Protein AF-A0A930UNM0-F1 (afdb_monomer_lite)

Sequence (608 aa):
MDDVDRKTTAWAPSLRPADDIMRPERLGVVFANRLSFSRSLIRCMRREGWRFEEPVLALNSEGFGHYLRTVTTAKRQYSLVGFSHRLDPSMRTDRVIACAWDTTFTLFDGVPSRAEIERLAQATPKQEMGRFTAKDLVLSRANRSARLFEHSLERLAEGRQPDPAFINEVGYLMRTTAVYGNGKFGLADRQRYARRPELAGPFRAEMLTVYLIRCFTFDLIEHLARQRSPSTAVGLRTRLKRHLGVGNATGLGMVPFLIRHPGLIHRWFRAREEALARVRSILDDSSKDRSSFLFSLQRAKAHLREWHSEDNERLRVLKSMAEEISGIEGLIENEGGGENSSSTTAARTISGDRRTGFRERVYHYARKRCSPEAQELVISLLLESGGERIDDLAEGLEMKEESLSRLDPTMRVAELKSRIERHYRWALDHDFSRPEAMQHFWYHSKEKMEPRRGCRYDEPGAEREMPLGVALDIGRLAEALDAHIEGGKGDDSLAVFLAHHPGLRHSARRVQATMGWDYAEIRGNPMAPECRPIDLLRAKLACFGASKFDPKSDLWTRITLYQGAPLPHETGDEPADDWYFPTLFFPSEDRSDSKSSMPADRCIAHPR

pLDDT: mean 87.87, std 17.06, range [24.62, 98.81]

Secondary structure (DSSP, 8-state):
------------PPPPPHHHHSSHHHHTTPPP-TTSHHHHHHHHHHHTT-EEPPPEEEE-TTS-EEEEEEEE-SS-EEEEEEEE----GGG--SSTT-S--SEEEEEEESPPPHHHHHHHHHHGGGGGG----TTEEEEEEEEE-HHHHHHHHHHHHTT-PPPHHHHHHH-EEEEEEEEEETTGGGPPPGGGTTT-TTT-STTHHHHHHHHHHHHHHHHHHHHHHHHH-TTT--PPPHHHHHH-EEEEEE-GGGHHHHHH-HHHHHHHHHHHHHHHHHHHT-----HHHHHHHHHHHHHHHHHHHH---S-HHHHHHHHHHHHHTTHHHHHHHTTTTTTS----TTSS-SSS-TT--HHHHHHHHHHHHS-HHHHHHHHHHHHHTTGGGTGGGGGGG---GGGSPPP-TTSBHHHHHHHHHHH-HHHHT--TTSGGGGSEEEEE-TTT--EEEEETTTSS-GGG--S--HHHHHHHHHHHHHHHIIIIITTSBHHHHHHH-GGGHHHHHHHHHTTT-TTSS--S-TTSTTS-HHHHHHHHHHHHT-EEEEEEETTEEEEEESTTPPPGGGTTSTTTT--SS--SSSPPS-TTGGGS--------PPP-

Structure (mmCIF, N/CA/C/O backbone):
data_AF-A0A930UNM0-F1
#
_entry.id   AF-A0A930UNM0-F1
#
loop_
_atom_site.group_PDB
_atom_site.id
_atom_site.type_symbol
_atom_site.label_atom_id
_atom_site.label_alt_id
_atom_site.label_comp_id
_atom_site.label_asym_id
_atom_site.label_entity_id
_atom_site.label_seq_id
_atom_site.pdbx_PDB_ins_code
_atom_site.Cartn_x
_atom_site.Cartn_y
_atom_site.Cartn_z
_atom_site.occupancy
_atom_site.B_iso_or_equiv
_atom_site.auth_seq_id
_atom_site.auth_comp_id
_atom_site.auth_asym_id
_atom_site.auth_atom_id
_atom_site.pdbx_PDB_model_num
ATOM 1 N N . MET A 1 1 ? -33.884 29.068 -36.683 1.00 32.03 1 MET A N 1
ATOM 2 C CA . MET A 1 1 ? -33.429 27.680 -36.885 1.00 32.03 1 MET A CA 1
ATOM 3 C C . MET A 1 1 ? -32.007 27.796 -37.365 1.00 32.03 1 MET A C 1
ATOM 5 O O . MET A 1 1 ? -31.845 28.083 -38.532 1.00 32.03 1 MET A O 1
ATOM 9 N N . ASP A 1 2 ? -31.052 27.773 -36.441 1.00 34.03 2 ASP A N 1
ATOM 10 C CA . ASP A 1 2 ? -29.611 27.607 -36.685 1.00 34.03 2 ASP A CA 1
ATOM 11 C C . ASP A 1 2 ? -28.923 27.757 -35.326 1.00 34.03 2 ASP A C 1
ATOM 13 O O . ASP A 1 2 ? -28.451 28.835 -34.986 1.00 34.03 2 ASP A O 1
ATOM 17 N N . ASP A 1 3 ? -28.973 26.705 -34.502 1.00 33.31 3 ASP A N 1
ATOM 18 C CA . ASP A 1 3 ? -28.003 26.526 -33.411 1.00 33.31 3 ASP A CA 1
ATOM 19 C C . ASP A 1 3 ? -28.040 25.083 -32.879 1.00 33.31 3 ASP A C 1
ATOM 21 O O . ASP A 1 3 ? -28.602 24.798 -31.825 1.00 33.31 3 ASP A O 1
ATOM 25 N N . VAL A 1 4 ? -27.508 24.128 -33.646 1.00 40.06 4 VAL A N 1
ATOM 26 C CA . VAL A 1 4 ? -27.158 22.793 -33.136 1.00 40.06 4 VAL A CA 1
ATOM 27 C C . VAL A 1 4 ? -25.908 22.324 -33.884 1.00 40.06 4 VAL A C 1
ATOM 29 O O . VAL A 1 4 ? -25.808 22.499 -35.092 1.00 40.06 4 VAL A O 1
ATOM 32 N N . ASP A 1 5 ? -24.983 21.710 -33.146 1.00 34.91 5 ASP A N 1
ATOM 33 C CA . ASP A 1 5 ? -23.742 21.060 -33.596 1.00 34.91 5 ASP A CA 1
ATOM 34 C C . ASP A 1 5 ? -22.479 21.928 -33.760 1.00 34.91 5 ASP A C 1
ATOM 36 O O . ASP A 1 5 ? -21.771 21.918 -34.764 1.00 34.91 5 ASP A O 1
ATOM 40 N N . ARG A 1 6 ? -22.048 22.522 -32.641 1.00 34.03 6 ARG A N 1
ATOM 41 C CA . ARG A 1 6 ? -20.621 22.493 -32.276 1.00 34.03 6 ARG A CA 1
ATOM 42 C C . ARG A 1 6 ? -20.407 21.509 -31.131 1.00 34.03 6 ARG A C 1
ATOM 44 O O . ARG A 1 6 ? -20.337 21.897 -29.970 1.00 34.03 6 ARG A O 1
ATOM 51 N N . LYS A 1 7 ? -20.255 20.223 -31.465 1.00 36.41 7 LYS A N 1
ATOM 52 C CA . LYS A 1 7 ? -19.579 19.260 -30.585 1.00 36.41 7 LYS A CA 1
ATOM 53 C C . LYS A 1 7 ? -18.149 19.752 -30.367 1.00 36.41 7 LYS A C 1
ATOM 55 O O . LYS A 1 7 ? -17.274 19.552 -31.205 1.00 36.41 7 LYS A O 1
ATOM 60 N N . THR A 1 8 ? -17.920 20.431 -29.251 1.00 41.41 8 THR A N 1
ATOM 61 C CA . THR A 1 8 ? -16.592 20.665 -28.693 1.00 41.41 8 THR A CA 1
ATOM 62 C C . THR A 1 8 ? -15.935 19.303 -28.493 1.00 41.41 8 THR A C 1
ATOM 64 O O . THR A 1 8 ? -16.314 18.544 -27.606 1.00 41.41 8 THR A O 1
ATOM 67 N N . THR A 1 9 ? -14.965 18.958 -29.340 1.00 41.78 9 THR A N 1
ATOM 68 C CA . THR A 1 9 ? -14.039 17.851 -29.080 1.00 41.78 9 THR A CA 1
ATOM 69 C C . THR A 1 9 ? -13.449 18.059 -27.691 1.00 41.78 9 THR A C 1
ATOM 71 O O . THR A 1 9 ? -12.740 19.043 -27.472 1.00 41.78 9 THR A O 1
ATOM 74 N N . ALA A 1 10 ? -13.802 17.187 -26.744 1.00 56.44 10 ALA A N 1
ATOM 75 C CA . ALA A 1 10 ? -13.332 17.269 -25.371 1.00 56.44 10 ALA A CA 1
ATOM 76 C C . ALA A 1 10 ? -11.798 17.235 -25.367 1.00 56.44 10 ALA A C 1
ATOM 78 O O . ALA A 1 10 ? -11.187 16.256 -25.795 1.00 56.44 10 ALA A O 1
ATOM 79 N N . TRP A 1 11 ? -11.175 18.327 -24.929 1.00 68.12 11 TRP A N 1
ATOM 80 C CA . TRP A 1 11 ? -9.733 18.378 -24.733 1.00 68.12 11 TRP A CA 1
ATOM 81 C C . TRP A 1 11 ? -9.370 17.447 -23.572 1.00 68.12 11 TRP A C 1
ATOM 83 O O . TRP A 1 11 ? -9.885 17.604 -22.465 1.00 68.12 11 TRP A O 1
ATOM 93 N N . ALA A 1 12 ? -8.508 16.464 -23.828 1.00 69.81 12 ALA A N 1
ATOM 94 C CA . ALA A 1 12 ? -7.973 15.572 -22.809 1.00 69.81 12 ALA A CA 1
ATOM 95 C C . ALA A 1 12 ? -6.446 15.717 -22.784 1.00 69.81 12 ALA A C 1
ATOM 97 O O . ALA A 1 12 ? -5.802 15.509 -23.818 1.00 69.81 12 ALA A O 1
ATOM 98 N N . PRO A 1 13 ? -5.842 16.082 -21.642 1.00 83.50 13 PRO A N 1
ATOM 99 C CA . PRO A 1 13 ? -4.397 16.186 -21.560 1.00 83.50 13 PRO A CA 1
ATOM 100 C C . PRO A 1 13 ? -3.747 14.805 -21.690 1.00 83.50 13 PRO A C 1
ATOM 102 O O . PRO A 1 13 ? -4.286 13.795 -21.234 1.00 83.50 13 PRO A O 1
ATOM 105 N N . SER A 1 14 ? -2.551 14.764 -22.277 1.00 89.88 14 SER A N 1
ATOM 106 C CA . SER A 1 14 ? -1.759 13.537 -22.349 1.00 89.88 14 SER A CA 1
ATOM 107 C C . SER A 1 14 ? -1.383 13.037 -20.952 1.00 89.88 14 SER A C 1
ATOM 109 O O . SER A 1 14 ? -1.120 13.831 -20.038 1.00 89.88 14 SER A O 1
ATOM 111 N N . LEU A 1 15 ? -1.294 11.714 -20.808 1.00 96.19 15 LEU A N 1
ATOM 112 C CA . LEU A 1 15 ? -0.773 11.093 -19.592 1.00 96.19 15 LEU A CA 1
ATOM 113 C C . LEU A 1 15 ? 0.704 11.455 -19.402 1.00 96.19 15 LEU A C 1
ATOM 115 O O . LEU A 1 15 ? 1.427 11.668 -20.380 1.00 96.19 15 LEU A O 1
ATOM 119 N N . ARG A 1 16 ? 1.173 11.514 -18.151 1.00 96.06 16 ARG A N 1
ATOM 120 C CA . ARG A 1 16 ? 2.597 11.756 -17.885 1.00 96.06 16 ARG A CA 1
ATOM 121 C C . ARG A 1 16 ? 3.420 10.553 -18.358 1.00 96.06 16 ARG A C 1
ATOM 123 O O . ARG A 1 16 ? 3.009 9.417 -18.113 1.00 96.06 16 ARG A O 1
ATOM 130 N N . PRO A 1 17 ? 4.569 10.763 -19.019 1.00 95.88 17 PRO A N 1
ATOM 131 C CA . PRO A 1 17 ? 5.372 9.664 -19.534 1.00 95.88 17 PRO A CA 1
ATOM 132 C C . PRO A 1 17 ? 5.916 8.800 -18.393 1.00 95.88 17 PRO A C 1
ATOM 134 O O . PRO A 1 17 ? 6.252 9.298 -17.317 1.00 95.88 17 PRO A O 1
ATOM 137 N N . ALA A 1 18 ? 6.062 7.500 -18.641 1.00 95.94 18 ALA A N 1
ATOM 138 C CA . ALA A 1 18 ? 6.637 6.578 -17.664 1.00 95.94 18 ALA A CA 1
ATOM 139 C C . ALA A 1 18 ? 8.094 6.921 -17.293 1.00 95.94 18 ALA A C 1
ATOM 141 O O . ALA A 1 18 ? 8.515 6.595 -16.188 1.00 95.94 18 ALA A O 1
ATOM 142 N N . ASP A 1 19 ? 8.829 7.641 -18.150 1.00 94.62 19 ASP A N 1
ATOM 143 C CA . ASP A 1 19 ? 10.150 8.200 -17.821 1.00 94.62 19 ASP A CA 1
ATOM 144 C C 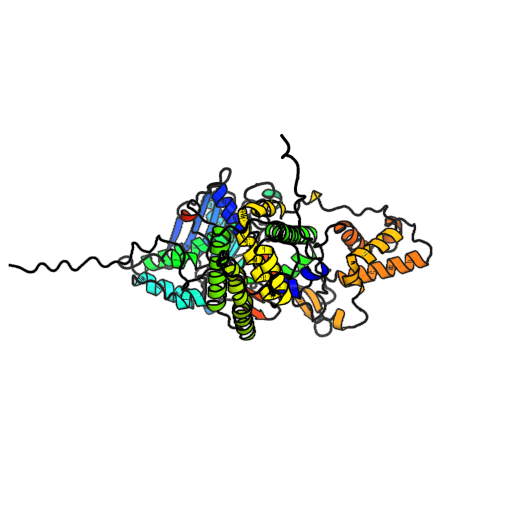. ASP A 1 19 ? 10.136 9.234 -16.692 1.00 94.62 19 ASP A C 1
ATOM 146 O O . ASP A 1 19 ? 11.170 9.436 -16.066 1.00 94.62 19 ASP A O 1
ATOM 150 N N . ASP A 1 20 ? 8.999 9.877 -16.416 1.00 93.56 20 ASP A N 1
ATOM 151 C CA . ASP A 1 20 ? 8.830 10.748 -15.244 1.00 93.56 20 ASP A CA 1
ATOM 152 C C . ASP A 1 20 ? 8.352 9.919 -14.042 1.00 93.56 20 ASP A C 1
ATOM 154 O O . ASP A 1 20 ? 8.884 10.037 -12.942 1.00 93.56 20 ASP A O 1
ATOM 158 N N . ILE A 1 21 ? 7.357 9.046 -14.251 1.00 95.69 21 ILE A N 1
ATOM 159 C CA . ILE A 1 21 ? 6.580 8.454 -13.147 1.00 95.69 21 ILE A CA 1
ATOM 160 C C . ILE A 1 21 ? 7.185 7.180 -12.573 1.00 95.69 21 ILE A C 1
ATOM 162 O O . ILE A 1 21 ? 7.104 6.957 -11.369 1.00 95.69 21 ILE A O 1
ATOM 166 N N . MET A 1 22 ? 7.801 6.352 -13.411 1.00 96.94 22 MET A N 1
ATOM 167 C CA . MET A 1 22 ? 8.269 5.027 -13.008 1.00 96.94 22 MET A CA 1
ATOM 168 C C . MET A 1 22 ? 9.706 5.017 -12.478 1.00 96.94 22 MET A C 1
ATOM 170 O O . MET A 1 22 ? 10.274 3.943 -12.279 1.00 96.94 22 MET A O 1
ATOM 174 N N . ARG A 1 23 ? 10.297 6.192 -12.245 1.00 95.94 23 ARG A N 1
ATOM 175 C CA . ARG A 1 23 ? 11.605 6.331 -11.597 1.00 95.94 23 ARG A CA 1
ATOM 176 C C . ARG A 1 23 ? 11.483 6.119 -10.086 1.00 95.94 23 ARG A C 1
ATOM 178 O O . ARG A 1 23 ? 10.507 6.615 -9.513 1.00 95.94 23 ARG A O 1
ATOM 185 N N . PRO A 1 24 ? 12.439 5.438 -9.425 1.00 95.12 24 PRO A N 1
ATOM 186 C CA . PRO A 1 24 ? 12.393 5.208 -7.983 1.00 95.12 24 PRO A CA 1
ATOM 187 C C . PRO A 1 24 ? 12.098 6.475 -7.177 1.00 95.12 24 PRO A C 1
ATOM 189 O O . PRO A 1 24 ? 11.178 6.466 -6.371 1.00 95.12 24 PRO A O 1
ATOM 192 N N . GLU A 1 25 ? 12.753 7.596 -7.468 1.00 94.19 25 GLU A N 1
ATOM 193 C CA . GLU A 1 25 ? 12.614 8.840 -6.700 1.00 94.19 25 GLU A CA 1
ATOM 194 C C . GLU A 1 25 ? 11.199 9.424 -6.809 1.00 94.19 25 GLU A C 1
ATOM 196 O O . GLU A 1 25 ? 10.665 9.966 -5.841 1.00 94.19 25 GLU A O 1
ATOM 201 N N . ARG A 1 26 ? 10.553 9.286 -7.978 1.00 95.94 26 ARG A N 1
ATOM 202 C CA . ARG A 1 26 ? 9.167 9.728 -8.176 1.00 95.94 26 ARG A CA 1
ATOM 203 C C . ARG A 1 26 ? 8.175 8.771 -7.520 1.00 95.94 26 ARG A C 1
ATOM 205 O O . ARG A 1 26 ? 7.239 9.225 -6.863 1.00 95.94 26 ARG A O 1
ATOM 212 N N . LEU A 1 27 ? 8.389 7.463 -7.661 1.00 96.00 27 LEU A N 1
ATOM 213 C CA . LEU A 1 27 ? 7.613 6.421 -6.980 1.00 96.00 27 LEU A CA 1
ATOM 214 C C . LEU A 1 27 ? 7.669 6.598 -5.452 1.00 96.00 27 LEU A C 1
ATOM 216 O O . LEU A 1 27 ? 6.652 6.460 -4.768 1.00 96.00 27 LEU A O 1
ATOM 220 N N . GLY A 1 28 ? 8.836 6.994 -4.944 1.00 94.62 28 GLY A N 1
ATOM 221 C CA . GLY A 1 28 ? 9.110 7.242 -3.536 1.00 94.62 28 GLY A CA 1
ATOM 222 C C . GLY A 1 28 ? 8.336 8.387 -2.918 1.00 94.62 28 GLY A C 1
ATOM 223 O O . GLY A 1 28 ? 8.253 8.449 -1.700 1.00 94.62 28 GLY A O 1
ATOM 224 N N . VAL A 1 29 ? 7.717 9.257 -3.712 1.00 95.31 29 VAL A N 1
ATOM 225 C CA . VAL A 1 29 ? 6.984 10.425 -3.208 1.00 95.31 29 VAL A CA 1
ATOM 226 C C . VAL A 1 29 ? 5.488 10.383 -3.527 1.00 95.31 29 VAL A C 1
ATOM 228 O O . VAL A 1 29 ? 4.777 11.361 -3.308 1.00 95.31 29 VAL A O 1
ATOM 231 N N . VAL A 1 30 ? 4.979 9.245 -4.009 1.00 94.94 30 VAL A N 1
ATOM 232 C CA . VAL A 1 30 ? 3.546 9.055 -4.275 1.00 94.94 30 VAL A CA 1
ATOM 233 C C . VAL A 1 30 ? 2.749 9.057 -2.968 1.00 94.94 30 VAL A C 1
ATOM 235 O O . VAL A 1 30 ? 3.111 8.402 -1.990 1.00 94.94 30 VAL A O 1
ATOM 238 N N . PHE A 1 31 ? 1.617 9.758 -2.975 1.00 95.31 31 PHE A N 1
ATOM 239 C CA . PHE A 1 31 ? 0.642 9.757 -1.887 1.00 95.31 31 PHE A CA 1
ATOM 240 C C . PHE A 1 31 ? -0.506 8.793 -2.179 1.00 95.31 31 PHE A C 1
ATOM 242 O O . PHE A 1 31 ? -0.866 8.536 -3.337 1.00 95.31 31 PHE A O 1
ATOM 249 N N . ALA A 1 32 ? -1.113 8.281 -1.106 1.00 95.62 32 ALA A N 1
ATOM 250 C CA . ALA A 1 32 ? -2.421 7.662 -1.219 1.00 95.62 32 ALA A CA 1
ATOM 251 C C . ALA A 1 32 ? -3.420 8.652 -1.843 1.00 95.62 32 ALA A C 1
ATOM 253 O O . ALA A 1 32 ? -3.218 9.869 -1.863 1.00 95.62 32 ALA A O 1
ATOM 254 N N . ASN A 1 33 ? -4.470 8.119 -2.441 1.00 94.56 33 ASN A N 1
ATOM 255 C CA . ASN A 1 33 ? -5.450 8.915 -3.158 1.00 94.56 33 ASN A CA 1
ATOM 256 C C . ASN A 1 33 ? -6.760 8.142 -3.245 1.00 94.56 33 ASN A C 1
ATOM 258 O O . ASN A 1 33 ? -6.872 7.003 -2.787 1.00 94.56 33 ASN A O 1
ATOM 262 N N . ARG A 1 34 ? -7.742 8.747 -3.897 1.00 93.88 34 ARG A N 1
ATOM 263 C CA . ARG A 1 34 ? -9.067 8.177 -4.075 1.00 93.88 34 ARG A CA 1
ATOM 264 C C . ARG A 1 34 ? -9.096 6.748 -4.632 1.00 93.88 34 ARG A C 1
ATOM 266 O O . ARG A 1 34 ? -9.998 5.993 -4.268 1.00 93.88 34 ARG A O 1
ATOM 273 N N . LEU A 1 35 ? -8.135 6.345 -5.469 1.00 95.88 35 LEU A N 1
ATOM 274 C CA . LEU A 1 35 ? -8.062 4.994 -6.047 1.00 95.88 35 LEU A CA 1
ATOM 275 C C . LEU A 1 35 ? -7.378 3.963 -5.138 1.00 95.88 35 LEU A C 1
ATOM 277 O O . LEU A 1 35 ? -7.369 2.776 -5.468 1.00 95.88 35 LEU A O 1
ATOM 281 N N . SER A 1 36 ? -6.812 4.383 -4.004 1.00 96.81 36 SER A N 1
ATOM 282 C CA . SER A 1 36 ? -6.157 3.477 -3.063 1.00 96.81 36 SER A CA 1
ATOM 283 C C . SER A 1 36 ? -7.099 2.356 -2.603 1.00 96.81 36 SER A C 1
ATOM 285 O O . SER A 1 36 ? -8.309 2.540 -2.462 1.00 96.81 36 SER A O 1
ATOM 287 N N . PHE A 1 37 ? -6.555 1.170 -2.338 1.00 97.19 37 PHE A N 1
ATOM 288 C CA . PHE A 1 37 ? -7.358 -0.039 -2.125 1.00 97.19 37 PHE A CA 1
ATOM 289 C C . PHE A 1 37 ? -8.244 0.053 -0.881 1.00 97.19 37 PHE A C 1
ATOM 291 O O . PHE A 1 37 ? -9.393 -0.388 -0.920 1.00 97.19 37 PHE A O 1
ATOM 298 N N . SER A 1 38 ? -7.758 0.677 0.197 1.00 95.69 38 SER A N 1
ATOM 299 C CA . SER A 1 38 ? -8.571 0.951 1.385 1.00 95.69 38 SER A CA 1
ATOM 300 C C . SER A 1 38 ? -9.764 1.861 1.070 1.00 95.69 38 SER A C 1
ATOM 302 O O . SER A 1 38 ? -10.877 1.567 1.502 1.00 95.69 38 SER A O 1
ATOM 304 N N . ARG A 1 39 ? -9.562 2.908 0.259 1.00 93.75 39 ARG A N 1
ATOM 305 C CA . ARG A 1 39 ? -10.603 3.845 -0.200 1.00 93.75 39 ARG A CA 1
ATOM 306 C C . ARG A 1 39 ? -11.653 3.143 -1.051 1.00 93.75 39 ARG A C 1
ATOM 308 O O . ARG A 1 39 ? -12.843 3.204 -0.747 1.00 93.75 39 ARG A O 1
ATOM 315 N N . SER A 1 40 ? -11.205 2.403 -2.064 1.00 93.88 40 SER A N 1
ATOM 316 C CA . SER A 1 40 ? -12.081 1.598 -2.921 1.00 93.88 40 SER A CA 1
ATOM 317 C C . SER A 1 40 ? -12.900 0.585 -2.114 1.00 93.88 40 SER A C 1
ATOM 319 O O . SER A 1 40 ? -14.089 0.411 -2.377 1.00 93.88 40 SER A O 1
ATOM 321 N N . LEU A 1 41 ? -12.300 -0.052 -1.101 1.00 95.06 41 LEU A N 1
ATOM 322 C CA . LEU A 1 41 ? -13.006 -1.004 -0.248 1.00 95.06 41 LEU A CA 1
ATOM 323 C C . LEU A 1 41 ? -14.094 -0.332 0.602 1.00 95.06 41 LEU A C 1
ATOM 325 O O . LEU A 1 41 ? -15.204 -0.853 0.644 1.00 95.06 41 LEU A O 1
ATOM 329 N N . ILE A 1 42 ? -13.823 0.820 1.229 1.00 94.38 42 ILE A N 1
ATOM 330 C CA . ILE A 1 42 ? -14.845 1.558 1.999 1.00 94.38 42 ILE A CA 1
ATOM 331 C C . ILE A 1 42 ? -16.012 1.976 1.094 1.00 94.38 42 ILE A C 1
ATOM 333 O O . ILE A 1 42 ? -17.173 1.770 1.453 1.00 94.38 42 ILE A O 1
ATOM 337 N N . ARG A 1 43 ? -15.731 2.478 -0.117 1.00 91.88 43 ARG A N 1
ATOM 338 C CA . ARG A 1 43 ? -16.786 2.781 -1.100 1.00 91.88 43 ARG A CA 1
ATOM 339 C C . ARG A 1 43 ? -17.587 1.539 -1.492 1.00 91.88 43 ARG A C 1
ATOM 341 O O . ARG A 1 43 ? -18.808 1.613 -1.593 1.00 91.88 43 ARG A O 1
ATOM 348 N N . CYS A 1 44 ? -16.920 0.399 -1.673 1.00 92.44 44 CYS A N 1
ATOM 349 C CA . CYS A 1 44 ? -17.569 -0.880 -1.965 1.00 92.44 44 CYS A CA 1
ATOM 350 C C . CYS A 1 44 ? -18.511 -1.309 -0.830 1.00 92.44 44 CYS A C 1
ATOM 352 O O . CYS A 1 44 ? -19.665 -1.631 -1.100 1.00 92.44 44 CYS A O 1
ATOM 354 N N . MET A 1 45 ? -18.040 -1.262 0.423 1.00 93.38 45 MET A N 1
ATOM 355 C CA . MET A 1 45 ? -18.828 -1.596 1.617 1.00 93.38 45 MET A CA 1
ATOM 356 C C . MET A 1 45 ? -20.104 -0.761 1.698 1.00 93.38 45 MET A C 1
ATOM 358 O O . MET A 1 45 ? -21.182 -1.311 1.908 1.00 93.38 45 MET A O 1
ATOM 362 N N . ARG A 1 46 ? -19.986 0.553 1.474 1.00 90.56 46 ARG A N 1
ATOM 363 C CA . ARG A 1 46 ? -21.124 1.476 1.458 1.00 90.56 46 ARG A CA 1
ATOM 364 C C . ARG A 1 46 ? -22.094 1.163 0.328 1.00 90.56 46 ARG A C 1
ATOM 366 O O . ARG A 1 46 ? -23.277 0.961 0.574 1.00 90.56 46 ARG A O 1
ATOM 373 N N . ARG A 1 47 ? -21.601 1.138 -0.915 1.00 90.31 47 ARG A N 1
ATOM 374 C CA . ARG A 1 47 ? -22.426 0.939 -2.118 1.00 90.31 47 ARG A CA 1
ATOM 375 C C . ARG A 1 47 ? -23.235 -0.356 -2.042 1.00 90.31 47 ARG A C 1
ATOM 377 O O . ARG A 1 47 ? -24.356 -0.407 -2.529 1.00 90.31 47 ARG A O 1
ATOM 384 N N . GLU A 1 48 ? -22.661 -1.395 -1.446 1.00 91.94 48 GLU A N 1
ATOM 385 C CA . GLU A 1 48 ? -23.299 -2.702 -1.290 1.00 91.94 48 GLU A CA 1
ATOM 386 C C . GLU A 1 48 ? -24.021 -2.884 0.056 1.00 91.94 48 GLU A C 1
ATOM 388 O O . GLU A 1 48 ? -24.544 -3.968 0.312 1.00 91.94 48 GLU A O 1
ATOM 393 N N . GLY A 1 49 ? -24.043 -1.863 0.921 1.00 92.25 49 GLY A N 1
ATOM 394 C CA . GLY A 1 49 ? -24.729 -1.903 2.214 1.00 92.25 49 GLY A CA 1
ATOM 395 C C . GLY A 1 49 ? -24.244 -3.031 3.128 1.00 92.25 49 GLY A C 1
ATOM 396 O O . GLY A 1 49 ? -25.061 -3.762 3.694 1.00 92.25 49 GLY A O 1
ATOM 397 N N . TRP A 1 50 ? -22.925 -3.225 3.233 1.00 94.88 50 TRP A N 1
ATOM 398 C CA . TRP A 1 50 ? -22.356 -4.269 4.089 1.00 94.88 50 TRP A CA 1
ATOM 399 C C . TRP A 1 50 ? -22.737 -4.021 5.547 1.00 94.88 50 TRP A C 1
ATOM 401 O O . TRP A 1 50 ? -22.614 -2.909 6.057 1.00 94.88 50 TRP A O 1
ATOM 411 N N . ARG A 1 51 ? -23.175 -5.077 6.231 1.00 95.44 51 ARG A N 1
ATOM 412 C CA . ARG A 1 51 ? -23.569 -5.012 7.640 1.00 95.44 51 ARG A CA 1
ATOM 413 C C . ARG A 1 51 ? -22.473 -5.582 8.519 1.00 95.44 51 ARG A C 1
ATOM 415 O O . ARG A 1 51 ? -21.901 -6.623 8.203 1.00 95.44 51 ARG A O 1
ATOM 422 N N . PHE A 1 52 ? -22.203 -4.909 9.626 1.00 95.56 52 PHE A N 1
ATOM 423 C CA . PHE A 1 52 ? -21.222 -5.335 10.613 1.00 95.56 52 PHE A CA 1
ATOM 424 C C . PHE A 1 52 ? -21.970 -5.776 11.862 1.00 95.56 52 PHE A C 1
ATOM 426 O O . PHE A 1 52 ? -22.678 -4.974 12.463 1.00 95.56 52 PHE A O 1
ATOM 433 N N . GLU A 1 53 ? -21.810 -7.040 12.235 1.00 95.50 53 GLU A N 1
ATOM 434 C CA . GLU A 1 53 ? -22.415 -7.572 13.451 1.00 95.50 53 GLU A CA 1
ATOM 435 C C . GLU A 1 53 ? -21.696 -7.014 14.693 1.00 95.50 53 GLU A C 1
ATOM 437 O O . GLU A 1 53 ? -20.508 -6.651 14.639 1.00 95.50 53 GLU A O 1
ATOM 442 N N . GLU A 1 54 ? -22.407 -6.978 15.822 1.00 95.19 54 GLU A N 1
ATOM 443 C CA . GLU A 1 54 ? -21.794 -6.702 17.123 1.00 95.19 54 GLU A CA 1
ATOM 444 C C . GLU A 1 54 ? -20.706 -7.746 17.429 1.00 95.19 54 GLU A C 1
ATOM 446 O O . GLU A 1 54 ? -20.869 -8.933 17.119 1.00 95.19 54 GLU A O 1
ATOM 451 N N . PRO A 1 55 ? -19.565 -7.333 18.004 1.00 96.81 55 PRO A N 1
ATOM 452 C CA . PRO A 1 55 ? -18.465 -8.245 18.246 1.00 96.81 55 PRO A CA 1
ATOM 453 C C . PRO A 1 55 ? -18.775 -9.191 19.411 1.00 96.81 55 PRO A C 1
ATOM 455 O O . PRO A 1 55 ? -19.289 -8.788 20.453 1.00 96.81 55 PRO A O 1
ATOM 458 N N . VAL A 1 56 ? -18.355 -10.448 19.284 1.00 97.50 56 VAL A N 1
ATOM 459 C CA . VAL A 1 56 ? -18.290 -11.380 20.414 1.00 97.50 56 VAL A CA 1
ATOM 460 C C . VAL A 1 56 ? -16.963 -11.166 21.136 1.00 97.50 56 VAL A C 1
ATOM 462 O O . VAL A 1 56 ? -15.891 -11.411 20.575 1.00 97.50 56 VAL A O 1
ATOM 465 N N . LEU A 1 57 ? -17.042 -10.716 22.389 1.00 97.25 57 LEU A N 1
ATOM 466 C CA . LEU A 1 57 ? -15.896 -10.466 23.265 1.00 97.25 57 LEU A CA 1
ATOM 467 C C . LEU A 1 57 ? -15.762 -11.586 24.303 1.00 97.25 57 LEU A C 1
ATOM 469 O O . LEU A 1 57 ? -16.147 -11.431 25.459 1.00 97.25 57 LEU A O 1
ATOM 473 N N . ALA A 1 58 ? -15.192 -12.722 23.908 1.00 97.44 58 ALA A N 1
ATOM 474 C CA . ALA A 1 58 ? -14.853 -13.804 24.832 1.00 97.44 58 ALA A CA 1
ATOM 475 C C . ALA A 1 58 ? -13.462 -13.563 25.443 1.00 97.44 58 ALA A C 1
ATOM 477 O O . ALA A 1 58 ? -12.524 -14.345 25.257 1.00 97.44 58 ALA A O 1
ATOM 478 N N . LEU A 1 59 ? -13.337 -12.425 26.129 1.00 97.38 59 LEU A N 1
ATOM 479 C CA . LEU A 1 59 ? -12.115 -11.927 26.751 1.00 97.38 59 LEU A CA 1
ATOM 480 C C . LEU A 1 59 ? -12.277 -11.894 28.275 1.00 97.38 59 LEU A C 1
ATOM 482 O O . LEU A 1 59 ? -13.322 -11.490 28.783 1.00 97.38 59 LEU A O 1
ATOM 486 N N . ASN A 1 60 ? -11.234 -12.276 29.010 1.00 97.06 60 ASN A N 1
ATOM 487 C CA . ASN A 1 60 ? -11.205 -12.150 30.467 1.00 97.06 60 ASN A CA 1
ATOM 488 C C . ASN A 1 60 ? -11.003 -10.681 30.913 1.00 97.06 60 ASN A C 1
ATOM 490 O O . ASN A 1 60 ? -10.936 -9.763 30.087 1.00 97.06 60 ASN A O 1
ATOM 494 N N . SER A 1 61 ? -10.896 -10.447 32.224 1.00 95.31 61 SER A N 1
ATOM 495 C CA . SER A 1 61 ? -10.682 -9.111 32.807 1.00 95.31 61 SER A CA 1
ATOM 496 C C . SER A 1 61 ? -9.353 -8.460 32.397 1.00 95.31 61 SER A C 1
ATOM 498 O O . SER A 1 61 ? -9.254 -7.238 32.355 1.00 95.31 61 SER A O 1
ATOM 500 N N . GLU A 1 62 ? -8.350 -9.259 32.032 1.00 93.81 62 GLU A N 1
ATOM 501 C CA . GLU A 1 62 ? -7.056 -8.799 31.507 1.00 93.81 62 GLU A CA 1
ATOM 502 C C . GLU A 1 62 ? -7.063 -8.614 29.973 1.00 93.81 62 GLU A C 1
ATOM 504 O O . GLU A 1 62 ? -6.063 -8.208 29.372 1.00 93.81 62 GLU A O 1
ATOM 509 N N . GLY A 1 63 ? -8.196 -8.892 29.317 1.00 95.38 63 GLY A N 1
ATOM 510 C CA . GLY A 1 63 ? -8.369 -8.771 27.872 1.00 95.38 63 GLY A CA 1
ATOM 511 C C . GLY A 1 63 ? -7.737 -9.904 27.065 1.00 95.38 63 GLY A C 1
ATOM 512 O O . GLY A 1 63 ? -7.435 -9.700 25.888 1.00 95.38 63 GLY A O 1
ATOM 513 N N . PHE A 1 64 ? -7.509 -11.074 27.665 1.00 97.06 64 PHE A N 1
ATOM 514 C CA . PHE A 1 64 ? -7.022 -12.281 26.990 1.00 97.06 64 PHE A CA 1
ATOM 515 C C . PHE A 1 64 ? -8.172 -13.222 26.633 1.00 97.06 64 PHE A C 1
ATOM 517 O O . PHE A 1 64 ? -9.124 -13.365 27.399 1.00 97.06 64 PHE A O 1
ATOM 524 N N . GLY A 1 65 ? -8.076 -13.880 25.479 1.00 97.06 65 GLY A N 1
ATOM 525 C CA . GLY A 1 65 ? -9.126 -14.757 24.960 1.00 97.06 65 GLY A CA 1
ATOM 526 C C . GLY A 1 65 ? -9.318 -14.590 23.457 1.00 97.06 65 GLY A C 1
ATOM 527 O O . GLY A 1 65 ? -8.351 -14.328 22.737 1.00 97.06 65 GLY A O 1
ATOM 528 N N . HIS A 1 66 ? -10.557 -14.737 22.983 1.00 97.44 66 HIS A N 1
ATOM 529 C CA . HIS A 1 66 ? -10.878 -14.591 21.565 1.00 97.44 66 HIS A CA 1
ATOM 530 C C . HIS A 1 66 ? -11.922 -13.507 21.290 1.00 97.44 66 HIS A C 1
ATOM 532 O O . HIS A 1 66 ? -12.780 -13.184 22.109 1.00 97.44 66 HIS A O 1
ATOM 538 N N . TYR A 1 67 ? -11.816 -12.960 20.089 1.00 98.25 67 TYR A N 1
ATOM 539 C CA . TYR A 1 67 ? -12.662 -11.935 19.514 1.00 98.25 67 TYR A CA 1
ATOM 540 C C . TYR A 1 67 ? -13.240 -12.453 18.205 1.00 98.25 67 TYR A C 1
ATOM 542 O O . TYR A 1 67 ? -12.515 -13.053 17.407 1.00 98.25 67 TYR A O 1
ATOM 550 N N . LEU A 1 68 ? -14.513 -12.173 17.952 1.00 98.38 68 LEU A N 1
ATOM 551 C CA . LEU A 1 68 ? -15.143 -12.448 16.668 1.00 98.38 68 LEU A CA 1
ATOM 552 C C . LEU A 1 68 ? -15.946 -11.232 16.222 1.00 98.38 68 LEU A C 1
ATOM 554 O O . LEU A 1 68 ? -16.824 -10.782 16.950 1.00 98.38 68 LEU A O 1
ATOM 558 N N . ARG A 1 69 ? -15.701 -10.740 15.008 1.00 98.25 69 ARG A N 1
ATOM 559 C CA . ARG A 1 69 ? -16.603 -9.787 14.345 1.00 98.25 69 ARG A CA 1
ATOM 560 C C . ARG A 1 69 ? -16.899 -10.264 12.936 1.00 98.25 69 ARG A C 1
ATOM 562 O O . ARG A 1 69 ? -15.973 -10.517 12.164 1.00 98.25 69 ARG A O 1
ATOM 569 N N . THR A 1 70 ? -18.182 -10.364 12.611 1.00 98.50 70 THR A N 1
ATOM 570 C CA . THR A 1 70 ? -18.661 -10.817 11.303 1.00 98.50 70 THR A CA 1
ATOM 571 C C . THR A 1 70 ? -19.128 -9.634 10.471 1.00 98.50 70 THR A C 1
ATOM 573 O O . THR A 1 70 ? -19.774 -8.717 10.974 1.00 98.50 70 THR A O 1
ATOM 576 N N . VAL A 1 71 ? -18.798 -9.672 9.185 1.00 97.94 71 VAL A N 1
ATOM 577 C CA . VAL A 1 71 ? -19.285 -8.742 8.172 1.00 97.94 71 VAL A CA 1
ATOM 578 C C . VAL A 1 71 ? -20.119 -9.518 7.170 1.00 97.94 71 VAL A C 1
ATOM 580 O O . VAL A 1 71 ? -19.651 -10.501 6.592 1.00 97.94 71 VAL A O 1
ATOM 583 N N . THR A 1 72 ? -21.347 -9.066 6.962 1.00 97.44 72 THR A N 1
ATOM 584 C CA . THR A 1 72 ? -22.315 -9.659 6.045 1.00 97.44 72 THR A CA 1
ATOM 585 C C . THR A 1 72 ? -22.410 -8.794 4.789 1.00 97.44 72 THR A C 1
ATOM 587 O O . THR A 1 72 ? -22.825 -7.636 4.847 1.00 97.44 72 THR A O 1
ATOM 590 N N . THR A 1 73 ? -22.030 -9.360 3.644 1.00 96.06 73 THR A N 1
ATOM 591 C CA . THR A 1 73 ? -22.269 -8.782 2.313 1.00 96.06 73 THR A CA 1
ATOM 592 C C . THR A 1 73 ? -23.609 -9.277 1.763 1.00 96.06 73 THR A C 1
ATOM 594 O O . THR A 1 73 ? -24.277 -10.113 2.371 1.00 96.06 73 THR A O 1
ATOM 597 N N . ALA A 1 74 ? -23.994 -8.828 0.566 1.00 93.38 74 ALA A N 1
ATOM 598 C CA . ALA A 1 74 ? -25.199 -9.323 -0.101 1.00 93.38 74 ALA A CA 1
ATOM 599 C C . ALA A 1 74 ? -25.183 -10.842 -0.377 1.00 93.38 74 ALA A C 1
ATOM 601 O O . ALA A 1 74 ? -26.242 -11.448 -0.517 1.00 93.38 74 ALA A O 1
ATOM 602 N N . LYS A 1 75 ? -23.999 -11.461 -0.499 1.00 95.62 75 LYS A N 1
ATOM 603 C CA . LYS A 1 75 ? -23.861 -12.870 -0.919 1.00 95.62 75 LYS A CA 1
ATOM 604 C C . LYS A 1 75 ? -23.129 -13.757 0.081 1.00 95.62 75 LYS A C 1
ATOM 606 O O . LYS A 1 75 ? -23.229 -14.977 -0.036 1.00 95.62 75 LYS A O 1
ATOM 611 N N . ARG A 1 76 ? -22.321 -13.190 0.982 1.00 97.12 76 ARG A N 1
ATOM 612 C CA . ARG A 1 76 ? -21.384 -13.945 1.828 1.00 97.12 76 ARG A CA 1
ATOM 613 C C . ARG A 1 76 ? -21.181 -13.282 3.179 1.00 97.12 76 ARG A C 1
ATOM 615 O O . ARG A 1 76 ? -21.515 -12.119 3.375 1.00 97.12 76 ARG A O 1
ATOM 622 N N . GLN A 1 77 ? -20.579 -14.037 4.085 1.00 98.19 77 GLN A N 1
ATOM 623 C CA . GLN A 1 77 ? -20.116 -13.548 5.373 1.00 98.19 77 GLN A CA 1
ATOM 624 C C . GLN A 1 77 ? -18.612 -13.760 5.485 1.00 98.19 77 GLN A C 1
ATOM 626 O O . GLN A 1 77 ? -18.085 -14.745 4.970 1.00 98.19 77 GLN A O 1
ATOM 631 N N . TYR A 1 78 ? -17.942 -12.839 6.163 1.00 98.50 78 TYR A N 1
ATOM 632 C CA . TYR A 1 78 ? -16.530 -12.941 6.505 1.00 98.50 78 TYR A CA 1
ATOM 633 C C . TYR A 1 78 ? -16.357 -12.582 7.973 1.00 98.50 78 TYR A C 1
ATOM 635 O O . TYR A 1 78 ? -16.895 -11.569 8.419 1.00 98.50 78 TYR A O 1
ATOM 643 N N . SER A 1 79 ? -15.591 -13.370 8.719 1.00 98.81 79 SER A N 1
ATOM 644 C CA . SER A 1 79 ? -15.375 -13.128 10.145 1.00 98.81 79 SER A CA 1
ATOM 645 C C . SER A 1 79 ? -13.908 -12.872 10.447 1.00 98.81 79 SER A C 1
ATOM 647 O O . SER A 1 79 ?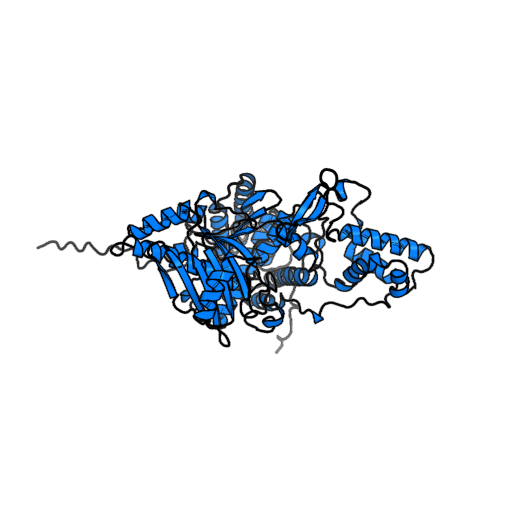 -13.045 -13.666 10.081 1.00 98.81 79 SER A O 1
ATOM 649 N N . LEU A 1 80 ? -13.610 -11.788 11.163 1.00 98.75 80 LEU A N 1
ATOM 650 C CA . LEU A 1 80 ? -12.308 -11.639 11.801 1.00 98.75 80 LEU A CA 1
ATOM 651 C C . LEU A 1 80 ? -12.320 -12.421 13.114 1.00 98.75 80 LEU A C 1
ATOM 653 O O . LEU A 1 80 ? -13.050 -12.058 14.035 1.00 98.75 80 LEU A O 1
ATOM 657 N N . VAL A 1 81 ? -11.487 -13.456 13.199 1.00 98.69 81 VAL A N 1
ATOM 658 C CA . VAL A 1 81 ? -11.195 -14.174 14.443 1.00 98.69 81 VAL A CA 1
ATOM 659 C C . VAL A 1 81 ? -9.890 -13.626 15.008 1.00 98.69 81 VAL A C 1
ATOM 661 O O . VAL A 1 81 ? -8.836 -13.783 14.392 1.00 98.69 81 VAL A O 1
ATOM 664 N N . GLY A 1 82 ? -9.958 -12.951 16.152 1.00 98.06 82 GLY A N 1
ATOM 665 C CA . GLY A 1 82 ? -8.802 -12.408 16.860 1.00 98.06 82 GLY A CA 1
ATOM 666 C C . GLY A 1 82 ? -8.507 -13.188 18.134 1.00 98.06 82 GLY A C 1
ATOM 667 O O . GLY A 1 82 ? -9.425 -13.606 18.830 1.00 98.06 82 GLY A O 1
ATOM 668 N N . PHE A 1 83 ? -7.234 -13.350 18.468 1.00 97.94 83 PHE A N 1
ATOM 669 C CA . PHE A 1 83 ? -6.783 -13.944 19.721 1.00 97.94 83 PHE A CA 1
ATOM 670 C C . PHE A 1 83 ? -5.856 -12.968 20.429 1.00 97.94 83 PHE A C 1
ATOM 672 O O . PHE A 1 83 ? -4.881 -12.507 19.835 1.00 97.94 83 PHE A O 1
ATOM 679 N N . SER A 1 84 ? -6.172 -12.654 21.682 1.00 96.94 84 SER A N 1
ATOM 680 C CA . SER A 1 84 ? -5.383 -11.771 22.540 1.00 96.94 84 SER A CA 1
ATOM 681 C C . SER A 1 84 ? -4.678 -12.602 23.601 1.00 96.94 84 SER A C 1
ATOM 683 O O . SER A 1 84 ? -5.325 -13.354 24.335 1.00 96.94 84 SER A O 1
ATOM 685 N N . HIS A 1 85 ? -3.356 -12.468 23.667 1.00 93.75 85 HIS A N 1
ATOM 686 C CA . HIS A 1 85 ? -2.470 -13.310 24.467 1.00 93.75 85 HIS A CA 1
ATOM 687 C C . HIS A 1 85 ? -1.686 -12.475 25.468 1.00 93.75 85 HIS A C 1
ATOM 689 O O . HIS A 1 85 ? -1.387 -11.302 25.234 1.00 93.75 85 HIS A O 1
ATOM 695 N N . ARG A 1 86 ? -1.284 -13.107 26.572 1.00 91.12 86 ARG A N 1
ATOM 696 C CA . ARG A 1 86 ? -0.298 -12.518 27.473 1.00 91.12 86 ARG A CA 1
ATOM 697 C C . ARG A 1 86 ? 1.069 -12.549 26.801 1.00 91.12 86 ARG A C 1
ATOM 699 O O . ARG A 1 86 ? 1.536 -13.609 26.393 1.00 91.12 86 ARG A O 1
ATOM 706 N N . LEU A 1 87 ? 1.714 -11.391 26.733 1.00 88.00 87 LEU A N 1
ATOM 707 C CA . LEU A 1 87 ? 3.066 -11.248 26.214 1.00 88.00 87 LEU A CA 1
ATOM 708 C C . LEU A 1 87 ? 3.899 -10.397 27.170 1.00 88.00 87 LEU A C 1
ATOM 710 O O . LEU A 1 87 ? 3.468 -9.321 27.590 1.00 88.00 87 LEU A O 1
ATOM 714 N N . ASP A 1 88 ? 5.092 -10.885 27.500 1.00 85.00 88 ASP A N 1
ATOM 715 C CA . ASP A 1 88 ? 6.062 -10.115 28.270 1.00 85.00 88 ASP A CA 1
ATOM 716 C C . ASP A 1 88 ? 6.488 -8.856 27.484 1.00 85.00 88 ASP A C 1
ATOM 718 O O . ASP A 1 88 ? 6.798 -8.966 26.292 1.00 85.00 88 ASP A O 1
ATOM 722 N N . PRO A 1 89 ? 6.525 -7.660 28.103 1.00 81.69 89 PRO A N 1
ATOM 723 C CA . PRO A 1 89 ? 6.951 -6.438 27.426 1.00 81.69 89 PRO A CA 1
ATOM 724 C C . PRO A 1 89 ? 8.308 -6.534 26.719 1.00 81.69 89 PRO A C 1
ATOM 726 O O . PRO A 1 89 ? 8.451 -5.967 25.636 1.00 81.69 89 PRO A O 1
ATOM 729 N N . SER A 1 90 ? 9.269 -7.277 27.276 1.00 83.12 90 SER A N 1
ATOM 730 C CA . SER A 1 90 ? 10.607 -7.471 26.692 1.00 83.12 90 SER A CA 1
ATOM 731 C C . SER A 1 90 ? 10.596 -8.253 25.373 1.00 83.12 90 SER A C 1
ATOM 733 O O . SER A 1 90 ? 11.522 -8.138 24.573 1.00 83.12 90 SER A O 1
ATOM 735 N N . MET A 1 91 ? 9.521 -9.001 25.105 1.00 81.81 91 MET A N 1
ATOM 736 C CA . MET A 1 91 ? 9.341 -9.793 23.885 1.00 81.81 91 MET A CA 1
ATOM 737 C C . MET A 1 91 ? 8.696 -8.995 22.740 1.00 81.81 91 MET A C 1
ATOM 739 O O . MET A 1 91 ? 8.595 -9.494 21.614 1.00 81.81 91 MET A O 1
ATOM 743 N N . ARG A 1 92 ? 8.239 -7.760 22.992 1.00 81.62 92 ARG A N 1
ATOM 744 C CA . ARG A 1 92 ? 7.604 -6.920 21.969 1.00 81.62 92 ARG A CA 1
ATOM 745 C C . ARG A 1 92 ? 8.648 -6.370 21.008 1.00 81.62 92 ARG A C 1
ATOM 747 O O . ARG A 1 92 ? 9.566 -5.654 21.390 1.00 81.62 92 ARG A O 1
ATOM 754 N N . THR A 1 93 ? 8.462 -6.645 19.723 1.00 76.00 93 THR A N 1
ATOM 755 C CA . THR A 1 93 ? 9.303 -6.084 18.667 1.00 76.00 93 THR A CA 1
ATOM 756 C C . THR A 1 93 ? 8.490 -5.735 17.429 1.00 76.00 93 THR A C 1
ATOM 758 O O . THR A 1 93 ? 7.461 -6.346 17.130 1.00 76.00 93 THR A O 1
ATOM 761 N N . ASP A 1 94 ? 8.981 -4.746 16.690 1.00 65.56 94 ASP A N 1
ATOM 762 C CA . ASP A 1 94 ? 8.406 -4.266 15.431 1.00 65.56 94 ASP A CA 1
ATOM 763 C C . ASP A 1 94 ? 8.767 -5.189 14.266 1.00 65.56 94 ASP A C 1
ATOM 765 O O . ASP A 1 94 ? 8.301 -5.010 13.141 1.00 65.56 94 ASP A O 1
ATOM 769 N N . ARG A 1 95 ? 9.652 -6.159 14.513 1.00 68.00 95 ARG A N 1
ATOM 770 C CA . ARG A 1 95 ? 10.207 -7.004 13.470 1.00 68.00 95 ARG A CA 1
ATOM 771 C C . ARG A 1 95 ? 9.259 -8.156 13.141 1.00 68.00 95 ARG A C 1
ATOM 773 O O . ARG A 1 95 ? 8.805 -8.889 14.014 1.00 68.00 95 ARG A O 1
ATOM 780 N N . VAL A 1 96 ? 9.090 -8.396 11.843 1.00 60.03 96 VAL A N 1
ATOM 781 C CA . VAL A 1 96 ? 8.408 -9.568 11.255 1.00 60.03 96 VAL A CA 1
ATOM 782 C C . VAL A 1 96 ? 8.966 -10.911 11.750 1.00 60.03 96 VAL A C 1
ATOM 784 O O . VAL A 1 96 ? 8.278 -11.925 11.683 1.00 60.03 96 VAL A O 1
ATOM 787 N N . ILE A 1 97 ? 10.199 -10.928 12.261 1.00 61.81 97 ILE A N 1
ATOM 788 C CA . ILE A 1 97 ? 10.880 -12.139 12.738 1.00 61.81 97 ILE A CA 1
ATOM 789 C C . ILE A 1 97 ? 10.544 -12.514 14.187 1.00 61.81 97 ILE A C 1
ATOM 791 O O . ILE A 1 97 ? 11.103 -13.491 14.675 1.00 61.81 97 ILE A O 1
ATOM 795 N N . ALA A 1 98 ? 9.693 -11.749 14.885 1.00 72.75 98 ALA A N 1
ATOM 796 C CA . ALA A 1 98 ? 9.314 -12.094 16.254 1.00 72.75 98 ALA A CA 1
ATOM 797 C C . ALA A 1 98 ? 8.696 -13.502 16.328 1.00 72.75 98 ALA A C 1
ATOM 799 O O . ALA A 1 98 ? 8.235 -14.044 15.320 1.00 72.75 98 ALA A O 1
ATOM 800 N N . CYS A 1 99 ? 8.666 -14.076 17.529 1.00 75.06 99 CYS A N 1
ATOM 801 C CA . CYS A 1 99 ? 8.049 -15.382 17.780 1.00 75.06 99 CYS A CA 1
ATOM 802 C C . CYS A 1 99 ? 6.719 -15.279 18.541 1.00 75.06 99 CYS A C 1
ATOM 804 O O . CYS A 1 99 ? 6.036 -16.286 18.700 1.00 75.06 99 CYS A O 1
ATOM 806 N N . ALA A 1 100 ? 6.357 -14.086 19.021 1.00 83.44 100 ALA A N 1
ATOM 807 C CA . ALA A 1 100 ? 5.142 -13.851 19.788 1.00 83.44 100 ALA A CA 1
ATOM 808 C C . ALA A 1 100 ? 4.640 -12.409 19.615 1.00 83.44 100 ALA A C 1
ATOM 810 O O . ALA A 1 100 ? 5.419 -11.501 19.311 1.00 83.44 100 ALA A O 1
ATOM 811 N N . TRP A 1 101 ? 3.330 -12.220 19.795 1.00 90.44 101 TRP A N 1
ATOM 812 C CA . TRP A 1 101 ? 2.630 -10.939 19.652 1.00 90.44 101 TRP A CA 1
ATOM 813 C C . TRP A 1 101 ? 1.525 -10.821 20.692 1.00 90.44 101 TRP A C 1
ATOM 815 O O . TRP A 1 101 ? 0.981 -11.839 21.118 1.00 90.44 101 TRP A O 1
ATOM 825 N N . ASP A 1 102 ? 1.161 -9.588 21.054 1.00 93.12 102 ASP A N 1
ATOM 826 C CA . ASP A 1 102 ? 0.011 -9.353 21.937 1.00 93.12 102 ASP A CA 1
ATOM 827 C C . ASP A 1 102 ? -1.268 -9.942 21.321 1.00 93.12 102 ASP A C 1
ATOM 829 O O . ASP A 1 102 ? -2.143 -10.426 22.036 1.00 93.12 102 ASP A O 1
ATOM 833 N N . THR A 1 103 ? -1.389 -9.899 19.986 1.00 96.44 103 THR A N 1
ATOM 834 C CA . THR A 1 103 ? -2.586 -10.359 19.278 1.00 96.44 103 THR A CA 1
ATOM 835 C C . THR A 1 103 ? -2.286 -11.005 17.928 1.00 96.44 103 THR A C 1
ATOM 837 O O . THR A 1 103 ? -1.368 -10.598 17.206 1.00 96.44 103 THR A O 1
ATOM 840 N N . THR A 1 104 ? -3.090 -12.003 17.564 1.00 97.38 104 THR A N 1
ATOM 841 C CA . THR A 1 104 ? -3.050 -12.675 16.259 1.00 97.38 104 THR A CA 1
ATOM 842 C C . THR A 1 104 ? -4.445 -12.798 15.661 1.00 97.38 104 THR A C 1
ATOM 844 O O . THR A 1 104 ? -5.429 -12.882 16.389 1.00 97.38 104 THR A O 1
ATOM 847 N N . PHE A 1 105 ? -4.544 -12.774 14.332 1.00 98.31 105 PHE A N 1
ATOM 848 C CA . PHE A 1 105 ? -5.821 -12.668 13.630 1.00 98.31 105 PHE A CA 1
ATOM 849 C C . PHE A 1 105 ? -5.883 -13.577 12.412 1.00 98.31 105 PHE A C 1
ATOM 851 O O . PHE A 1 105 ? -4.897 -13.704 11.685 1.00 98.31 105 PHE A O 1
ATOM 858 N N . THR A 1 106 ? -7.074 -14.110 12.150 1.00 98.50 106 THR A N 1
ATOM 859 C CA . THR A 1 106 ? -7.426 -14.766 10.891 1.00 98.50 106 THR A CA 1
ATOM 860 C C . THR A 1 106 ? -8.703 -14.145 10.330 1.00 98.50 106 THR A C 1
ATOM 862 O O . THR A 1 106 ? -9.711 -14.079 11.033 1.00 98.50 106 THR A O 1
ATOM 865 N N . LEU A 1 107 ? -8.687 -13.708 9.068 1.00 98.75 107 LEU A N 1
ATOM 866 C CA . LEU A 1 107 ? -9.918 -13.457 8.318 1.00 98.75 107 LEU A CA 1
ATOM 867 C C . LEU A 1 107 ? -10.435 -14.786 7.777 1.00 98.75 107 LEU A C 1
ATOM 869 O O . LEU A 1 107 ? -9.740 -15.468 7.023 1.00 98.75 107 LEU A O 1
ATOM 873 N N . PHE A 1 108 ? -11.652 -15.131 8.158 1.00 98.69 108 PHE A N 1
ATOM 874 C CA . PHE A 1 108 ? -12.287 -16.406 7.882 1.00 98.69 108 PHE A CA 1
ATOM 875 C C . PHE A 1 108 ? -13.445 -16.248 6.885 1.00 98.69 108 PHE A C 1
ATOM 877 O O . PHE A 1 108 ? -14.200 -15.278 6.942 1.00 98.69 108 PHE A O 1
ATOM 884 N N . ASP A 1 109 ? -13.573 -17.200 5.961 1.00 98.31 109 ASP A N 1
ATOM 885 C CA . ASP A 1 109 ? -14.640 -17.293 4.960 1.00 98.31 109 ASP A CA 1
ATOM 886 C C . ASP A 1 109 ? -15.890 -17.957 5.562 1.00 98.31 109 ASP A C 1
ATOM 888 O O . ASP A 1 109 ? -15.952 -19.182 5.708 1.00 98.31 109 ASP A O 1
ATOM 892 N N . GLY A 1 110 ? -16.886 -17.142 5.912 1.00 98.00 110 GLY A N 1
ATOM 893 C CA . GLY A 1 110 ? -18.102 -17.536 6.627 1.00 98.00 110 GLY A CA 1
ATOM 894 C C . GLY A 1 110 ? -18.076 -17.167 8.112 1.00 98.00 110 GLY A C 1
ATOM 895 O O . GLY A 1 110 ? -17.258 -16.362 8.547 1.00 98.00 110 GLY A O 1
ATOM 896 N N . VAL A 1 111 ? -18.979 -17.781 8.881 1.00 98.19 111 VAL A N 1
ATOM 897 C CA . VAL A 1 111 ? -19.011 -17.705 10.350 1.00 98.19 111 VAL A CA 1
ATOM 898 C C . VAL A 1 111 ? -18.374 -18.979 10.910 1.00 98.19 111 VAL A C 1
ATOM 900 O O . VAL A 1 111 ? -18.836 -20.071 10.569 1.00 98.19 111 VAL A O 1
ATOM 903 N N . PRO A 1 112 ? -17.311 -18.884 11.726 1.00 98.06 112 PRO A N 1
ATOM 904 C CA . PRO A 1 112 ? -16.616 -20.059 12.228 1.00 98.06 112 PRO A CA 1
ATOM 905 C C . PRO A 1 112 ? -17.435 -20.769 13.311 1.00 98.06 112 PRO A C 1
ATOM 907 O O . PRO A 1 112 ? -17.995 -20.149 14.215 1.00 98.06 112 PRO A O 1
ATOM 910 N N . SER A 1 113 ? -17.455 -22.096 13.249 1.00 98.12 113 SER A N 1
ATOM 911 C CA . SER A 1 113 ? -17.928 -22.957 14.333 1.00 98.12 113 SER A CA 1
ATOM 912 C C . SER A 1 113 ? -16.984 -22.909 15.538 1.00 98.12 113 SER A C 1
ATOM 914 O O . SER A 1 113 ? -15.814 -22.537 15.429 1.00 98.12 113 SER A O 1
ATOM 916 N N . ARG A 1 114 ? -17.457 -23.378 16.698 1.00 97.38 114 ARG A N 1
ATOM 917 C CA . ARG A 1 114 ? -16.626 -23.501 17.905 1.00 97.38 114 ARG A CA 1
ATOM 918 C C . ARG A 1 114 ? -15.347 -24.313 17.662 1.00 97.38 114 ARG A C 1
ATOM 920 O O . ARG A 1 114 ? -14.274 -23.880 18.067 1.00 97.38 114 ARG A O 1
ATOM 927 N N . ALA A 1 115 ? -15.446 -25.437 16.949 1.00 98.12 115 ALA A N 1
ATOM 928 C CA . ALA A 1 115 ? -14.290 -26.268 16.611 1.00 98.12 115 ALA A CA 1
ATOM 929 C C . ALA A 1 115 ? -13.294 -25.537 15.690 1.00 98.12 115 ALA A C 1
ATOM 931 O O . ALA A 1 115 ? -12.080 -25.683 15.835 1.00 98.12 115 ALA A O 1
ATOM 932 N N . GLU A 1 116 ? -13.786 -24.712 14.758 1.00 98.31 116 GLU A N 1
ATOM 933 C CA . GLU A 1 116 ? -12.929 -23.878 13.908 1.00 98.31 116 GLU A CA 1
ATOM 934 C C . GLU A 1 116 ? -12.227 -22.779 14.722 1.00 98.31 116 GLU A C 1
ATOM 936 O O . GLU A 1 116 ? -11.036 -22.557 14.506 1.00 98.31 116 GLU A O 1
ATOM 941 N N . ILE A 1 117 ? -12.905 -22.154 15.693 1.00 98.25 117 ILE A N 1
ATOM 942 C CA . ILE A 1 117 ? -12.292 -21.181 16.615 1.00 98.25 117 ILE A CA 1
ATOM 943 C C . ILE A 1 117 ? -11.211 -21.852 17.472 1.00 98.25 117 ILE A C 1
ATOM 945 O O . ILE A 1 117 ? -10.101 -21.332 17.560 1.00 98.25 117 ILE A O 1
ATOM 949 N N . GLU A 1 118 ? -11.495 -23.015 18.064 1.00 97.75 118 GLU A N 1
ATOM 950 C CA . GLU A 1 118 ? -10.539 -23.768 18.890 1.00 97.75 118 GLU A CA 1
ATOM 951 C C . GLU A 1 118 ? -9.299 -24.187 18.080 1.00 97.75 118 GLU A C 1
ATOM 953 O O . GLU A 1 118 ? -8.165 -24.011 18.535 1.00 97.75 118 GLU A O 1
ATOM 958 N N . ARG A 1 119 ? -9.484 -24.645 16.832 1.00 97.88 119 ARG A N 1
ATOM 959 C CA . ARG A 1 119 ? -8.374 -24.920 15.905 1.00 97.88 119 ARG A CA 1
ATOM 960 C C . ARG A 1 119 ? -7.563 -23.657 15.617 1.00 97.88 119 ARG A C 1
ATOM 962 O O . ARG A 1 119 ? -6.332 -23.684 15.686 1.00 97.88 119 ARG A O 1
ATOM 969 N N . LEU A 1 120 ? -8.231 -22.557 15.269 1.00 98.00 120 LEU A N 1
ATOM 970 C CA . LEU A 1 120 ? -7.567 -21.294 14.949 1.00 98.00 120 LEU A CA 1
ATOM 971 C C . LEU A 1 120 ? -6.813 -20.730 16.157 1.00 98.00 120 LEU A C 1
ATOM 973 O O . LEU A 1 120 ? -5.723 -20.193 15.963 1.00 98.00 120 LEU A O 1
ATOM 977 N N . ALA A 1 121 ? -7.313 -20.912 17.380 1.00 96.81 121 ALA A N 1
ATOM 978 C CA . ALA A 1 121 ? -6.634 -20.489 18.604 1.00 96.81 121 ALA A CA 1
ATOM 979 C C . ALA A 1 121 ? -5.266 -21.169 18.761 1.00 96.81 121 ALA A C 1
ATOM 981 O O . ALA A 1 121 ? -4.304 -20.542 19.198 1.00 96.81 121 ALA A O 1
ATOM 982 N N . GLN A 1 122 ? -5.158 -22.436 18.350 1.00 95.69 122 GLN A N 1
ATOM 983 C CA . GLN A 1 122 ? -3.906 -23.193 18.392 1.00 95.69 122 GLN A CA 1
ATOM 984 C C . GLN A 1 122 ? -2.996 -22.920 17.185 1.00 95.69 122 GLN A C 1
ATOM 986 O O . GLN A 1 122 ? -1.770 -22.961 17.317 1.00 95.69 122 GLN A O 1
ATOM 991 N N . ALA A 1 123 ? -3.574 -22.687 16.003 1.00 96.00 123 ALA A N 1
ATOM 992 C CA . ALA A 1 123 ? -2.835 -22.554 14.747 1.00 96.00 123 ALA A CA 1
ATOM 993 C C . ALA A 1 123 ? -2.330 -21.126 14.487 1.00 96.00 123 ALA A C 1
ATOM 995 O O . ALA A 1 123 ? -1.164 -20.943 14.137 1.00 96.00 123 ALA A O 1
ATOM 996 N N . THR A 1 124 ? -3.184 -20.118 14.680 1.00 95.25 124 THR A N 1
ATOM 997 C CA . THR A 1 124 ? -2.913 -18.714 14.322 1.00 95.25 124 THR A CA 1
ATOM 998 C C . THR A 1 124 ? -1.649 -18.168 15.005 1.00 95.25 124 THR A C 1
ATOM 1000 O O . THR A 1 124 ? -0.824 -17.568 14.313 1.00 95.25 124 THR A O 1
ATOM 1003 N N . PRO A 1 125 ? -1.406 -18.403 16.315 1.00 92.44 125 PRO A N 1
ATOM 1004 C CA . PRO A 1 125 ? -0.187 -17.926 16.975 1.00 92.44 125 PRO A CA 1
ATOM 1005 C C . PRO A 1 125 ? 1.109 -18.569 16.460 1.00 92.44 125 PRO A C 1
ATOM 1007 O O . PRO A 1 125 ? 2.163 -17.946 16.536 1.00 92.44 125 PRO A O 1
ATOM 1010 N N . LYS A 1 126 ? 1.039 -19.793 15.916 1.00 91.06 126 LYS A N 1
ATOM 1011 C CA . LYS A 1 126 ? 2.204 -20.575 15.459 1.00 91.06 126 LYS A CA 1
ATOM 1012 C C . LYS A 1 126 ? 2.708 -20.197 14.066 1.00 91.06 126 LYS A C 1
ATOM 1014 O O . LYS A 1 126 ? 3.812 -20.593 13.703 1.00 91.06 126 LYS A O 1
ATOM 1019 N N . GLN A 1 127 ? 1.901 -19.479 13.286 1.00 85.75 127 GLN A N 1
ATOM 1020 C CA . GLN A 1 127 ? 2.254 -18.962 11.960 1.00 85.75 127 GLN A CA 1
ATOM 1021 C C . GLN A 1 127 ? 2.790 -20.001 10.973 1.00 85.75 127 GLN A C 1
ATOM 1023 O O . GLN A 1 127 ? 2.006 -20.798 10.472 1.00 85.75 127 GLN A O 1
ATOM 1028 N N . GLU A 1 128 ? 4.100 -20.012 10.691 1.00 86.50 128 GLU A N 1
ATOM 1029 C CA . GLU A 1 128 ? 4.733 -20.953 9.764 1.00 86.50 128 GLU A CA 1
ATOM 1030 C C . GLU A 1 128 ? 4.514 -22.408 10.204 1.00 86.50 128 GLU A C 1
ATOM 1032 O O . GLU A 1 128 ? 4.373 -23.311 9.380 1.00 86.50 128 GLU A O 1
ATOM 1037 N N . MET A 1 129 ? 4.424 -22.629 11.518 1.00 89.75 129 MET A N 1
ATOM 1038 C CA . MET A 1 129 ? 4.117 -23.931 12.113 1.00 89.75 129 MET A CA 1
ATOM 1039 C C . MET A 1 129 ? 2.611 -24.162 12.304 1.00 89.75 129 MET A C 1
ATOM 1041 O O . MET A 1 129 ? 2.199 -25.251 12.707 1.00 89.75 129 MET A O 1
ATOM 1045 N N . GLY A 1 130 ? 1.783 -23.156 12.019 1.00 92.88 130 GLY A N 1
ATOM 1046 C CA . GLY A 1 130 ? 0.329 -23.249 12.010 1.00 92.88 130 GLY A CA 1
ATOM 1047 C C . GLY A 1 130 ? -0.185 -24.099 10.847 1.00 92.88 130 GLY A C 1
ATOM 1048 O O . GLY A 1 130 ? 0.523 -24.375 9.877 1.00 92.88 130 GLY A O 1
ATOM 1049 N N . ARG A 1 131 ? -1.431 -24.561 10.956 1.00 94.62 131 ARG A N 1
ATOM 1050 C CA . ARG A 1 131 ? -2.121 -25.287 9.886 1.00 94.62 131 ARG A CA 1
ATOM 1051 C C . ARG A 1 131 ? -3.443 -24.606 9.594 1.00 94.62 131 ARG A C 1
ATOM 1053 O O . ARG A 1 131 ? -4.298 -24.481 10.475 1.00 94.62 131 ARG A O 1
ATOM 1060 N N . PHE A 1 132 ? -3.576 -24.180 8.349 1.00 96.75 132 PHE A N 1
ATOM 1061 C CA . PHE A 1 132 ? -4.702 -23.408 7.864 1.00 96.75 132 PHE A CA 1
ATOM 1062 C C . PHE A 1 132 ? -5.486 -24.204 6.828 1.00 96.75 132 PHE A C 1
ATOM 1064 O O . PHE A 1 132 ? -5.033 -25.224 6.308 1.00 96.75 132 PHE A O 1
ATOM 1071 N N . THR A 1 133 ? -6.711 -23.763 6.600 1.00 96.12 133 THR A N 1
ATOM 1072 C CA . THR A 1 133 ? -7.645 -24.362 5.658 1.00 96.12 133 THR A CA 1
ATOM 1073 C C . THR A 1 133 ? -7.973 -23.367 4.562 1.00 96.12 133 THR A C 1
ATOM 1075 O O . THR A 1 133 ? -7.717 -22.171 4.665 1.00 96.12 133 THR A O 1
ATOM 1078 N N . ALA A 1 134 ? -8.668 -23.840 3.537 1.00 95.88 134 ALA A N 1
ATOM 1079 C CA . ALA A 1 134 ? -9.109 -22.983 2.453 1.00 95.88 134 ALA A CA 1
ATOM 1080 C C . ALA A 1 134 ? -10.260 -22.014 2.816 1.00 95.88 134 ALA A C 1
ATOM 1082 O O . ALA A 1 134 ? -10.755 -21.313 1.933 1.00 95.88 134 ALA A O 1
ATOM 1083 N N . LYS A 1 135 ? -10.699 -21.982 4.084 1.00 97.56 135 LYS A N 1
ATOM 1084 C CA . LYS A 1 135 ? -11.547 -20.913 4.636 1.00 97.56 135 LYS A CA 1
ATOM 1085 C C . LYS A 1 135 ? -10.742 -19.829 5.363 1.00 97.56 135 LYS A C 1
ATOM 1087 O O . LYS A 1 135 ? -11.278 -18.761 5.626 1.00 97.56 135 LYS A O 1
ATOM 1092 N N . ASP A 1 136 ? -9.474 -20.074 5.674 1.00 98.12 136 ASP A N 1
ATOM 1093 C CA . ASP A 1 136 ? -8.613 -19.114 6.361 1.00 98.12 136 ASP A CA 1
ATOM 1094 C C . ASP A 1 136 ? -7.958 -18.229 5.284 1.00 98.12 136 ASP A C 1
ATOM 1096 O O . ASP A 1 136 ? -7.037 -18.654 4.585 1.00 98.12 136 ASP A O 1
ATOM 1100 N N . LEU A 1 137 ? -8.494 -17.027 5.066 1.00 98.12 137 LEU A N 1
ATOM 1101 C CA . LEU A 1 137 ? -8.150 -16.180 3.917 1.00 98.12 137 LEU A CA 1
ATOM 1102 C C . LEU A 1 137 ? -6.893 -15.341 4.152 1.00 98.12 137 LEU A C 1
ATOM 1104 O O . LEU A 1 137 ? -6.053 -15.216 3.260 1.00 98.12 137 LEU A O 1
ATOM 1108 N N . VAL A 1 138 ? -6.793 -14.736 5.337 1.00 98.25 138 VAL A N 1
ATOM 1109 C CA . VAL A 1 138 ? -5.721 -13.799 5.690 1.00 98.25 138 VAL A CA 1
ATOM 1110 C C . VAL A 1 138 ? -5.265 -14.061 7.114 1.00 98.25 138 VAL A C 1
ATOM 1112 O O . VAL A 1 138 ? -6.096 -14.158 8.009 1.00 98.25 138 VAL A O 1
ATOM 1115 N N . LEU A 1 139 ? -3.955 -14.110 7.328 1.00 97.38 139 LEU A N 1
ATOM 1116 C CA . LEU A 1 139 ? -3.313 -14.140 8.637 1.00 97.38 139 LEU A CA 1
ATOM 1117 C C . LEU A 1 139 ? -2.715 -12.766 8.947 1.00 97.38 139 LEU A C 1
ATOM 1119 O O . LEU A 1 139 ? -2.033 -12.173 8.110 1.00 97.38 139 LEU A O 1
ATOM 1123 N N . SER A 1 140 ? -2.900 -12.277 10.169 1.00 96.31 140 SER A N 1
ATOM 1124 C CA . SER A 1 140 ? -2.257 -11.053 10.647 1.00 96.31 140 SER A CA 1
ATOM 1125 C C . SER A 1 140 ? -1.856 -11.163 12.116 1.00 96.31 140 SER A C 1
ATOM 1127 O O . SER A 1 140 ? -2.253 -12.076 12.840 1.00 96.31 140 SER A O 1
ATOM 1129 N N . ARG A 1 141 ? -1.021 -10.229 12.558 1.00 93.50 141 ARG A N 1
ATOM 1130 C CA . ARG A 1 141 ? -0.485 -10.143 13.921 1.00 93.50 141 ARG A CA 1
ATOM 1131 C C . ARG A 1 141 ? -0.192 -8.699 14.276 1.00 93.50 141 ARG A C 1
ATOM 1133 O O . ARG A 1 141 ? 0.291 -7.944 13.425 1.00 93.50 141 ARG A O 1
ATOM 1140 N N . ALA A 1 142 ? -0.434 -8.332 15.529 1.00 94.38 142 ALA A N 1
ATOM 1141 C CA . ALA A 1 142 ? -0.216 -6.975 16.001 1.00 94.38 142 ALA A CA 1
ATOM 1142 C C . ALA A 1 142 ? 0.261 -6.916 17.454 1.00 94.38 142 ALA A C 1
ATOM 1144 O O . ALA A 1 142 ? -0.093 -7.755 18.284 1.00 94.38 142 ALA A O 1
ATOM 1145 N N . ASN A 1 143 ? 1.035 -5.871 17.741 1.00 94.44 143 ASN A N 1
ATOM 1146 C CA . ASN A 1 143 ? 1.462 -5.499 19.086 1.00 94.44 143 ASN A CA 1
ATOM 1147 C C . ASN A 1 143 ? 0.800 -4.186 19.505 1.00 94.44 143 ASN A C 1
ATOM 1149 O O . ASN A 1 143 ? 0.514 -3.324 18.663 1.00 94.44 143 ASN A O 1
ATOM 1153 N N . ARG A 1 144 ? 0.582 -4.025 20.811 1.00 93.31 144 ARG A N 1
ATOM 1154 C CA . ARG A 1 144 ? 0.061 -2.789 21.404 1.00 93.31 144 ARG A CA 1
ATOM 1155 C C . ARG A 1 144 ? 1.080 -1.663 21.245 1.00 93.31 144 ARG A C 1
ATOM 1157 O O . ARG A 1 144 ? 2.283 -1.863 21.418 1.00 93.31 144 ARG A O 1
ATOM 1164 N N . SER A 1 145 ? 0.595 -0.460 20.950 1.00 91.38 145 SER A N 1
ATOM 1165 C CA . SER A 1 145 ? 1.382 0.766 21.089 1.00 91.38 145 SER A CA 1
ATOM 1166 C C . SER A 1 145 ? 1.424 1.138 22.572 1.00 91.38 145 SER A C 1
ATOM 1168 O O . SER A 1 145 ? 0.590 1.913 23.030 1.00 91.38 145 SER A O 1
ATOM 1170 N N . ALA A 1 146 ? 2.329 0.505 23.332 1.00 86.88 146 ALA A N 1
ATOM 1171 C CA . ALA A 1 146 ? 2.275 0.433 24.800 1.00 86.88 146 ALA A CA 1
ATOM 1172 C C . ALA A 1 146 ? 1.941 1.775 25.474 1.00 86.88 146 ALA A C 1
ATOM 1174 O O . ALA A 1 146 ? 0.924 1.869 26.153 1.00 86.88 146 ALA A O 1
ATOM 1175 N N . ARG A 1 147 ? 2.712 2.832 25.176 1.00 91.62 147 ARG A N 1
ATOM 1176 C CA . ARG A 1 147 ? 2.531 4.155 25.798 1.00 91.62 147 ARG A CA 1
ATOM 1177 C C . ARG A 1 147 ? 1.138 4.750 25.549 1.00 91.62 147 ARG A C 1
ATOM 1179 O O . ARG A 1 147 ? 0.476 5.180 26.487 1.00 91.62 147 ARG A O 1
ATOM 1186 N N . LEU A 1 148 ? 0.678 4.770 24.293 1.00 95.50 148 LEU A N 1
ATOM 1187 C CA . LEU A 1 148 ? -0.633 5.345 23.969 1.00 95.50 148 LEU A CA 1
ATOM 1188 C C . LEU A 1 148 ? -1.778 4.454 24.465 1.00 95.50 148 LEU A C 1
ATOM 1190 O O . LEU A 1 148 ? -2.811 4.966 24.894 1.00 95.50 148 LEU A O 1
ATOM 1194 N N . PHE A 1 149 ? -1.605 3.134 24.395 1.00 96.44 149 PHE A N 1
ATOM 1195 C CA . PHE A 1 149 ? -2.611 2.169 24.824 1.00 96.44 149 PHE A CA 1
ATOM 1196 C C . PHE A 1 149 ? -2.861 2.266 26.333 1.00 96.44 149 PHE A C 1
ATOM 1198 O O . PHE A 1 149 ? -4.014 2.336 26.746 1.00 96.44 149 PHE A O 1
ATOM 1205 N N . GLU A 1 150 ? -1.800 2.320 27.141 1.00 96.25 150 GLU A N 1
ATOM 1206 C CA . GLU A 1 150 ? -1.884 2.458 28.601 1.00 96.25 150 GLU A CA 1
ATOM 1207 C C . GLU A 1 150 ? -2.522 3.788 29.003 1.00 96.25 150 GLU A C 1
ATOM 1209 O O . GLU A 1 150 ? -3.521 3.782 29.721 1.00 96.25 150 GLU A O 1
ATOM 1214 N N . HIS A 1 151 ? -2.046 4.909 28.446 1.00 97.81 151 HIS A N 1
ATOM 1215 C CA . HIS A 1 151 ? -2.657 6.225 28.678 1.00 97.81 151 HIS A CA 1
ATOM 1216 C C . HIS A 1 151 ? -4.139 6.237 28.306 1.00 97.81 151 HIS A C 1
ATOM 1218 O O . HIS A 1 151 ? -4.976 6.715 29.066 1.00 97.81 151 HIS A O 1
ATOM 1224 N N . SER A 1 152 ? -4.492 5.688 27.143 1.00 98.19 152 SER A N 1
ATOM 1225 C CA . SER A 1 152 ? -5.886 5.661 26.702 1.00 98.19 152 SER A CA 1
ATOM 1226 C C . SER A 1 152 ? -6.750 4.791 27.612 1.00 98.19 152 SER A C 1
ATOM 1228 O O . SER A 1 152 ? -7.846 5.205 27.975 1.00 98.19 152 SER A O 1
ATOM 1230 N N . LEU A 1 153 ? -6.253 3.630 28.039 1.00 98.25 153 LEU A N 1
ATOM 1231 C CA . LEU A 1 153 ? -6.958 2.749 28.966 1.00 98.25 153 LEU A CA 1
ATOM 1232 C C . LEU A 1 153 ? -7.192 3.427 30.322 1.00 98.25 153 LEU A C 1
ATOM 1234 O O . LEU A 1 153 ? -8.301 3.373 30.848 1.00 98.25 153 LEU A O 1
ATOM 1238 N N . GLU A 1 154 ? -6.167 4.068 30.880 1.00 98.19 154 GLU A N 1
ATOM 1239 C CA . GLU A 1 154 ? -6.265 4.800 32.145 1.00 98.19 154 GLU A CA 1
ATOM 1240 C C . GLU A 1 154 ? -7.303 5.913 32.065 1.00 98.19 154 GLU A C 1
ATOM 1242 O O . GLU A 1 154 ? -8.244 5.923 32.856 1.00 98.19 154 GLU A O 1
ATOM 1247 N N . ARG A 1 155 ? -7.202 6.790 31.059 1.00 98.44 155 ARG A N 1
ATOM 1248 C CA . ARG A 1 155 ? -8.135 7.914 30.915 1.00 98.44 155 ARG A CA 1
ATOM 1249 C C . ARG A 1 155 ? -9.570 7.436 30.750 1.00 98.44 155 ARG A C 1
ATOM 1251 O O . ARG A 1 155 ? -10.446 7.957 31.438 1.00 98.44 155 ARG A O 1
ATOM 1258 N N . LEU A 1 156 ? -9.801 6.431 29.903 1.00 98.62 156 LEU A N 1
ATOM 1259 C CA . LEU A 1 156 ? -11.138 5.884 29.678 1.00 98.62 156 LEU A CA 1
ATOM 1260 C C . LEU A 1 156 ? -11.710 5.237 30.944 1.00 98.62 156 LEU A C 1
ATOM 1262 O O . LEU A 1 156 ? -12.882 5.457 31.238 1.00 98.62 156 LEU A O 1
ATOM 1266 N N . ALA A 1 157 ? -10.906 4.499 31.719 1.00 98.19 157 ALA A N 1
ATOM 1267 C CA . ALA A 1 157 ? -11.338 3.909 32.989 1.00 98.19 157 ALA A CA 1
ATOM 1268 C C . ALA A 1 157 ? -11.695 4.981 34.039 1.00 98.19 157 ALA A C 1
ATOM 1270 O O . ALA A 1 157 ? -12.632 4.803 34.811 1.00 98.19 157 ALA A O 1
ATOM 1271 N N . GLU A 1 158 ? -11.005 6.122 34.039 1.00 98.25 158 GLU A N 1
ATOM 1272 C CA . GLU A 1 158 ? -11.292 7.274 34.909 1.00 98.25 158 GLU A CA 1
ATOM 1273 C C . GLU A 1 158 ? -12.492 8.128 34.447 1.00 98.25 158 GLU A C 1
ATOM 1275 O O . GLU A 1 158 ? -12.765 9.173 35.038 1.00 98.25 158 GLU A O 1
ATOM 1280 N N . GLY A 1 159 ? -13.184 7.742 33.370 1.00 98.00 159 GLY A N 1
ATOM 1281 C CA . GLY A 1 159 ? -14.296 8.513 32.805 1.00 98.00 159 GLY A CA 1
ATOM 1282 C C . GLY A 1 159 ? -13.875 9.727 31.973 1.00 98.00 159 GLY A C 1
ATOM 1283 O O . GLY A 1 159 ? -14.685 10.611 31.695 1.00 98.00 159 GLY A O 1
ATOM 1284 N N . ARG A 1 160 ? -12.605 9.795 31.559 1.00 98.25 160 ARG A N 1
ATOM 1285 C CA . ARG A 1 160 ? -12.022 10.886 30.763 1.00 98.25 160 ARG A CA 1
ATOM 1286 C C . ARG A 1 160 ? -11.631 10.396 29.364 1.00 98.25 160 ARG A C 1
ATOM 1288 O O . ARG A 1 160 ? -11.514 9.207 29.103 1.00 98.25 160 ARG A O 1
ATOM 1295 N N . GLN A 1 161 ? -11.441 11.320 28.425 1.00 98.19 161 GLN A N 1
ATOM 1296 C CA . GLN A 1 161 ? -10.903 10.986 27.099 1.00 98.19 161 GLN A CA 1
ATOM 1297 C C . GLN A 1 161 ? -9.373 11.092 27.099 1.00 98.19 161 GLN A C 1
ATOM 1299 O O . GLN A 1 161 ? -8.835 11.915 27.848 1.00 98.19 161 GLN A O 1
ATOM 1304 N N . PRO A 1 162 ? -8.659 10.295 26.282 1.00 97.75 162 PRO A N 1
ATOM 1305 C CA . PRO A 1 162 ? -7.222 10.458 26.124 1.00 97.75 162 PRO A CA 1
ATOM 1306 C C . PRO A 1 162 ? -6.877 11.814 25.514 1.00 97.75 162 PRO A C 1
ATOM 1308 O O . PRO A 1 162 ? -7.633 12.357 24.708 1.00 97.75 162 PRO A O 1
ATOM 1311 N N . ASP A 1 163 ? -5.706 12.324 25.892 1.00 97.06 163 ASP A N 1
ATOM 1312 C CA . ASP A 1 163 ? -5.115 13.534 25.319 1.00 97.06 163 ASP A CA 1
ATOM 1313 C C . ASP A 1 163 ? -5.063 13.467 23.775 1.00 97.06 163 ASP A C 1
ATOM 1315 O O . ASP A 1 163 ? -4.355 12.614 23.222 1.00 97.06 163 ASP A O 1
ATOM 1319 N N . PRO A 1 164 ? -5.780 14.365 23.070 1.00 95.62 164 PRO A N 1
ATOM 1320 C CA . PRO A 1 164 ? -5.745 14.461 21.617 1.00 95.62 164 PRO A CA 1
ATOM 1321 C C . PRO A 1 164 ? -4.334 14.652 21.042 1.00 95.62 164 PRO A C 1
ATOM 1323 O O . PRO A 1 164 ? -4.028 14.076 20.001 1.00 95.62 164 PRO A O 1
ATOM 1326 N N . ALA A 1 165 ? -3.454 15.413 21.702 1.00 94.88 165 ALA A N 1
ATOM 1327 C CA . ALA A 1 165 ? -2.095 15.641 21.204 1.00 94.88 165 ALA A CA 1
ATOM 1328 C C . ALA A 1 165 ? -1.311 14.329 21.118 1.00 94.88 165 ALA A C 1
ATOM 1330 O O . ALA A 1 165 ? -0.722 14.025 20.078 1.00 94.88 165 ALA A O 1
ATOM 1331 N N . PHE A 1 166 ? -1.408 13.499 22.158 1.00 95.88 166 PHE A N 1
ATOM 1332 C CA . PHE A 1 166 ? -0.741 12.203 22.184 1.00 95.88 166 PHE A CA 1
ATOM 1333 C C . PHE A 1 166 ? -1.364 11.196 21.199 1.00 95.88 166 PHE A C 1
ATOM 1335 O O . PHE A 1 166 ? -0.658 10.413 20.559 1.00 95.88 166 PHE A O 1
ATOM 1342 N N . ILE A 1 167 ? -2.689 11.256 21.005 1.00 96.06 167 ILE A N 1
ATOM 1343 C CA . ILE A 1 167 ? -3.384 10.490 19.958 1.00 96.06 167 ILE A CA 1
ATOM 1344 C C . ILE A 1 167 ? -2.871 10.874 18.566 1.00 96.06 167 ILE A C 1
ATOM 1346 O O . ILE A 1 167 ? -2.632 9.983 17.753 1.00 96.06 167 ILE A O 1
ATOM 1350 N N . ASN A 1 168 ? -2.684 12.166 18.280 1.00 94.38 168 ASN A N 1
ATOM 1351 C CA . ASN A 1 168 ? -2.191 12.618 16.979 1.00 94.38 168 ASN A CA 1
ATOM 1352 C C . ASN A 1 168 ? -0.709 12.272 16.746 1.00 94.38 168 ASN A C 1
ATOM 1354 O O . ASN A 1 168 ? -0.348 11.888 15.628 1.00 94.38 168 ASN A O 1
ATOM 1358 N N . GLU A 1 169 ? 0.126 12.366 17.788 1.00 92.69 169 GLU A N 1
ATOM 1359 C CA . GLU A 1 169 ? 1.546 11.989 17.746 1.00 92.69 169 GLU A CA 1
ATOM 1360 C C . GLU A 1 169 ? 1.722 10.523 17.322 1.00 92.69 169 GLU A C 1
ATOM 1362 O O . GLU A 1 169 ? 2.507 10.223 16.423 1.00 92.69 169 GLU A O 1
ATOM 1367 N N . VAL A 1 170 ? 0.966 9.607 17.940 1.00 93.81 170 VAL A N 1
ATOM 1368 C CA . VAL A 1 170 ? 1.132 8.159 17.728 1.00 93.81 170 VAL A CA 1
ATOM 1369 C C . VAL A 1 170 ? 0.220 7.614 16.623 1.00 93.81 170 VAL A C 1
ATOM 1371 O O . VAL A 1 170 ? 0.653 6.802 15.810 1.00 93.81 170 VAL A O 1
ATOM 1374 N N . GLY A 1 171 ? -1.047 8.029 16.569 1.00 94.50 171 GLY A N 1
ATOM 1375 C CA . GLY A 1 171 ? -1.985 7.728 15.478 1.00 94.50 171 GLY A CA 1
ATOM 1376 C C . GLY A 1 171 ? -2.607 6.323 15.452 1.00 94.50 171 GLY A C 1
ATOM 1377 O O . GLY A 1 171 ? -3.473 6.071 14.613 1.00 94.50 171 GLY A O 1
ATOM 1378 N N . TYR A 1 172 ? -2.215 5.404 16.341 1.00 96.38 172 TYR A N 1
ATOM 1379 C CA . TYR A 1 172 ? -2.771 4.044 16.415 1.00 96.38 172 TYR A CA 1
ATOM 1380 C C . TYR A 1 172 ? -2.621 3.406 17.807 1.00 96.38 172 TYR A C 1
ATOM 1382 O O . TYR A 1 172 ? -1.624 3.604 18.499 1.00 96.38 172 TYR A O 1
ATOM 1390 N N . LEU A 1 173 ? -3.584 2.561 18.197 1.00 97.25 173 LEU A N 1
ATOM 1391 C CA . LEU A 1 173 ? -3.538 1.782 19.450 1.00 97.25 173 LEU A CA 1
ATOM 1392 C C . LEU A 1 173 ? -2.765 0.465 19.308 1.00 97.25 173 LEU A C 1
ATOM 1394 O O . LEU A 1 173 ? -2.163 -0.026 20.263 1.00 97.25 173 LEU A O 1
ATOM 1398 N N . MET A 1 174 ? -2.768 -0.109 18.106 1.00 95.88 174 MET A N 1
ATOM 1399 C CA . MET A 1 174 ? -2.007 -1.305 17.768 1.00 95.88 174 MET A CA 1
ATOM 1400 C C . MET A 1 174 ? -1.332 -1.149 16.420 1.00 95.88 174 MET A C 1
ATOM 1402 O O . MET A 1 174 ? -1.789 -0.413 15.542 1.00 95.88 174 MET A O 1
ATOM 1406 N N . ARG A 1 175 ? -0.251 -1.900 16.256 1.00 94.00 175 ARG A N 1
ATOM 1407 C CA . ARG A 1 175 ? 0.518 -1.941 15.026 1.00 94.00 175 ARG A CA 1
ATOM 1408 C C . ARG A 1 175 ? 0.669 -3.366 14.549 1.00 94.00 175 ARG A C 1
ATOM 1410 O O . ARG A 1 175 ? 1.206 -4.220 15.256 1.00 94.00 175 ARG A O 1
ATOM 1417 N N . THR A 1 176 ? 0.228 -3.585 13.322 1.00 94.19 176 THR A N 1
ATOM 1418 C CA . THR A 1 176 ? 0.439 -4.838 12.611 1.00 94.19 176 THR A CA 1
ATOM 1419 C C . THR A 1 176 ? 1.900 -4.970 12.201 1.00 94.19 176 THR A C 1
ATOM 1421 O O . THR A 1 176 ? 2.549 -3.991 11.832 1.00 94.19 176 THR A O 1
ATOM 1424 N N . THR A 1 177 ? 2.434 -6.184 12.256 1.00 87.56 177 THR A N 1
ATOM 1425 C CA . THR A 1 177 ? 3.785 -6.475 11.742 1.00 87.56 177 THR A CA 1
ATOM 1426 C C . THR A 1 177 ? 3.736 -7.244 10.430 1.00 87.56 177 THR A C 1
ATOM 1428 O O . THR A 1 177 ? 4.690 -7.199 9.667 1.00 87.56 177 THR A O 1
ATOM 1431 N N . ALA A 1 178 ? 2.630 -7.925 10.127 1.00 87.44 178 ALA A N 1
ATOM 1432 C CA . ALA A 1 178 ? 2.411 -8.543 8.828 1.00 87.44 178 ALA A CA 1
ATOM 1433 C C . ALA A 1 178 ? 0.926 -8.776 8.557 1.00 87.44 178 ALA A C 1
ATOM 1435 O O . ALA A 1 178 ? 0.158 -8.995 9.491 1.00 87.44 178 ALA A O 1
ATOM 1436 N N . VAL A 1 179 ? 0.572 -8.791 7.273 1.00 93.75 179 VAL A N 1
ATOM 1437 C CA . VAL A 1 179 ? -0.735 -9.206 6.759 1.00 93.75 179 VAL A CA 1
ATOM 1438 C C . VAL A 1 179 ? -0.458 -10.120 5.569 1.00 93.75 179 VAL A C 1
ATOM 1440 O O . VAL A 1 179 ? 0.102 -9.679 4.566 1.00 93.75 179 VAL A O 1
ATOM 1443 N N . TYR A 1 180 ? -0.760 -11.405 5.712 1.00 93.62 180 TYR A N 1
ATOM 1444 C CA . TYR A 1 180 ? -0.427 -12.440 4.740 1.00 93.62 180 TYR A CA 1
ATOM 1445 C C . TYR A 1 180 ? -1.693 -13.087 4.201 1.00 93.62 180 TYR A C 1
ATOM 1447 O O . TYR A 1 180 ? -2.586 -13.421 4.968 1.00 93.62 180 TYR A O 1
ATOM 1455 N N . GLY A 1 181 ? -1.736 -13.312 2.895 1.00 94.19 181 GLY A N 1
ATOM 1456 C CA . GLY A 1 181 ? -2.805 -14.034 2.218 1.00 94.19 181 GLY A CA 1
ATOM 1457 C C . GLY A 1 181 ? -2.242 -14.850 1.061 1.00 94.19 181 GLY A C 1
ATOM 1458 O O . GLY A 1 181 ? -1.027 -15.046 0.960 1.00 94.19 181 GLY A O 1
ATOM 1459 N N . ASN A 1 182 ? -3.134 -15.291 0.175 1.00 93.00 182 ASN A N 1
ATOM 1460 C CA . ASN A 1 182 ? -2.804 -15.949 -1.092 1.00 93.00 182 ASN A CA 1
ATOM 1461 C C . ASN A 1 182 ? -1.837 -17.139 -0.933 1.00 93.00 182 ASN A C 1
ATOM 1463 O O . ASN A 1 182 ? -0.687 -17.078 -1.370 1.00 93.00 182 ASN A O 1
ATOM 1467 N N . GLY A 1 183 ? -2.285 -18.199 -0.259 1.00 92.56 183 GLY A N 1
ATOM 1468 C CA . GLY A 1 183 ? -1.522 -19.449 -0.139 1.00 92.56 183 GLY A CA 1
ATOM 1469 C C . GLY A 1 183 ? -0.380 -19.430 0.884 1.00 92.56 183 GLY A C 1
ATOM 1470 O O . GLY A 1 183 ? 0.086 -20.490 1.314 1.00 92.56 183 GLY A O 1
ATOM 1471 N N . LYS A 1 184 ? 0.083 -18.252 1.335 1.00 90.31 184 LYS A N 1
ATOM 1472 C CA . LYS A 1 184 ? 1.170 -18.163 2.326 1.00 90.31 184 LYS A CA 1
ATOM 1473 C C . LYS A 1 184 ? 0.778 -18.908 3.607 1.00 90.31 184 LYS A C 1
ATOM 1475 O O . LYS A 1 184 ? -0.321 -18.738 4.118 1.00 90.31 184 LYS A O 1
ATOM 1480 N N . PHE A 1 185 ? 1.680 -19.757 4.101 1.00 90.75 185 PHE A N 1
ATOM 1481 C CA . PHE A 1 185 ? 1.480 -20.640 5.264 1.00 90.75 185 PHE A CA 1
ATOM 1482 C C . PHE A 1 185 ? 0.353 -21.680 5.125 1.00 90.75 185 PHE A C 1
ATOM 1484 O O . PHE A 1 185 ? -0.028 -22.297 6.114 1.00 90.75 185 PHE A O 1
ATOM 1491 N N . GLY A 1 186 ? -0.161 -21.922 3.916 1.00 92.19 186 GLY A N 1
ATOM 1492 C CA . GLY A 1 186 ? -1.296 -22.823 3.693 1.00 92.19 186 GLY A CA 1
ATOM 1493 C C . GLY A 1 186 ? -2.663 -22.157 3.878 1.00 92.19 186 GLY A C 1
ATOM 1494 O O . GLY A 1 186 ? -3.665 -22.857 4.012 1.00 92.19 186 GLY A O 1
ATOM 1495 N N . LEU A 1 187 ? -2.709 -20.818 3.905 1.00 96.25 187 LEU A N 1
ATOM 1496 C CA . LEU A 1 187 ? -3.949 -20.047 3.763 1.00 96.25 187 LEU A CA 1
ATOM 1497 C C . LEU A 1 187 ? -4.608 -20.317 2.403 1.00 96.25 187 LEU A C 1
ATOM 1499 O O . LEU A 1 187 ? -3.998 -20.877 1.495 1.00 96.25 187 LEU A O 1
ATOM 1503 N N . ALA A 1 188 ? -5.845 -19.864 2.229 1.00 96.62 188 ALA A N 1
ATOM 1504 C CA . ALA A 1 188 ? -6.539 -19.983 0.954 1.00 96.62 188 ALA A CA 1
ATOM 1505 C C . ALA A 1 188 ? -5.783 -19.285 -0.198 1.00 96.62 188 ALA A C 1
ATOM 1507 O O . ALA A 1 188 ? -5.403 -18.110 -0.107 1.00 96.62 188 ALA A O 1
ATOM 1508 N N . ASP A 1 189 ? -5.633 -19.988 -1.321 1.00 94.44 189 ASP A N 1
ATOM 1509 C CA . ASP A 1 189 ? -5.123 -19.408 -2.563 1.00 94.44 189 ASP A CA 1
ATOM 1510 C C . ASP A 1 189 ? -6.087 -18.361 -3.123 1.00 94.44 189 ASP A C 1
ATOM 1512 O O . ASP A 1 189 ? -7.315 -18.529 -3.093 1.00 94.44 189 ASP A O 1
ATOM 1516 N N . ARG A 1 190 ? -5.537 -17.295 -3.718 1.00 90.88 190 ARG A N 1
ATOM 1517 C CA . ARG A 1 190 ? -6.334 -16.201 -4.292 1.00 90.88 190 ARG A CA 1
ATOM 1518 C C . ARG A 1 190 ? -7.339 -16.697 -5.326 1.00 90.88 190 ARG A C 1
ATOM 1520 O O . ARG A 1 190 ? -8.445 -16.166 -5.389 1.00 90.88 190 ARG A O 1
ATOM 1527 N N . GLN A 1 191 ? -7.009 -17.734 -6.097 1.00 89.81 191 GLN A N 1
ATOM 1528 C CA . GLN A 1 191 ? -7.894 -18.313 -7.117 1.00 89.81 191 GLN A CA 1
ATOM 1529 C C . GLN A 1 191 ? -9.276 -18.717 -6.563 1.00 89.81 191 GLN A C 1
ATOM 1531 O O . GLN A 1 191 ? -10.273 -18.627 -7.278 1.00 89.81 191 GLN A O 1
ATOM 1536 N N . ARG A 1 192 ? -9.372 -19.071 -5.273 1.00 90.94 192 ARG A N 1
ATOM 1537 C CA . ARG A 1 192 ? -10.620 -19.501 -4.618 1.00 90.94 192 ARG A CA 1
ATOM 1538 C C . ARG A 1 192 ? -11.635 -18.374 -4.410 1.00 90.94 192 ARG A C 1
ATOM 1540 O O . ARG A 1 192 ? -12.842 -18.622 -4.369 1.00 90.94 192 ARG A O 1
ATOM 1547 N N . TYR A 1 193 ? -11.165 -17.139 -4.256 1.00 91.81 193 TYR A N 1
ATOM 1548 C CA . TYR A 1 193 ? -12.021 -15.977 -4.000 1.00 91.81 193 TYR A CA 1
ATOM 1549 C C . TYR A 1 193 ? -11.836 -14.840 -5.010 1.00 91.81 193 TYR A C 1
ATOM 1551 O O . TYR A 1 193 ? -12.553 -13.847 -4.941 1.00 91.81 193 TYR A O 1
ATOM 1559 N N . ALA A 1 194 ? -10.961 -15.013 -6.004 1.00 88.88 194 ALA A N 1
ATOM 1560 C CA . ALA A 1 194 ? -10.677 -14.024 -7.038 1.00 88.88 194 ALA A CA 1
ATOM 1561 C C . ALA A 1 194 ? -11.904 -13.564 -7.827 1.00 88.88 194 ALA A C 1
ATOM 1563 O O . ALA A 1 194 ? -12.003 -12.401 -8.191 1.00 88.88 194 ALA A O 1
ATOM 1564 N N . ARG A 1 195 ? -12.844 -14.481 -8.080 1.00 89.31 195 ARG A N 1
ATOM 1565 C CA . ARG A 1 195 ? -14.058 -14.220 -8.868 1.00 89.31 195 ARG A CA 1
ATOM 1566 C C . ARG A 1 195 ? -15.209 -13.639 -8.040 1.00 89.31 195 ARG A C 1
ATOM 1568 O O . ARG A 1 195 ? -16.314 -13.499 -8.555 1.00 89.31 195 ARG A O 1
ATOM 1575 N N . ARG A 1 196 ? -14.995 -13.363 -6.749 1.00 92.81 196 ARG A N 1
ATOM 1576 C CA . ARG A 1 196 ? -16.009 -12.779 -5.863 1.00 92.81 196 ARG A CA 1
ATOM 1577 C C . ARG A 1 196 ? -15.947 -11.256 -6.004 1.00 92.81 196 ARG A C 1
ATOM 1579 O O . ARG A 1 196 ? -14.929 -10.700 -5.599 1.00 92.81 196 ARG A O 1
ATOM 1586 N N . PRO A 1 197 ? -16.973 -10.578 -6.554 1.00 91.12 197 PRO A N 1
ATOM 1587 C CA . PRO A 1 197 ? -16.914 -9.136 -6.817 1.00 91.12 197 PRO A CA 1
ATOM 1588 C C . PRO A 1 197 ? -16.504 -8.304 -5.597 1.00 91.12 197 PRO A C 1
ATOM 1590 O O . PRO A 1 197 ? -15.723 -7.363 -5.722 1.00 91.12 197 PRO A O 1
ATOM 1593 N N . GLU A 1 198 ? -16.940 -8.707 -4.403 1.00 92.88 198 GLU A N 1
ATOM 1594 C CA . GLU A 1 198 ? -16.610 -8.035 -3.149 1.00 92.88 198 GLU A CA 1
ATOM 1595 C C . GLU A 1 198 ? -15.105 -8.094 -2.793 1.00 92.88 198 GLU A C 1
ATOM 1597 O O . GLU A 1 198 ? -14.579 -7.148 -2.208 1.00 92.88 198 GLU A O 1
ATOM 1602 N N . LEU A 1 199 ? -14.378 -9.144 -3.209 1.00 92.94 199 LEU A N 1
ATOM 1603 C CA . LEU A 1 199 ? -12.945 -9.368 -2.930 1.00 92.94 199 LEU A CA 1
ATOM 1604 C C . LEU A 1 199 ? -12.050 -9.370 -4.190 1.00 92.94 199 LEU A C 1
ATOM 1606 O O . LEU A 1 199 ? -10.850 -9.643 -4.091 1.00 92.94 199 LEU A O 1
ATOM 1610 N N . ALA A 1 200 ? -12.605 -9.057 -5.366 1.00 86.19 200 ALA A N 1
ATOM 1611 C CA . ALA A 1 200 ? -11.909 -9.106 -6.656 1.00 86.19 200 ALA A CA 1
ATOM 1612 C C . ALA A 1 200 ? -10.793 -8.048 -6.786 1.00 86.19 200 ALA A C 1
ATOM 1614 O O . ALA A 1 200 ? -9.731 -8.327 -7.338 1.00 86.19 200 ALA A O 1
ATOM 1615 N N . GLY A 1 201 ? -10.958 -6.868 -6.183 1.00 88.38 201 GLY A N 1
ATOM 1616 C CA . GLY A 1 201 ? -9.917 -5.835 -6.203 1.00 88.38 201 GLY A CA 1
ATOM 1617 C C . GLY A 1 201 ? -8.589 -6.271 -5.544 1.00 88.38 201 GLY A C 1
ATOM 1618 O O . GLY A 1 201 ? -8.580 -7.171 -4.691 1.00 88.38 201 GLY A O 1
ATOM 1619 N N . PRO A 1 202 ? -7.459 -5.624 -5.893 1.00 91.56 202 PRO A N 1
ATOM 1620 C CA . PRO A 1 202 ? -6.158 -5.931 -5.305 1.00 91.56 202 PRO A CA 1
ATOM 1621 C C . PRO A 1 202 ? -6.180 -5.826 -3.778 1.00 91.56 202 PRO A C 1
ATOM 1623 O O . PRO A 1 202 ? -6.634 -4.829 -3.223 1.00 91.56 202 PRO A O 1
ATOM 1626 N N . PHE A 1 203 ? -5.668 -6.858 -3.103 1.00 94.62 203 PHE A N 1
ATOM 1627 C CA . PHE A 1 203 ? -5.506 -6.904 -1.645 1.00 94.62 203 PHE A CA 1
ATOM 1628 C C . PHE A 1 203 ? -6.786 -6.631 -0.825 1.00 94.62 203 PHE A C 1
ATOM 1630 O O . PHE A 1 203 ? -6.703 -6.236 0.337 1.00 94.62 203 PHE A O 1
ATOM 1637 N N . ARG A 1 204 ? -7.991 -6.807 -1.393 1.00 94.62 204 ARG A N 1
ATOM 1638 C CA . ARG A 1 204 ? -9.242 -6.470 -0.684 1.00 94.62 204 ARG A CA 1
ATOM 1639 C C . ARG A 1 204 ? -9.465 -7.283 0.589 1.00 94.62 204 ARG A C 1
ATOM 1641 O O . ARG A 1 204 ? -9.950 -6.727 1.570 1.00 94.62 204 ARG A O 1
ATOM 1648 N N . ALA A 1 205 ? -9.103 -8.566 0.594 1.00 97.25 205 ALA A N 1
ATOM 1649 C CA . ALA A 1 205 ? -9.216 -9.403 1.788 1.00 97.25 205 ALA A CA 1
ATOM 1650 C C . ALA A 1 205 ? -8.274 -8.904 2.898 1.00 97.25 205 ALA A C 1
ATOM 1652 O O . ALA A 1 205 ? -8.663 -8.782 4.059 1.00 97.25 205 ALA A O 1
ATOM 1653 N N . GLU A 1 206 ? -7.046 -8.539 2.540 1.00 97.75 206 GLU A N 1
ATOM 1654 C CA . GLU A 1 206 ? -6.051 -7.979 3.448 1.00 97.75 206 GLU A CA 1
ATOM 1655 C C . GLU A 1 206 ? -6.492 -6.612 3.987 1.00 97.75 206 GLU A C 1
ATOM 1657 O O . GLU A 1 206 ? -6.408 -6.367 5.189 1.00 97.75 206 GLU A O 1
ATOM 1662 N N . MET A 1 207 ? -7.033 -5.743 3.131 1.00 97.88 207 MET A N 1
ATOM 1663 C CA . MET A 1 207 ? -7.577 -4.439 3.521 1.00 97.88 207 MET A CA 1
ATOM 1664 C C . MET A 1 207 ? -8.775 -4.584 4.475 1.00 97.88 207 MET A C 1
ATOM 1666 O O . MET A 1 207 ? -8.792 -3.950 5.531 1.00 97.88 207 MET A O 1
ATOM 1670 N N . LEU A 1 208 ? -9.711 -5.501 4.190 1.00 98.31 208 LEU A N 1
ATOM 1671 C CA . LEU A 1 208 ? -10.814 -5.835 5.100 1.00 98.31 208 LEU A CA 1
ATOM 1672 C C . LEU A 1 208 ? -10.293 -6.314 6.460 1.00 98.31 208 LEU A C 1
ATOM 1674 O O . LEU A 1 208 ? -10.782 -5.880 7.502 1.00 98.31 208 LEU A O 1
ATOM 1678 N N . THR A 1 209 ? -9.268 -7.166 6.454 1.00 98.69 209 THR A N 1
ATOM 1679 C CA . THR A 1 209 ? -8.636 -7.669 7.680 1.00 98.69 209 THR A CA 1
ATOM 1680 C C . THR A 1 209 ? -8.091 -6.521 8.527 1.00 98.69 209 THR A C 1
ATOM 1682 O O . THR A 1 209 ? -8.371 -6.457 9.720 1.00 98.69 209 THR A O 1
ATOM 1685 N N . VAL A 1 210 ? -7.355 -5.579 7.927 1.00 98.50 210 VAL A N 1
ATOM 1686 C CA . VAL A 1 210 ? -6.790 -4.430 8.656 1.00 98.50 210 VAL A CA 1
ATOM 1687 C C . VAL A 1 210 ? -7.888 -3.496 9.177 1.00 98.50 210 VAL A C 1
ATOM 1689 O O . VAL A 1 210 ? -7.788 -3.024 10.310 1.00 98.50 210 VAL A O 1
ATOM 1692 N N . TYR A 1 211 ? -8.957 -3.268 8.408 1.00 98.25 211 TYR A N 1
ATOM 1693 C CA . TYR A 1 211 ? -10.108 -2.482 8.865 1.00 98.25 211 TYR A CA 1
ATOM 1694 C C . TYR A 1 211 ? -10.796 -3.116 10.085 1.00 98.25 211 TYR A C 1
ATOM 1696 O O . TYR A 1 211 ? -11.116 -2.431 11.056 1.00 98.25 211 TYR A O 1
ATOM 1704 N N . LEU A 1 212 ? -10.980 -4.438 10.086 1.00 98.62 212 LEU A N 1
ATOM 1705 C CA . LEU A 1 212 ? -11.568 -5.144 11.225 1.00 98.62 212 LEU A CA 1
ATOM 1706 C C . LEU A 1 212 ? -10.619 -5.191 12.432 1.00 98.62 212 LEU A C 1
ATOM 1708 O O . LEU A 1 212 ? -11.080 -5.072 13.565 1.00 98.62 212 LEU A O 1
ATOM 1712 N N . ILE A 1 213 ? -9.302 -5.275 12.211 1.00 98.69 213 ILE A N 1
ATOM 1713 C CA . ILE A 1 213 ? -8.305 -5.148 13.286 1.00 98.69 213 ILE A CA 1
ATOM 1714 C C . ILE A 1 213 ? -8.397 -3.766 13.936 1.00 98.69 213 ILE A C 1
ATOM 1716 O O . ILE A 1 213 ? -8.339 -3.672 15.159 1.00 98.69 213 ILE A O 1
ATOM 1720 N N . ARG A 1 214 ? -8.602 -2.699 13.149 1.00 98.12 214 ARG A N 1
ATOM 1721 C CA . ARG A 1 214 ? -8.857 -1.350 13.680 1.00 98.12 214 ARG A CA 1
ATOM 1722 C C . ARG A 1 214 ? -10.040 -1.356 14.646 1.00 98.12 214 ARG A C 1
ATOM 1724 O O . ARG A 1 214 ? -9.901 -0.862 15.762 1.00 98.12 214 ARG A O 1
ATOM 1731 N N . CYS A 1 215 ? -11.159 -1.961 14.245 1.00 98.19 215 CYS A N 1
ATOM 1732 C CA . CYS A 1 215 ? -12.352 -2.079 15.087 1.00 98.19 215 CYS A CA 1
ATOM 1733 C C . CYS A 1 215 ? -12.054 -2.843 16.383 1.00 98.19 215 CYS A C 1
ATOM 1735 O O . CYS A 1 215 ? -12.365 -2.354 17.467 1.00 98.19 215 CYS A O 1
ATOM 1737 N N . PHE A 1 216 ? -11.355 -3.977 16.278 1.00 98.50 216 PHE A N 1
ATOM 1738 C CA . PHE A 1 216 ? -10.910 -4.752 17.433 1.00 98.50 216 PHE A CA 1
ATOM 1739 C C . PHE A 1 216 ? -10.102 -3.911 18.433 1.00 98.50 216 PHE A C 1
ATOM 1741 O O . PHE A 1 216 ? -10.289 -4.068 19.637 1.00 98.50 216 PHE A O 1
ATOM 1748 N N . THR A 1 217 ? -9.241 -2.991 17.976 1.00 98.25 217 THR A N 1
ATOM 1749 C CA . THR A 1 217 ? -8.466 -2.149 18.907 1.00 98.25 217 THR A CA 1
ATOM 1750 C C . THR A 1 217 ? -9.348 -1.275 19.800 1.00 98.25 217 THR A C 1
ATOM 1752 O O . THR A 1 217 ? -9.026 -1.091 20.975 1.00 98.25 217 THR A O 1
ATOM 1755 N N . PHE A 1 218 ? -10.465 -0.772 19.266 1.00 98.31 218 PHE A N 1
ATOM 1756 C CA . PHE A 1 218 ? -11.425 0.040 20.010 1.00 98.31 218 PHE A CA 1
ATOM 1757 C C . PHE A 1 218 ? -12.240 -0.824 20.970 1.00 98.31 218 PHE A C 1
ATOM 1759 O O . PHE A 1 218 ? -12.383 -0.478 22.140 1.00 98.31 218 PHE A O 1
ATOM 1766 N N . ASP A 1 219 ? -12.712 -1.976 20.496 1.00 98.25 219 ASP A N 1
ATOM 1767 C CA . ASP A 1 219 ? -13.492 -2.907 21.311 1.00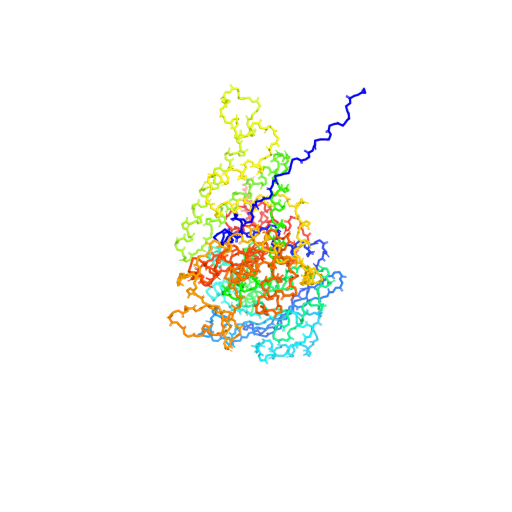 98.25 219 ASP A CA 1
ATOM 1768 C C . ASP A 1 219 ? -12.665 -3.431 22.497 1.00 98.25 219 ASP A C 1
ATOM 1770 O O . ASP A 1 219 ? -13.154 -3.491 23.625 1.00 98.25 219 ASP A O 1
ATOM 1774 N N . LEU A 1 220 ? -11.387 -3.756 22.265 1.00 98.31 220 LEU A N 1
ATOM 1775 C CA . LEU A 1 220 ? -10.481 -4.242 23.302 1.00 98.31 220 LEU A CA 1
ATOM 1776 C C . LEU A 1 220 ? -10.222 -3.185 24.378 1.00 98.31 220 LEU A C 1
ATOM 1778 O O . LEU A 1 220 ? -10.290 -3.501 25.565 1.00 98.31 220 LEU A O 1
ATOM 1782 N N . ILE A 1 221 ? -9.883 -1.951 23.991 1.00 98.06 221 ILE A N 1
ATOM 1783 C CA . ILE A 1 221 ? -9.534 -0.927 24.982 1.00 98.06 221 ILE A CA 1
ATOM 1784 C C . ILE A 1 221 ? -10.748 -0.512 25.816 1.00 98.06 221 ILE A C 1
ATOM 1786 O O . ILE A 1 221 ? -10.622 -0.308 27.021 1.00 98.06 221 ILE A O 1
ATOM 1790 N N . GLU A 1 222 ? -11.934 -0.460 25.207 1.00 98.12 222 GLU A N 1
ATOM 1791 C CA . GLU A 1 222 ? -13.174 -0.175 25.925 1.00 98.12 222 GLU A CA 1
ATOM 1792 C C . GLU A 1 222 ? -13.603 -1.336 26.826 1.00 98.12 222 GLU A C 1
ATOM 1794 O O . GLU A 1 222 ? -14.063 -1.095 27.941 1.00 98.12 222 GLU A O 1
ATOM 1799 N N . HIS A 1 223 ? -13.420 -2.591 26.393 1.00 98.00 223 HIS A N 1
ATOM 1800 C CA . HIS A 1 223 ? -13.608 -3.763 27.256 1.00 98.00 223 HIS A CA 1
ATOM 1801 C C . HIS A 1 223 ? -12.721 -3.671 28.494 1.00 98.00 223 HIS A C 1
ATOM 1803 O O . HIS A 1 223 ? -13.221 -3.749 29.612 1.00 98.00 223 HIS A O 1
ATOM 1809 N N . LEU A 1 224 ? -11.423 -3.429 28.307 1.00 98.19 224 LEU A N 1
ATOM 1810 C CA . LEU A 1 224 ? -10.472 -3.290 29.409 1.00 98.19 224 LEU A CA 1
ATOM 1811 C C . LEU A 1 224 ? -10.831 -2.131 30.347 1.00 98.19 224 LEU A C 1
ATOM 1813 O O . LEU A 1 224 ? -10.762 -2.296 31.563 1.00 98.19 224 LEU A O 1
ATOM 1817 N N . ALA A 1 225 ? -11.248 -0.980 29.811 1.00 98.19 225 ALA A N 1
ATOM 1818 C CA . ALA A 1 225 ? -11.665 0.157 30.628 1.00 98.19 225 ALA A CA 1
ATOM 1819 C C . ALA A 1 225 ? -12.878 -0.199 31.502 1.00 98.19 225 ALA A C 1
ATOM 1821 O O . ALA A 1 225 ? -12.855 0.049 32.708 1.00 98.19 225 ALA A O 1
ATOM 1822 N N . ARG A 1 226 ? -13.898 -0.851 30.920 1.00 98.00 226 ARG A N 1
ATOM 1823 C CA . ARG A 1 226 ? -15.090 -1.320 31.649 1.00 98.00 226 ARG A CA 1
ATOM 1824 C C . ARG A 1 226 ? -14.755 -2.377 32.698 1.00 98.00 226 ARG A C 1
ATOM 1826 O O . ARG A 1 226 ? -15.328 -2.336 33.776 1.00 98.00 226 ARG A O 1
ATOM 1833 N N . GLN A 1 227 ? -13.831 -3.295 32.411 1.00 97.56 227 GLN A N 1
ATOM 1834 C CA . GLN A 1 227 ? -13.373 -4.293 33.386 1.00 97.56 227 GLN A CA 1
ATOM 1835 C C . GLN A 1 227 ? -12.607 -3.648 34.547 1.00 97.56 227 GLN A C 1
ATOM 1837 O O . GLN A 1 227 ? -12.736 -4.090 35.686 1.00 97.56 227 GLN A O 1
ATOM 1842 N N . ARG A 1 228 ? -11.829 -2.593 34.274 1.00 96.88 228 ARG A N 1
ATOM 1843 C CA . ARG A 1 228 ? -11.044 -1.881 35.291 1.00 96.88 228 ARG A CA 1
ATOM 1844 C C . ARG A 1 228 ? -11.919 -1.047 36.223 1.00 96.88 228 ARG A C 1
ATOM 1846 O O . ARG A 1 228 ? -11.715 -1.096 37.432 1.00 96.88 228 ARG A O 1
ATOM 1853 N N . SER A 1 229 ? -12.880 -0.311 35.664 1.00 96.94 229 SER A N 1
ATOM 1854 C CA . SER A 1 229 ? -13.747 0.592 36.428 1.00 96.94 229 SER A CA 1
ATOM 1855 C C . SER A 1 229 ? -15.176 0.621 35.862 1.00 96.94 229 SER A C 1
ATOM 1857 O O . SER A 1 229 ? -15.536 1.570 35.163 1.00 96.94 229 SER A O 1
ATOM 1859 N N . PRO A 1 230 ? -16.029 -0.378 36.167 1.00 95.75 230 PRO A N 1
ATOM 1860 C CA . PRO A 1 230 ? -17.363 -0.497 35.566 1.00 95.75 230 PRO A CA 1
ATOM 1861 C C . PRO A 1 230 ? -18.274 0.722 35.767 1.00 95.75 230 PRO A C 1
ATOM 1863 O O . PRO A 1 230 ? -19.124 0.996 34.926 1.00 95.75 230 PRO A O 1
ATOM 1866 N N . SER A 1 231 ? -18.106 1.448 36.875 1.00 97.00 231 SER A N 1
ATOM 1867 C CA . SER A 1 231 ? -18.941 2.598 37.241 1.00 97.00 231 SER A CA 1
ATOM 1868 C C . SER A 1 231 ? -18.537 3.912 36.569 1.00 97.00 231 SER A C 1
ATOM 1870 O O . SER A 1 231 ? -19.371 4.806 36.458 1.00 97.00 231 SER A O 1
ATOM 1872 N N . THR A 1 232 ? -17.280 4.055 36.142 1.00 97.38 232 THR A N 1
ATOM 1873 C CA . THR A 1 232 ? -16.743 5.314 35.590 1.00 97.38 232 THR A CA 1
ATOM 1874 C C . THR A 1 232 ? -16.287 5.195 34.146 1.00 97.38 232 THR A C 1
ATOM 1876 O O . THR A 1 232 ? -16.125 6.218 33.487 1.00 97.38 232 THR A O 1
ATOM 1879 N N . ALA A 1 233 ? -16.068 3.980 33.640 1.00 97.81 233 ALA A N 1
ATOM 1880 C CA . ALA A 1 233 ? -15.514 3.773 32.313 1.00 97.81 233 ALA A CA 1
ATOM 1881 C C . ALA A 1 233 ? -16.373 4.404 31.208 1.00 97.81 233 ALA A C 1
ATOM 1883 O O . ALA A 1 233 ? -17.583 4.189 31.134 1.00 97.81 233 ALA A O 1
ATOM 1884 N N . VAL A 1 234 ? -15.721 5.124 30.295 1.00 98.44 234 VAL A N 1
ATOM 1885 C CA . VAL A 1 234 ? -16.354 5.722 29.111 1.00 98.44 234 VAL A CA 1
ATOM 1886 C C . VAL A 1 234 ? -15.816 5.111 27.821 1.00 98.44 234 VAL A C 1
ATOM 1888 O O . VAL A 1 234 ? -14.690 4.620 27.764 1.00 98.44 234 VAL A O 1
ATOM 1891 N N . GLY A 1 235 ? -16.628 5.149 26.762 1.00 97.56 235 GLY A N 1
ATOM 1892 C CA . GLY A 1 235 ? -16.187 4.795 25.413 1.00 97.56 235 GLY A CA 1
ATOM 1893 C C . GLY A 1 235 ? -15.293 5.874 24.800 1.00 97.56 235 GLY A C 1
ATOM 1894 O O . GLY A 1 235 ? -15.339 7.045 25.191 1.00 97.56 235 GLY A O 1
ATOM 1895 N N . LEU A 1 236 ? -14.489 5.495 23.809 1.00 97.38 236 LEU A N 1
ATOM 1896 C CA . LEU A 1 236 ? -13.671 6.455 23.076 1.00 97.38 236 LEU A CA 1
ATOM 1897 C C . LEU A 1 236 ? -14.565 7.287 22.141 1.00 97.38 236 LEU A C 1
ATOM 1899 O O . LEU A 1 236 ? -15.371 6.733 21.390 1.00 97.38 236 LEU A O 1
ATOM 1903 N N . ARG A 1 237 ? -14.422 8.618 22.163 1.00 96.94 237 ARG A N 1
ATOM 1904 C CA . ARG A 1 237 ? -15.206 9.524 21.306 1.00 96.94 237 ARG A CA 1
ATOM 1905 C C . ARG A 1 237 ? -14.992 9.212 19.827 1.00 96.94 237 ARG A C 1
ATOM 1907 O O . ARG A 1 237 ? -13.865 8.968 19.393 1.00 96.94 237 ARG A O 1
ATOM 1914 N N . THR A 1 238 ? -16.063 9.317 19.042 1.00 93.94 238 THR A N 1
ATOM 1915 C CA . THR A 1 238 ? -16.077 9.039 17.597 1.00 93.94 238 THR A CA 1
ATOM 1916 C C . THR A 1 238 ? -14.977 9.780 16.844 1.00 93.94 238 THR A C 1
ATOM 1918 O O . THR A 1 238 ? -14.228 9.153 16.100 1.00 93.94 238 THR A O 1
ATOM 1921 N N . ARG A 1 239 ? -14.779 11.080 17.106 1.00 92.81 239 ARG A N 1
ATOM 1922 C CA . ARG A 1 239 ? -13.701 11.872 16.487 1.00 92.81 239 ARG A CA 1
ATOM 1923 C C . ARG A 1 239 ? -12.303 11.285 16.733 1.00 92.81 239 ARG A C 1
ATOM 1925 O O . ARG A 1 239 ? -11.484 11.250 15.817 1.00 92.81 239 ARG A O 1
ATOM 1932 N N . LEU A 1 240 ? -12.037 10.775 17.940 1.00 96.38 240 LEU A N 1
ATOM 1933 C CA . LEU A 1 240 ? -10.762 10.128 18.273 1.00 96.38 240 LEU A CA 1
ATOM 1934 C C . LEU A 1 240 ? -10.647 8.750 17.611 1.00 96.38 240 LEU A C 1
ATOM 1936 O O . LEU A 1 240 ? -9.603 8.440 17.041 1.00 96.38 240 LEU A O 1
ATOM 1940 N N . LYS A 1 241 ? -11.723 7.947 17.611 1.00 96.56 241 LYS A N 1
ATOM 1941 C CA . LYS A 1 241 ? -11.766 6.663 16.886 1.00 96.56 241 LYS A CA 1
ATOM 1942 C C . LYS A 1 241 ? -11.494 6.854 15.391 1.00 96.56 241 LYS A C 1
ATOM 1944 O O . LYS A 1 241 ? -10.698 6.116 14.816 1.00 96.56 241 LYS A O 1
ATOM 1949 N N . ARG A 1 242 ? -12.100 7.866 14.760 1.00 94.56 242 ARG A N 1
ATOM 1950 C CA . ARG A 1 242 ? -11.847 8.218 13.354 1.00 94.56 242 ARG A CA 1
ATOM 1951 C C . ARG A 1 242 ? -10.380 8.576 13.123 1.00 94.56 242 ARG A C 1
ATOM 1953 O O . ARG A 1 242 ? -9.773 8.038 12.203 1.00 94.56 242 ARG A O 1
ATOM 1960 N N . HIS A 1 243 ? -9.783 9.397 13.988 1.00 95.38 243 HIS A N 1
ATOM 1961 C CA . HIS A 1 243 ? -8.372 9.776 13.866 1.00 95.38 243 HIS A CA 1
ATOM 1962 C C . HIS A 1 243 ? -7.386 8.627 14.137 1.00 95.38 243 HIS A C 1
ATOM 1964 O O . HIS A 1 243 ? -6.246 8.690 13.685 1.00 95.38 243 HIS A O 1
ATOM 1970 N N . LEU A 1 244 ? -7.787 7.574 14.848 1.00 97.12 244 LEU A N 1
ATOM 1971 C CA . LEU A 1 244 ? -6.952 6.396 15.064 1.00 97.12 244 LEU A CA 1
ATOM 1972 C C . LEU A 1 244 ? -7.035 5.436 13.874 1.00 97.12 244 LEU A C 1
ATOM 1974 O O . LEU A 1 244 ? -8.112 4.980 13.490 1.00 97.12 244 LEU A O 1
ATOM 1978 N N . GLY A 1 245 ? -5.877 5.092 13.320 1.00 97.06 245 GLY A N 1
ATOM 1979 C CA . GLY A 1 245 ? -5.731 4.023 12.340 1.00 97.06 245 GLY A CA 1
ATOM 1980 C C . GLY A 1 245 ? -5.128 2.757 12.948 1.00 97.06 245 GLY A C 1
ATOM 1981 O O . GLY A 1 245 ? -5.142 2.539 14.161 1.00 97.06 245 GLY A O 1
ATOM 1982 N N . VAL A 1 246 ? -4.557 1.925 12.081 1.00 97.50 246 VAL A N 1
ATOM 1983 C CA . VAL A 1 246 ? -3.729 0.774 12.459 1.00 97.50 246 VAL A CA 1
ATOM 1984 C C . VAL A 1 246 ? -2.321 1.019 11.954 1.00 97.50 246 VAL A C 1
ATOM 1986 O O . VAL A 1 246 ? -2.112 1.215 10.755 1.00 97.50 246 VAL A O 1
ATOM 1989 N N . GLY A 1 247 ? -1.352 0.997 12.865 1.00 95.88 247 GLY A N 1
ATOM 1990 C CA . GLY A 1 247 ? 0.046 1.126 12.492 1.00 95.88 247 GLY A CA 1
ATOM 1991 C C . GLY A 1 247 ? 0.510 -0.085 11.684 1.00 95.88 247 GLY A C 1
ATOM 1992 O O . GLY A 1 247 ? 0.013 -1.205 11.855 1.00 95.88 247 GLY A O 1
ATOM 1993 N N . ASN A 1 248 ? 1.534 0.101 10.864 1.00 93.69 248 ASN A N 1
ATOM 1994 C CA . ASN A 1 248 ? 2.289 -0.993 10.271 1.00 93.69 248 ASN A CA 1
ATOM 1995 C C . ASN A 1 248 ? 3.775 -0.631 10.158 1.00 93.69 248 ASN A C 1
ATOM 1997 O O . ASN A 1 248 ? 4.118 0.526 9.925 1.00 93.69 248 ASN A O 1
ATOM 2001 N N . ALA A 1 249 ? 4.650 -1.622 10.336 1.00 87.44 249 ALA A N 1
ATOM 2002 C CA . ALA A 1 249 ? 6.066 -1.511 10.000 1.00 87.44 249 ALA A CA 1
ATOM 2003 C C . ALA A 1 249 ? 6.347 -2.361 8.755 1.00 87.44 249 ALA A C 1
ATOM 2005 O O . ALA A 1 249 ? 6.198 -3.583 8.786 1.00 87.44 249 ALA A O 1
ATOM 2006 N N . THR A 1 250 ? 6.752 -1.712 7.665 1.00 86.19 250 THR A N 1
ATOM 2007 C CA . THR A 1 250 ? 6.994 -2.366 6.375 1.00 86.19 250 THR A CA 1
ATOM 2008 C C . THR A 1 250 ? 8.463 -2.272 6.000 1.00 86.19 250 THR A C 1
ATOM 2010 O O . THR A 1 250 ? 9.036 -1.185 6.008 1.00 86.19 250 THR A O 1
ATOM 2013 N N . GLY A 1 251 ? 9.049 -3.411 5.623 1.00 85.38 251 GLY A N 1
ATOM 2014 C CA . GLY A 1 251 ? 10.408 -3.502 5.090 1.00 85.38 251 GLY A CA 1
ATOM 2015 C C . GLY A 1 251 ? 10.465 -4.065 3.668 1.00 85.38 251 GLY A C 1
ATOM 2016 O O . GLY A 1 251 ? 9.479 -4.080 2.935 1.00 85.38 251 GLY A O 1
ATOM 2017 N N . LEU A 1 252 ? 11.635 -4.591 3.311 1.00 87.38 252 LEU A N 1
ATOM 2018 C CA . LEU A 1 252 ? 12.055 -5.011 1.966 1.00 87.38 252 LEU A CA 1
ATOM 2019 C C . LEU A 1 252 ? 11.150 -6.009 1.218 1.00 87.38 252 LEU A C 1
ATOM 2021 O O . LEU A 1 252 ? 11.258 -6.128 -0.003 1.00 87.38 252 LEU A O 1
ATOM 2025 N N . GLY A 1 253 ? 10.242 -6.706 1.907 1.00 82.56 253 GLY A N 1
ATOM 2026 C CA . GLY A 1 253 ? 9.433 -7.784 1.329 1.00 82.56 253 GLY A CA 1
ATOM 2027 C C . GLY A 1 253 ? 8.551 -7.384 0.140 1.00 82.56 253 GLY A C 1
ATOM 2028 O O . GLY A 1 253 ? 8.159 -8.240 -0.652 1.00 82.56 253 GLY A O 1
ATOM 2029 N N . MET A 1 254 ? 8.248 -6.093 -0.031 1.00 87.88 254 MET A N 1
ATOM 2030 C CA . MET A 1 254 ? 7.392 -5.620 -1.124 1.00 87.88 254 MET A CA 1
ATOM 2031 C C . MET A 1 254 ? 8.137 -5.282 -2.419 1.00 87.88 254 MET A C 1
ATOM 2033 O O . MET A 1 254 ? 7.498 -5.261 -3.471 1.00 87.88 254 MET A O 1
ATOM 2037 N N . VAL A 1 255 ? 9.452 -5.043 -2.374 1.00 92.69 255 VAL A N 1
ATOM 2038 C CA . VAL A 1 255 ? 10.231 -4.652 -3.564 1.00 92.69 255 VAL A CA 1
ATOM 2039 C C . VAL A 1 255 ? 10.194 -5.739 -4.647 1.00 92.69 255 VAL A C 1
ATOM 2041 O O . VAL A 1 255 ? 9.819 -5.420 -5.779 1.00 92.69 255 VAL A O 1
ATOM 2044 N N . PRO A 1 256 ? 10.441 -7.033 -4.341 1.00 93.75 256 PRO A N 1
ATOM 2045 C CA . PRO A 1 256 ? 10.354 -8.082 -5.357 1.00 93.75 256 PRO A CA 1
ATOM 2046 C C . PRO A 1 256 ? 8.970 -8.192 -5.995 1.00 93.75 256 PRO A C 1
ATOM 2048 O O . PRO A 1 256 ? 8.866 -8.513 -7.175 1.00 93.75 256 PRO A O 1
ATOM 2051 N N . PHE A 1 257 ? 7.903 -7.912 -5.239 1.00 92.88 257 PHE A N 1
ATOM 2052 C CA . PHE A 1 257 ? 6.542 -7.937 -5.772 1.00 92.88 257 PHE A CA 1
ATOM 2053 C C . PHE A 1 257 ? 6.365 -6.889 -6.876 1.00 92.88 257 PHE A C 1
ATOM 2055 O O . PHE A 1 257 ? 5.845 -7.204 -7.942 1.00 92.88 257 PHE A O 1
ATOM 2062 N N . LEU A 1 258 ? 6.815 -5.653 -6.652 1.00 93.88 258 LEU A N 1
ATOM 2063 C CA . LEU A 1 258 ? 6.655 -4.589 -7.645 1.00 93.88 258 LEU A CA 1
ATOM 2064 C C . LEU A 1 258 ? 7.381 -4.918 -8.958 1.00 93.88 258 LEU A C 1
ATOM 2066 O O . LEU A 1 258 ? 6.844 -4.694 -10.035 1.00 93.88 258 LEU A O 1
ATOM 2070 N N . ILE A 1 259 ? 8.560 -5.532 -8.870 1.00 94.19 259 ILE A N 1
ATOM 2071 C CA . ILE A 1 259 ? 9.367 -5.902 -10.042 1.00 94.19 259 ILE A CA 1
ATOM 2072 C C . ILE A 1 259 ? 8.774 -7.118 -10.778 1.00 94.19 259 ILE A C 1
ATOM 2074 O O . ILE A 1 259 ? 8.779 -7.184 -12.013 1.00 94.19 259 ILE A O 1
ATOM 2078 N N . ARG A 1 260 ? 8.250 -8.102 -10.035 1.00 92.31 260 ARG A N 1
ATOM 2079 C CA . ARG A 1 260 ? 7.755 -9.376 -10.589 1.00 92.31 260 ARG A CA 1
ATOM 2080 C C . ARG A 1 260 ? 6.335 -9.319 -11.145 1.00 92.31 260 ARG A C 1
ATOM 2082 O O . ARG A 1 260 ? 5.949 -10.242 -11.857 1.00 92.31 260 ARG A O 1
ATOM 2089 N N . HIS A 1 261 ? 5.574 -8.261 -10.868 1.00 92.31 261 HIS A N 1
ATOM 2090 C CA . HIS A 1 261 ? 4.178 -8.138 -11.301 1.00 92.31 261 HIS A CA 1
ATOM 2091 C C . HIS A 1 261 ? 3.925 -6.923 -12.216 1.00 92.31 261 HIS A C 1
ATOM 2093 O O . HIS A 1 261 ? 3.045 -6.111 -11.919 1.00 92.31 261 HIS A O 1
ATOM 2099 N N . PRO A 1 262 ? 4.633 -6.803 -13.357 1.00 92.31 262 PRO A N 1
ATOM 2100 C CA . PRO A 1 262 ? 4.597 -5.612 -14.209 1.00 92.31 262 PRO A CA 1
ATOM 2101 C C . PRO A 1 262 ? 3.193 -5.240 -14.699 1.00 92.31 262 PRO A C 1
ATOM 2103 O O . PRO A 1 262 ? 2.848 -4.065 -14.745 1.00 92.31 262 PRO A O 1
ATOM 2106 N N . GLY A 1 263 ? 2.335 -6.216 -15.009 1.00 92.19 263 GLY A N 1
ATOM 2107 C CA . GLY A 1 263 ? 0.970 -5.922 -15.457 1.00 92.19 263 GLY A CA 1
ATOM 2108 C C . GLY A 1 263 ? 0.054 -5.364 -14.357 1.00 92.19 263 GLY A C 1
ATOM 2109 O O . GLY A 1 263 ? -0.811 -4.542 -14.652 1.00 92.19 263 GLY A O 1
ATOM 2110 N N . LEU A 1 264 ? 0.270 -5.732 -13.083 1.00 93.31 264 LEU A N 1
ATOM 2111 C CA . LEU A 1 264 ? -0.424 -5.087 -11.958 1.00 93.31 264 LEU A CA 1
ATOM 2112 C C . LEU A 1 264 ? 0.067 -3.650 -11.784 1.00 93.31 264 LEU A C 1
ATOM 2114 O O . LEU A 1 264 ? -0.748 -2.740 -11.666 1.00 93.31 264 LEU A O 1
ATOM 2118 N N . ILE A 1 265 ? 1.386 -3.440 -11.829 1.00 95.44 265 ILE A N 1
ATOM 2119 C CA . ILE A 1 265 ? 1.979 -2.104 -11.688 1.00 95.44 265 ILE A CA 1
ATOM 2120 C C . ILE A 1 265 ? 1.505 -1.189 -12.813 1.00 95.44 265 ILE A C 1
ATOM 2122 O O . ILE A 1 265 ? 1.039 -0.082 -12.542 1.00 95.44 265 ILE A O 1
ATOM 2126 N N . HIS A 1 266 ? 1.498 -1.691 -14.050 1.00 95.94 266 HIS A N 1
ATOM 2127 C CA . HIS A 1 266 ? 0.952 -0.967 -15.185 1.00 95.94 266 HIS A CA 1
ATOM 2128 C C . HIS A 1 266 ? -0.479 -0.504 -14.925 1.00 95.94 266 HIS A C 1
ATOM 2130 O O . HIS A 1 266 ? -0.764 0.677 -15.085 1.00 95.94 266 HIS A O 1
ATOM 2136 N N . ARG A 1 267 ? -1.370 -1.404 -14.493 1.00 95.56 267 ARG A N 1
ATOM 2137 C CA . ARG A 1 267 ? -2.777 -1.065 -14.238 1.00 95.56 267 ARG A CA 1
ATOM 2138 C C . ARG A 1 267 ? -2.933 -0.007 -13.155 1.00 95.56 267 ARG A C 1
ATOM 2140 O O . ARG A 1 267 ? -3.724 0.912 -13.333 1.00 95.56 267 ARG A O 1
ATOM 2147 N N . TRP A 1 268 ? -2.174 -0.106 -12.066 1.00 97.06 268 TRP A N 1
ATOM 2148 C CA . TRP A 1 268 ? -2.276 0.841 -10.953 1.00 97.06 268 TRP A CA 1
ATOM 2149 C C . TRP A 1 268 ? -1.841 2.247 -11.359 1.00 97.06 268 TRP A C 1
ATOM 2151 O O . TRP A 1 268 ? -2.568 3.212 -11.127 1.00 97.06 268 TRP A O 1
ATOM 2161 N N . PHE A 1 269 ? -0.689 2.365 -12.021 1.00 97.62 269 PHE A N 1
ATOM 2162 C CA . PHE A 1 269 ? -0.177 3.663 -12.452 1.00 97.62 269 PHE A CA 1
ATOM 2163 C C . PHE A 1 269 ? -0.927 4.206 -13.669 1.00 97.62 269 PHE A C 1
ATOM 2165 O O . PHE A 1 269 ? -1.226 5.395 -13.703 1.00 97.62 269 PHE A O 1
ATOM 2172 N N . ARG A 1 270 ? -1.344 3.356 -14.615 1.00 97.38 270 ARG A N 1
ATOM 2173 C CA . ARG A 1 270 ? -2.188 3.772 -15.745 1.00 97.38 270 ARG A CA 1
ATOM 2174 C C . ARG A 1 270 ? -3.517 4.344 -15.265 1.00 97.38 270 ARG A C 1
ATOM 2176 O O . ARG A 1 270 ? -3.877 5.427 -15.709 1.00 97.38 270 ARG A O 1
ATOM 2183 N N . ALA A 1 271 ? -4.207 3.657 -14.352 1.00 97.56 271 ALA A N 1
ATOM 2184 C CA . ALA A 1 271 ? -5.471 4.131 -13.790 1.00 97.56 271 ALA A CA 1
ATOM 2185 C C . ALA A 1 271 ? -5.296 5.473 -13.070 1.00 97.56 271 ALA A C 1
ATOM 2187 O O . ALA A 1 271 ? -6.108 6.378 -13.232 1.00 97.56 271 ALA A O 1
ATOM 2188 N N . ARG A 1 272 ? -4.202 5.637 -12.321 1.00 97.62 272 ARG A N 1
ATOM 2189 C CA . ARG A 1 272 ? -3.881 6.903 -11.659 1.00 97.62 272 ARG A CA 1
ATOM 2190 C C . ARG A 1 272 ? -3.641 8.047 -12.645 1.00 97.62 272 ARG A C 1
ATOM 2192 O O . ARG A 1 272 ? -4.177 9.136 -12.451 1.00 97.62 272 ARG A O 1
ATOM 2199 N N . GLU A 1 273 ? -2.841 7.823 -13.683 1.00 97.88 273 GLU A N 1
ATOM 2200 C CA . GLU A 1 273 ? -2.555 8.858 -14.679 1.00 97.88 273 GLU A CA 1
ATOM 2201 C C . GLU A 1 273 ? -3.789 9.179 -15.531 1.00 97.88 273 GLU A C 1
ATOM 2203 O O . GLU A 1 273 ? -4.032 10.345 -15.842 1.00 97.88 273 GLU A O 1
ATOM 2208 N N . GLU A 1 274 ? -4.614 8.179 -15.847 1.00 97.56 274 GLU A N 1
ATOM 2209 C CA . GLU A 1 274 ? -5.906 8.384 -16.501 1.00 97.56 274 GLU A CA 1
ATOM 2210 C C . GLU A 1 274 ? -6.855 9.206 -15.625 1.00 97.56 274 GLU A C 1
ATOM 2212 O O . GLU A 1 274 ? -7.459 10.161 -16.111 1.00 97.56 274 GLU A O 1
ATOM 2217 N N . ALA A 1 275 ? -6.933 8.906 -14.327 1.00 97.44 275 ALA A N 1
ATOM 2218 C CA . ALA A 1 275 ? -7.715 9.691 -13.380 1.00 97.44 275 ALA A CA 1
ATOM 2219 C C . ALA A 1 275 ? -7.249 11.152 -13.351 1.00 97.44 275 ALA A C 1
ATOM 2221 O O . ALA A 1 275 ? -8.066 12.065 -13.452 1.00 97.44 275 ALA A O 1
ATOM 2222 N N . LEU A 1 276 ? -5.935 11.386 -13.297 1.00 97.00 276 LEU A N 1
ATOM 2223 C CA . LEU A 1 276 ? -5.377 12.735 -13.343 1.00 97.00 276 LEU A CA 1
ATOM 2224 C C . LEU A 1 276 ? -5.763 13.455 -14.643 1.00 97.00 276 LEU A C 1
ATOM 2226 O O . LEU A 1 276 ? -6.158 14.619 -14.598 1.00 97.00 276 LEU A O 1
ATOM 2230 N N . ALA A 1 277 ? -5.702 12.778 -15.791 1.00 95.81 277 ALA A N 1
ATOM 2231 C CA . ALA A 1 277 ? -6.109 13.363 -17.065 1.00 95.81 277 ALA A CA 1
ATOM 2232 C C . ALA A 1 277 ? -7.610 13.701 -17.113 1.00 95.81 277 ALA A C 1
ATOM 2234 O O . ALA A 1 277 ? -7.967 14.799 -17.541 1.00 95.81 277 ALA A O 1
ATOM 2235 N N . ARG A 1 278 ? -8.478 12.807 -16.613 1.00 94.69 278 ARG A N 1
ATOM 2236 C CA . ARG A 1 278 ? -9.934 13.027 -16.511 1.00 94.69 278 ARG A CA 1
ATOM 2237 C C . ARG A 1 278 ? -10.288 14.194 -15.590 1.00 94.69 278 ARG A C 1
ATOM 2239 O O . ARG A 1 278 ? -11.230 14.925 -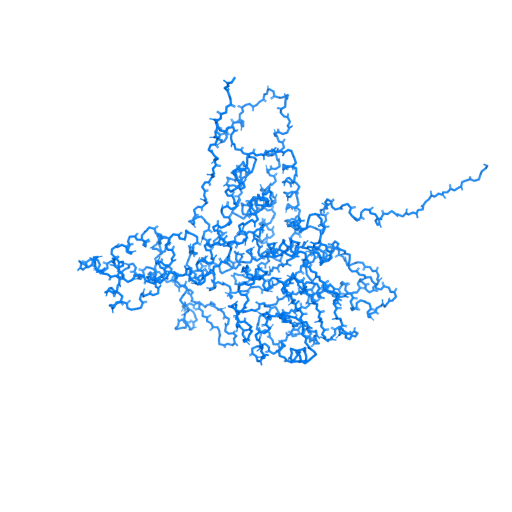15.866 1.00 94.69 278 ARG A O 1
ATOM 2246 N N . VAL A 1 279 ? -9.550 14.372 -14.496 1.00 93.44 279 VAL A N 1
ATOM 2247 C CA . VAL A 1 279 ? -9.762 15.475 -13.546 1.00 93.44 279 VAL A CA 1
ATOM 2248 C C . VAL A 1 279 ? -9.303 16.809 -14.126 1.00 93.44 279 VAL A C 1
ATOM 2250 O O . VAL A 1 279 ? -9.977 17.825 -13.966 1.00 93.44 279 VAL A O 1
ATOM 2253 N N . ARG A 1 280 ? -8.171 16.815 -14.830 1.00 92.38 280 ARG A N 1
ATOM 2254 C CA . ARG A 1 280 ? -7.618 18.009 -15.481 1.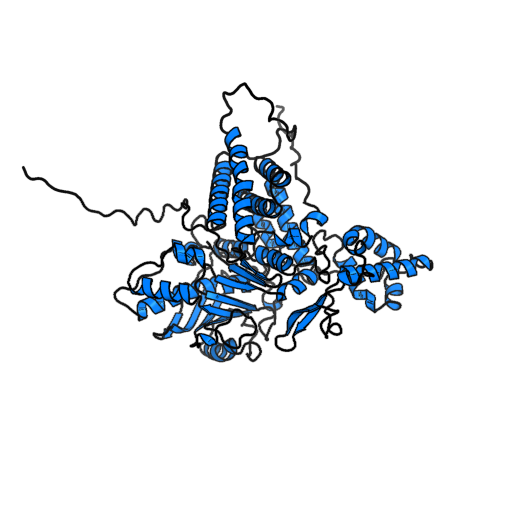00 92.38 280 ARG A CA 1
ATOM 2255 C C . ARG A 1 280 ? -8.466 18.506 -16.655 1.00 92.38 280 ARG A C 1
ATOM 2257 O O . ARG A 1 280 ? -8.459 19.700 -16.929 1.00 92.38 280 ARG A O 1
ATOM 2264 N N . SER A 1 281 ? -9.212 17.626 -17.327 1.00 90.81 281 SER A N 1
ATOM 2265 C CA . SER A 1 281 ? -10.116 18.002 -18.424 1.00 90.81 281 SER A CA 1
ATOM 2266 C C . SER A 1 281 ? -11.465 18.569 -17.966 1.00 90.81 281 SER A C 1
ATOM 2268 O O . SER A 1 281 ? -12.278 18.967 -18.803 1.00 90.81 281 SER A O 1
ATOM 2270 N N . ILE A 1 282 ? -11.730 18.632 -16.655 1.00 88.06 282 ILE A N 1
ATOM 2271 C CA . ILE A 1 282 ? -12.954 19.243 -16.128 1.00 88.06 282 ILE A CA 1
ATOM 2272 C C . ILE A 1 282 ? -12.876 20.759 -16.326 1.00 88.06 282 ILE A C 1
ATOM 2274 O O . ILE A 1 282 ? -12.014 21.428 -15.759 1.00 88.06 282 ILE A O 1
ATOM 2278 N N . LEU A 1 283 ? -13.804 21.283 -17.128 1.00 84.25 283 LEU A N 1
ATOM 2279 C CA . LEU A 1 283 ? -13.933 22.716 -17.410 1.00 84.25 283 LEU A CA 1
ATOM 2280 C C . LEU A 1 283 ? -14.854 23.446 -16.429 1.00 84.25 283 LEU A C 1
ATOM 2282 O O . LEU A 1 283 ? -14.856 24.672 -16.401 1.00 84.25 283 LEU A O 1
ATOM 2286 N N . ASP A 1 284 ? -15.662 22.697 -15.676 1.00 76.81 284 ASP A N 1
ATOM 2287 C CA . ASP A 1 284 ? -16.566 23.264 -14.683 1.00 76.81 284 ASP A CA 1
ATOM 2288 C C . ASP A 1 284 ? -15.769 23.818 -13.491 1.00 76.81 284 ASP A C 1
ATOM 2290 O O . ASP A 1 284 ? -15.101 23.073 -12.766 1.00 76.81 284 ASP A O 1
ATOM 2294 N N . ASP A 1 285 ? -15.858 25.138 -13.324 1.00 74.50 285 ASP A N 1
ATOM 2295 C CA . ASP A 1 285 ? -15.212 25.938 -12.281 1.00 74.50 285 ASP A CA 1
ATOM 2296 C C . ASP A 1 285 ? -16.273 26.513 -11.314 1.00 74.50 285 ASP A C 1
ATOM 2298 O O . ASP A 1 285 ? -16.191 27.668 -10.869 1.00 74.50 285 ASP A O 1
ATOM 2302 N N . SER A 1 286 ? -17.300 25.715 -10.990 1.00 79.81 286 SER A N 1
ATOM 2303 C CA . SER A 1 286 ? -18.345 26.108 -10.040 1.00 79.81 286 SER A CA 1
ATOM 2304 C C . SER A 1 286 ? -17.751 26.627 -8.720 1.00 79.81 286 SER A C 1
ATOM 2306 O O . SER A 1 286 ? -16.689 26.197 -8.254 1.00 79.81 286 SER A O 1
ATOM 2308 N N . SER A 1 287 ? -18.429 27.595 -8.095 1.00 79.31 287 SER A N 1
ATOM 2309 C CA . SER A 1 287 ? -18.008 28.125 -6.790 1.00 79.31 287 SER A CA 1
ATOM 2310 C C . SER A 1 287 ? -17.946 27.023 -5.729 1.00 79.31 287 SER A C 1
ATOM 2312 O O . SER A 1 287 ? -17.015 27.010 -4.930 1.00 79.31 287 SER A O 1
ATOM 2314 N N . LYS A 1 288 ? -18.873 26.057 -5.778 1.00 84.00 288 LYS A N 1
ATOM 2315 C CA . LYS A 1 288 ? -18.903 24.894 -4.885 1.00 84.00 288 LYS A CA 1
ATOM 2316 C C . LYS A 1 288 ? -17.645 24.033 -5.025 1.00 84.00 288 LYS A C 1
ATOM 2318 O O . LYS A 1 288 ? -17.005 23.751 -4.017 1.00 84.00 288 LYS A O 1
ATOM 2323 N N . ASP A 1 289 ? -17.255 23.675 -6.247 1.00 85.88 289 ASP A N 1
ATOM 2324 C CA . ASP A 1 289 ? -16.064 22.852 -6.497 1.00 85.88 289 ASP A CA 1
ATOM 2325 C C . ASP A 1 289 ? -14.785 23.542 -6.014 1.00 85.88 289 ASP A C 1
ATOM 2327 O O . ASP A 1 289 ? -13.935 22.913 -5.378 1.00 85.88 289 ASP A O 1
ATOM 2331 N N . ARG A 1 290 ? -14.665 24.852 -6.270 1.00 88.19 290 ARG A N 1
ATOM 2332 C CA . ARG A 1 290 ? -13.538 25.658 -5.784 1.00 88.19 290 ARG A CA 1
ATOM 2333 C C . ARG A 1 290 ? -13.499 25.704 -4.260 1.00 88.19 290 ARG A C 1
ATOM 2335 O O . ARG A 1 290 ? -12.441 25.464 -3.684 1.00 88.19 290 ARG A O 1
ATOM 2342 N N . SER A 1 291 ? -14.632 25.947 -3.601 1.00 89.06 291 SER A N 1
ATOM 2343 C CA . SER A 1 291 ? -14.721 25.951 -2.137 1.00 89.06 291 SER A CA 1
ATOM 2344 C C . SER A 1 291 ? -14.375 24.588 -1.530 1.00 89.06 291 SER A C 1
ATOM 2346 O O . SER A 1 291 ? -13.582 24.533 -0.592 1.00 89.06 291 SER A O 1
ATOM 2348 N N . SER A 1 292 ? -14.883 23.482 -2.085 1.00 88.94 292 SER A N 1
ATOM 2349 C CA . SER A 1 292 ? -14.557 22.128 -1.615 1.00 88.94 292 SER A CA 1
ATOM 2350 C C . SER A 1 292 ? -13.080 21.772 -1.820 1.00 88.94 292 SER A C 1
ATOM 2352 O O . SER A 1 292 ? -12.460 21.147 -0.951 1.00 88.94 292 SER A O 1
ATOM 2354 N N . PHE A 1 293 ? -12.481 22.196 -2.939 1.00 92.19 293 PHE A N 1
ATOM 2355 C CA . PHE A 1 293 ? -11.045 22.033 -3.163 1.00 92.19 293 PHE A CA 1
ATOM 2356 C C . PHE A 1 293 ? -10.225 22.858 -2.164 1.00 92.19 293 PHE A C 1
ATOM 2358 O O . PHE A 1 293 ? -9.304 22.321 -1.551 1.00 92.19 293 PHE A O 1
ATOM 2365 N N . LEU A 1 294 ? -10.570 24.134 -1.956 1.00 93.00 294 LEU A N 1
ATOM 2366 C CA . LEU A 1 294 ? -9.895 25.009 -0.993 1.00 93.00 294 LEU A CA 1
ATOM 2367 C C . LEU A 1 294 ? -9.996 24.463 0.435 1.00 93.00 294 LEU A C 1
ATOM 2369 O O . LEU A 1 294 ? -8.994 24.439 1.147 1.00 93.00 294 LEU A O 1
ATOM 2373 N N . PHE A 1 295 ? -11.158 23.943 0.838 1.00 91.69 295 PHE A N 1
ATOM 2374 C CA . PHE A 1 295 ? -11.315 23.272 2.129 1.00 91.69 295 PHE A CA 1
ATOM 2375 C C . PHE A 1 295 ? -10.376 22.063 2.257 1.00 91.69 295 PHE A C 1
ATOM 2377 O O . PHE A 1 295 ? -9.651 21.926 3.245 1.00 91.69 295 PHE A O 1
ATOM 2384 N N . SER A 1 296 ? -10.316 21.217 1.225 1.00 92.81 296 SER A N 1
ATOM 2385 C CA . SER A 1 296 ? -9.416 20.059 1.202 1.00 92.81 296 SER A CA 1
ATOM 2386 C C . SER A 1 296 ? -7.939 20.458 1.215 1.00 92.81 296 SER A C 1
ATOM 2388 O O . SER A 1 296 ? -7.140 19.798 1.879 1.00 92.81 296 SER A O 1
ATOM 2390 N N . LEU A 1 297 ? -7.577 21.556 0.549 1.00 95.44 297 LEU A N 1
ATOM 2391 C CA . LEU A 1 297 ? -6.235 22.132 0.582 1.00 95.44 297 LEU A CA 1
ATOM 2392 C C . LEU A 1 297 ? -5.867 22.617 1.993 1.00 95.44 297 LEU A C 1
ATOM 2394 O O . LEU A 1 297 ? -4.790 22.276 2.483 1.00 95.44 297 LEU A O 1
ATOM 2398 N N . GLN A 1 298 ? -6.758 23.340 2.681 1.00 94.88 298 GLN A N 1
ATOM 2399 C CA . GLN A 1 298 ? -6.519 23.775 4.065 1.00 94.88 298 GLN A CA 1
ATOM 2400 C C . GLN A 1 298 ? -6.372 22.589 5.017 1.00 94.88 298 GLN A C 1
ATOM 2402 O O . GLN A 1 298 ? -5.446 22.550 5.830 1.00 94.88 298 GLN A O 1
ATOM 2407 N N . ARG A 1 299 ? -7.237 21.582 4.874 1.00 94.62 299 ARG A N 1
ATOM 2408 C CA . ARG A 1 299 ? -7.148 20.338 5.638 1.00 94.62 299 ARG A CA 1
ATOM 2409 C C . ARG A 1 299 ? -5.839 19.594 5.366 1.00 94.62 299 ARG A C 1
ATOM 2411 O O . ARG A 1 299 ? -5.207 19.138 6.311 1.00 94.62 299 ARG A O 1
ATOM 2418 N N . ALA A 1 300 ? -5.373 19.527 4.117 1.00 95.69 300 ALA A N 1
ATOM 2419 C CA . ALA A 1 300 ? -4.073 18.940 3.792 1.00 95.69 300 ALA A CA 1
ATOM 2420 C C . ALA A 1 300 ? -2.911 19.722 4.424 1.00 95.69 300 ALA A C 1
ATOM 2422 O O . ALA A 1 300 ? -2.022 19.113 5.015 1.00 95.69 300 ALA A O 1
ATOM 2423 N N . LYS A 1 301 ? -2.935 21.062 4.389 1.00 95.94 301 LYS A N 1
ATOM 2424 C CA . LYS A 1 301 ? -1.940 21.904 5.082 1.00 95.94 301 LYS A CA 1
ATOM 2425 C C . LYS A 1 301 ? -1.935 21.647 6.588 1.00 95.94 301 LYS A C 1
ATOM 2427 O O . LYS A 1 301 ? -0.866 21.531 7.184 1.00 95.94 301 LYS A O 1
ATOM 2432 N N . ALA A 1 302 ? -3.109 21.545 7.206 1.00 95.12 302 ALA A N 1
ATOM 2433 C CA . ALA A 1 302 ? -3.231 21.208 8.620 1.00 95.12 302 ALA A CA 1
ATOM 2434 C C . ALA A 1 302 ? -2.705 19.795 8.909 1.00 95.12 302 ALA A C 1
ATOM 2436 O O . ALA A 1 302 ? -1.913 19.625 9.828 1.00 95.12 302 ALA A O 1
ATOM 2437 N N . HIS A 1 303 ? -3.041 18.810 8.076 1.00 95.31 303 HIS A N 1
ATOM 2438 C CA . HIS A 1 303 ? -2.530 17.447 8.194 1.00 95.31 303 HIS A CA 1
ATOM 2439 C C . HIS A 1 303 ? -0.997 17.394 8.134 1.00 95.31 303 HIS A C 1
ATOM 2441 O O . HIS A 1 303 ? -0.385 16.715 8.953 1.00 95.31 303 HIS A O 1
ATOM 2447 N N . LEU A 1 304 ? -0.365 18.139 7.219 1.00 95.56 304 LEU A N 1
ATOM 2448 C CA . LEU A 1 304 ? 1.098 18.236 7.144 1.00 95.56 304 LEU A CA 1
ATOM 2449 C C . LEU A 1 304 ? 1.708 18.839 8.418 1.00 95.56 304 LEU A C 1
ATOM 2451 O O . LEU A 1 304 ? 2.749 18.372 8.868 1.00 95.56 304 LEU A O 1
ATOM 2455 N N . ARG A 1 305 ? 1.061 19.849 9.017 1.00 94.06 305 ARG A N 1
ATOM 2456 C CA . ARG A 1 305 ? 1.507 20.476 10.277 1.00 94.06 305 ARG A CA 1
ATOM 2457 C C . ARG A 1 305 ? 1.315 19.566 11.489 1.00 94.06 305 ARG A C 1
ATOM 2459 O O . ARG A 1 305 ? 2.105 19.621 12.423 1.00 94.06 305 ARG A O 1
ATOM 2466 N N . GLU A 1 306 ? 0.266 18.750 11.479 1.00 93.69 306 GLU A N 1
ATOM 2467 C CA . GLU A 1 306 ? -0.044 17.780 12.532 1.00 93.69 306 GLU A CA 1
ATOM 2468 C C . GLU A 1 306 ? 0.759 16.472 12.396 1.00 93.69 306 GLU A C 1
ATOM 2470 O O . GLU A 1 306 ? 0.729 15.626 13.293 1.00 93.69 306 GLU A O 1
ATOM 2475 N N . TRP A 1 307 ? 1.470 16.265 11.287 1.00 93.94 307 TRP A N 1
ATOM 2476 C CA . TRP A 1 307 ? 2.223 15.042 11.044 1.00 93.94 307 TRP A CA 1
ATOM 2477 C C . TRP A 1 307 ? 3.519 15.024 11.864 1.00 93.94 307 TRP A C 1
ATOM 2479 O O . TRP A 1 307 ? 4.489 15.715 11.565 1.00 93.94 307 TRP A O 1
ATOM 2489 N N . HIS A 1 308 ? 3.551 14.143 12.864 1.00 90.62 308 HIS A N 1
ATOM 2490 C CA . HIS A 1 308 ? 4.732 13.864 13.675 1.00 90.62 308 HIS A CA 1
ATOM 2491 C C . HIS A 1 308 ? 5.661 12.814 13.034 1.00 90.62 308 HIS A C 1
ATOM 2493 O O . HIS A 1 308 ? 5.200 11.809 12.489 1.00 90.62 308 HIS A O 1
ATOM 2499 N N . SER A 1 309 ? 6.974 13.031 13.118 1.00 90.38 309 SER A N 1
ATOM 2500 C CA . SER A 1 309 ? 8.022 12.138 12.611 1.00 90.38 309 SER A CA 1
ATOM 2501 C C . SER A 1 309 ? 9.243 12.229 13.523 1.00 90.38 309 SER A C 1
ATOM 2503 O O . SER A 1 309 ? 9.567 13.316 13.995 1.00 90.38 309 SER A O 1
ATOM 2505 N N . GLU A 1 310 ? 9.932 11.110 13.753 1.00 87.88 310 GLU A N 1
ATOM 2506 C CA . GLU A 1 310 ? 11.213 11.117 14.486 1.00 87.88 310 GLU A CA 1
ATOM 2507 C C . GLU A 1 310 ? 12.384 11.543 13.573 1.00 87.88 310 GLU A C 1
ATOM 2509 O O . GLU A 1 310 ? 13.454 11.901 14.058 1.00 87.88 310 GLU A O 1
ATOM 2514 N N . ASP A 1 311 ? 12.188 11.513 12.250 1.00 89.62 311 ASP A N 1
ATOM 2515 C CA . ASP A 1 311 ? 13.159 11.989 11.263 1.00 89.62 311 ASP A CA 1
ATOM 2516 C C . ASP A 1 311 ? 13.030 13.506 11.025 1.00 89.62 311 ASP A C 1
ATOM 2518 O O . ASP A 1 311 ? 12.017 13.991 10.508 1.00 89.62 311 ASP A O 1
ATOM 2522 N N . ASN A 1 312 ? 14.086 14.248 11.368 1.00 91.00 312 ASN A N 1
ATOM 2523 C CA . ASN A 1 312 ? 14.175 15.697 11.183 1.00 91.00 312 ASN A CA 1
ATOM 2524 C C . ASN A 1 312 ? 14.146 16.121 9.710 1.00 91.00 312 ASN A C 1
ATOM 2526 O O . ASN A 1 312 ? 13.605 17.184 9.404 1.00 91.00 312 ASN A O 1
ATOM 2530 N N . GLU A 1 313 ? 14.713 15.327 8.798 1.00 91.25 313 GLU A N 1
ATOM 2531 C CA . GLU A 1 313 ? 14.655 15.640 7.367 1.00 91.25 313 GLU A CA 1
ATOM 2532 C C . GLU A 1 313 ? 13.213 15.550 6.872 1.00 91.25 313 GLU A C 1
ATOM 2534 O O . GLU A 1 313 ? 12.712 16.465 6.217 1.00 91.25 313 GLU A O 1
ATOM 2539 N N . ARG A 1 314 ? 12.486 14.513 7.303 1.00 92.25 314 ARG A N 1
ATOM 2540 C CA . ARG A 1 314 ? 11.056 14.386 7.019 1.00 92.25 314 ARG A CA 1
ATOM 2541 C C . ARG A 1 314 ? 10.254 15.589 7.514 1.00 92.25 314 ARG A C 1
ATOM 2543 O O . ARG A 1 314 ? 9.407 16.085 6.773 1.00 92.25 314 ARG A O 1
ATOM 2550 N N . LEU A 1 315 ? 10.518 16.083 8.724 1.00 92.94 315 LEU A N 1
ATOM 2551 C CA . LEU A 1 315 ? 9.837 17.272 9.254 1.00 92.94 315 LEU A CA 1
ATOM 2552 C C . LEU A 1 315 ? 10.111 18.531 8.412 1.00 92.94 315 LEU A C 1
ATOM 2554 O O . LEU A 1 315 ? 9.187 19.311 8.170 1.00 92.94 315 LEU A O 1
ATOM 2558 N N . ARG A 1 316 ? 11.343 18.717 7.912 1.00 95.31 316 ARG A N 1
ATOM 2559 C CA . ARG A 1 316 ? 11.672 19.824 6.991 1.00 95.31 316 ARG A CA 1
ATOM 2560 C C . ARG A 1 316 ? 10.891 19.718 5.686 1.00 95.31 316 ARG A C 1
ATOM 2562 O O . ARG A 1 316 ? 10.294 20.708 5.266 1.00 95.31 316 ARG A O 1
ATOM 2569 N N . VAL A 1 317 ? 10.842 18.524 5.091 1.00 95.00 317 VAL A N 1
ATOM 2570 C CA . VAL A 1 317 ? 10.078 18.266 3.859 1.00 95.00 317 VAL A CA 1
ATOM 2571 C C . VAL A 1 317 ? 8.596 18.584 4.063 1.00 95.00 317 VAL A C 1
ATOM 2573 O O . VAL A 1 317 ? 8.018 19.315 3.265 1.00 95.00 317 VAL A O 1
ATOM 2576 N N . LEU A 1 318 ? 7.983 18.113 5.154 1.00 95.62 318 LEU A N 1
ATOM 2577 C CA . LEU A 1 318 ? 6.568 18.376 5.455 1.00 95.62 318 LEU A CA 1
ATOM 2578 C C . LEU A 1 318 ? 6.266 19.877 5.590 1.00 95.62 318 LEU A C 1
ATOM 2580 O O . LEU A 1 318 ? 5.255 20.353 5.068 1.00 95.62 318 LEU A O 1
ATOM 2584 N N . LYS A 1 319 ? 7.154 20.627 6.254 1.00 95.56 319 LYS A N 1
ATOM 2585 C CA . LYS A 1 319 ? 7.033 22.084 6.385 1.00 95.56 319 LYS A CA 1
ATOM 2586 C C . LYS A 1 319 ? 7.141 22.782 5.024 1.00 95.56 319 LYS A C 1
ATOM 2588 O O . LYS A 1 319 ? 6.259 23.573 4.695 1.00 95.56 319 LYS A O 1
ATOM 2593 N N . SER A 1 320 ? 8.159 22.437 4.229 1.00 95.94 320 SER A N 1
ATOM 2594 C CA . SER A 1 320 ? 8.366 22.974 2.873 1.00 95.94 320 SER A CA 1
ATOM 2595 C C . SER A 1 320 ? 7.142 22.724 1.994 1.00 95.94 320 SER A C 1
ATOM 2597 O O . SER A 1 320 ? 6.596 23.651 1.406 1.00 95.94 320 SER A O 1
ATOM 2599 N N . MET A 1 321 ? 6.611 21.499 2.001 1.00 96.62 321 MET A N 1
ATOM 2600 C CA . MET A 1 321 ? 5.406 21.151 1.249 1.00 96.62 321 MET A CA 1
ATOM 2601 C C . MET A 1 321 ? 4.202 22.019 1.633 1.00 96.62 321 MET A C 1
ATOM 2603 O O . MET A 1 321 ? 3.475 22.473 0.752 1.00 96.62 321 MET A O 1
ATOM 2607 N N . ALA A 1 322 ? 3.979 22.260 2.930 1.00 95.56 322 ALA A N 1
ATOM 2608 C CA . ALA A 1 322 ? 2.871 23.093 3.395 1.00 95.56 322 ALA A CA 1
ATOM 2609 C C . ALA A 1 322 ? 3.013 24.560 2.942 1.00 95.56 322 ALA A C 1
ATOM 2611 O O . ALA A 1 322 ? 2.011 25.214 2.636 1.00 95.56 322 ALA A O 1
ATOM 2612 N N . GLU A 1 323 ? 4.242 25.075 2.881 1.00 94.62 323 GLU A N 1
ATOM 2613 C CA . GLU A 1 323 ? 4.556 26.411 2.364 1.00 94.62 323 GLU A CA 1
ATOM 2614 C C . GLU A 1 323 ? 4.357 26.475 0.840 1.00 94.62 323 GLU A C 1
ATOM 2616 O O . GLU A 1 323 ? 3.634 27.341 0.348 1.00 94.62 323 GLU A O 1
ATOM 2621 N N . GLU A 1 324 ? 4.900 25.506 0.099 1.00 95.62 324 GLU A N 1
ATOM 2622 C CA . GLU A 1 324 ? 4.825 25.412 -1.365 1.00 95.62 324 GLU A CA 1
ATOM 2623 C C . GLU A 1 324 ? 3.383 25.370 -1.889 1.00 95.62 324 GLU A C 1
ATOM 2625 O O . GLU A 1 324 ? 3.059 26.042 -2.870 1.00 95.62 324 GLU A O 1
ATOM 2630 N N . ILE A 1 325 ? 2.493 24.609 -1.240 1.00 95.50 325 ILE A N 1
ATOM 2631 C CA . ILE A 1 325 ? 1.092 24.497 -1.678 1.00 95.50 325 ILE A CA 1
ATOM 2632 C C . ILE A 1 325 ? 0.224 25.684 -1.240 1.00 95.50 325 ILE A C 1
ATOM 2634 O O . ILE A 1 325 ? -0.890 25.831 -1.738 1.00 95.50 325 ILE A O 1
ATOM 2638 N N . SER A 1 326 ? 0.710 26.556 -0.347 1.00 91.75 326 SER A N 1
ATOM 2639 C CA . SER A 1 326 ? -0.063 27.717 0.126 1.00 91.75 326 SER A CA 1
ATOM 2640 C C . SER A 1 326 ? -0.358 28.717 -0.995 1.00 91.75 326 SER A C 1
ATOM 2642 O O . SER A 1 326 ? -1.402 29.361 -0.986 1.00 91.75 326 SER A O 1
ATOM 2644 N N . GLY A 1 327 ? 0.512 28.815 -2.006 1.00 88.00 327 GLY A N 1
ATOM 2645 C CA . GLY A 1 327 ? 0.292 29.712 -3.144 1.00 88.00 327 GLY A CA 1
ATOM 2646 C C . GLY A 1 327 ? -0.860 29.302 -4.072 1.00 88.00 327 GLY A C 1
ATOM 2647 O O . GLY A 1 327 ? -1.235 30.082 -4.947 1.00 88.00 327 GLY A O 1
ATOM 2648 N N . ILE A 1 328 ? -1.444 28.112 -3.884 1.00 93.31 328 ILE A N 1
ATOM 2649 C CA . ILE A 1 328 ? -2.603 27.645 -4.656 1.00 93.31 328 ILE A CA 1
ATOM 2650 C C . ILE A 1 328 ? -3.882 28.408 -4.274 1.00 93.31 328 ILE A C 1
ATOM 2652 O O . ILE A 1 328 ? -4.732 28.622 -5.133 1.00 93.31 328 ILE A O 1
ATOM 2656 N N . GLU A 1 329 ? -4.016 28.870 -3.027 1.00 90.06 329 GLU A N 1
ATOM 2657 C CA . GLU A 1 329 ? -5.200 29.614 -2.556 1.00 90.06 329 GLU A CA 1
ATOM 2658 C C . GLU A 1 329 ? -5.416 30.885 -3.380 1.00 90.06 329 GLU A C 1
ATOM 2660 O O . GLU A 1 329 ? -6.456 31.053 -4.018 1.00 90.06 329 GLU A O 1
ATOM 2665 N N . GLY A 1 330 ? -4.368 31.707 -3.495 1.00 84.88 330 GLY A N 1
ATOM 2666 C CA . GLY A 1 330 ? -4.404 32.923 -4.305 1.00 84.88 330 GLY A CA 1
ATOM 2667 C C . GLY A 1 330 ? -4.626 32.661 -5.799 1.00 84.88 330 GLY A C 1
ATOM 2668 O O . GLY A 1 330 ? -5.135 33.534 -6.498 1.00 84.88 330 GLY A O 1
ATOM 2669 N N . LEU A 1 331 ? -4.293 31.471 -6.314 1.00 85.31 331 LEU A N 1
ATOM 2670 C CA . LEU A 1 331 ? -4.596 31.107 -7.703 1.00 85.31 331 LEU A CA 1
ATOM 2671 C C . LEU A 1 331 ? -6.105 30.921 -7.930 1.00 85.31 331 LEU A C 1
ATOM 2673 O O . LEU A 1 331 ? -6.594 31.230 -9.012 1.00 85.31 331 LEU A O 1
ATOM 2677 N N . ILE A 1 332 ? -6.825 30.413 -6.927 1.00 83.56 332 ILE A N 1
ATOM 2678 C CA . ILE A 1 332 ? -8.254 30.082 -7.012 1.00 83.56 332 ILE A CA 1
ATOM 2679 C C . ILE A 1 332 ? -9.132 31.276 -6.592 1.00 83.56 332 ILE A C 1
ATOM 2681 O O . ILE A 1 332 ? -10.180 31.509 -7.196 1.00 83.56 332 ILE A O 1
ATOM 2685 N N . GLU A 1 333 ? -8.710 32.052 -5.587 1.00 74.44 333 GLU A N 1
ATOM 2686 C CA . GLU A 1 333 ? -9.481 33.175 -5.021 1.00 74.44 333 GLU A CA 1
ATOM 2687 C C . GLU A 1 333 ? -9.503 34.425 -5.915 1.00 74.44 333 GLU A C 1
ATOM 2689 O O . GLU A 1 333 ? -10.551 35.059 -6.054 1.00 74.44 333 GLU A O 1
ATOM 2694 N N . ASN A 1 334 ? -8.394 34.750 -6.592 1.00 62.34 334 ASN A N 1
ATOM 2695 C CA . ASN A 1 334 ? -8.277 35.941 -7.454 1.00 62.34 334 ASN A CA 1
ATOM 2696 C C . ASN A 1 334 ? -9.204 35.923 -8.692 1.00 62.34 334 ASN A C 1
ATOM 2698 O O . ASN A 1 334 ? -9.280 36.905 -9.428 1.00 62.34 334 ASN A O 1
ATOM 2702 N N . GLU A 1 335 ? -9.940 34.835 -8.921 1.00 58.38 335 GLU A N 1
ATOM 2703 C CA . GLU A 1 335 ? -10.949 34.718 -9.979 1.00 58.38 335 GLU A CA 1
ATOM 2704 C C . GLU A 1 335 ? -12.386 34.960 -9.493 1.00 58.38 335 GLU A C 1
ATOM 2706 O O . GLU A 1 335 ? -13.281 35.162 -10.310 1.00 58.38 335 GLU A O 1
ATOM 2711 N N . GLY A 1 336 ? -12.641 34.942 -8.179 1.00 48.81 336 GLY A N 1
ATOM 2712 C CA . GLY A 1 336 ? -13.974 35.186 -7.614 1.00 48.81 336 GLY A CA 1
ATOM 2713 C C . GLY A 1 336 ? -14.390 36.663 -7.576 1.00 48.81 336 GLY A C 1
ATOM 2714 O O . GLY A 1 336 ? -15.568 36.951 -7.395 1.00 48.81 336 GLY A O 1
ATOM 2715 N N . GLY A 1 337 ? -13.447 37.598 -7.749 1.00 38.62 337 GLY A N 1
ATOM 2716 C CA . GLY A 1 337 ? -13.653 39.043 -7.543 1.00 38.62 337 GLY A CA 1
ATOM 2717 C C . GLY A 1 337 ? -13.846 39.894 -8.806 1.00 38.62 337 GLY A C 1
ATOM 2718 O O . GLY A 1 337 ? -13.680 41.110 -8.752 1.00 38.62 337 GLY A O 1
ATOM 2719 N N . GLY A 1 338 ? -14.135 39.292 -9.960 1.00 38.53 338 GLY A N 1
ATOM 2720 C CA . GLY A 1 338 ? -13.934 39.932 -11.263 1.00 38.53 338 GLY A CA 1
ATOM 2721 C C . GLY A 1 338 ? -15.177 40.284 -12.080 1.00 38.53 338 GLY A C 1
ATOM 2722 O O . GLY A 1 338 ? -15.169 39.976 -13.267 1.00 38.53 338 GLY A O 1
ATOM 2723 N N . GLU A 1 339 ? -16.193 40.948 -11.518 1.00 38.97 339 GLU A N 1
ATOM 2724 C CA . GLU A 1 339 ? -17.128 41.746 -12.345 1.00 38.97 339 GLU A CA 1
ATOM 2725 C C . GLU A 1 339 ? -16.761 43.240 -12.404 1.00 38.97 339 GLU A C 1
ATOM 2727 O O . GLU A 1 339 ? -17.191 43.910 -13.331 1.00 38.97 339 GLU A O 1
ATOM 2732 N N . ASN A 1 340 ? -15.884 43.764 -11.532 1.00 37.81 340 ASN A N 1
ATOM 2733 C CA . ASN A 1 340 ? -15.579 45.207 -11.483 1.00 37.81 340 ASN A CA 1
ATOM 2734 C C . ASN A 1 340 ? -14.096 45.554 -11.221 1.00 37.81 340 ASN A C 1
ATOM 2736 O O . ASN A 1 340 ? -13.790 46.382 -10.366 1.00 37.81 340 ASN A O 1
ATOM 2740 N N . SER A 1 341 ? -13.140 44.977 -11.957 1.00 35.84 341 SER A N 1
ATOM 2741 C CA . SER A 1 341 ? -11.774 45.532 -11.954 1.00 35.84 341 SER A CA 1
ATOM 2742 C C . SER A 1 341 ? -11.140 45.537 -13.338 1.00 35.84 341 SER A C 1
ATOM 2744 O O . SER A 1 341 ? -10.575 44.560 -13.831 1.00 35.84 341 SER A O 1
ATOM 2746 N N . SER A 1 342 ? -11.252 46.695 -13.976 1.00 40.41 342 SER A N 1
ATOM 2747 C CA . SER A 1 342 ? -10.584 47.076 -15.207 1.00 40.41 342 SER A CA 1
ATOM 2748 C C . SER A 1 342 ? -9.187 47.634 -14.915 1.00 40.41 342 SER A C 1
ATOM 2750 O O . SER A 1 342 ? -8.965 48.812 -15.151 1.00 40.41 342 SER A O 1
ATOM 2752 N N . SER A 1 343 ? -8.242 46.841 -14.398 1.00 36.28 343 SER A N 1
ATOM 2753 C CA . SER A 1 343 ? -6.807 47.193 -14.468 1.00 36.28 343 SER A CA 1
ATOM 2754 C C . SER A 1 343 ? -5.904 46.114 -13.863 1.00 36.28 343 SER A C 1
ATOM 2756 O O . SER A 1 343 ? -5.489 46.240 -12.717 1.00 36.28 343 SER A O 1
ATOM 2758 N N . THR A 1 344 ? -5.576 45.060 -14.617 1.00 34.50 344 THR A N 1
ATOM 2759 C CA . THR A 1 344 ? -4.231 44.424 -14.663 1.00 34.50 344 THR A CA 1
ATOM 2760 C C . THR A 1 344 ? -4.263 43.220 -15.605 1.00 34.50 344 THR A C 1
ATOM 2762 O O . THR A 1 344 ? -4.259 42.049 -15.229 1.00 34.50 344 THR A O 1
ATOM 2765 N N . THR A 1 345 ? -4.285 43.517 -16.900 1.00 35.56 345 THR A N 1
ATOM 2766 C CA . THR A 1 345 ? -4.205 42.535 -17.990 1.00 35.56 345 THR A CA 1
ATOM 2767 C C . THR A 1 345 ? -2.754 42.082 -18.213 1.00 35.56 345 THR A C 1
ATOM 2769 O O . THR A 1 345 ? -2.215 42.252 -19.298 1.00 35.56 345 THR A O 1
ATOM 2772 N N . ALA A 1 346 ? -2.099 41.536 -17.182 1.00 33.31 346 ALA A N 1
ATOM 2773 C CA . ALA A 1 346 ? -0.728 41.010 -17.294 1.00 33.31 346 ALA A CA 1
ATOM 2774 C C . ALA A 1 346 ? -0.536 39.588 -16.725 1.00 33.31 346 ALA A C 1
ATOM 2776 O O . ALA A 1 346 ? 0.464 38.948 -17.029 1.00 33.31 346 ALA A O 1
ATOM 2777 N N . ALA A 1 347 ? -1.504 39.044 -15.973 1.00 34.84 347 ALA A N 1
ATOM 2778 C CA . ALA A 1 347 ? -1.499 37.635 -15.538 1.00 34.84 347 ALA A CA 1
ATOM 2779 C C . ALA A 1 347 ? -2.434 36.729 -16.366 1.00 34.84 347 ALA A C 1
ATOM 2781 O O . ALA A 1 347 ? -2.430 35.506 -16.222 1.00 34.84 347 ALA A O 1
ATOM 2782 N N . ARG A 1 348 ? -3.209 37.310 -17.290 1.00 40.09 348 ARG A N 1
ATOM 2783 C CA . ARG A 1 348 ? -3.889 36.561 -18.351 1.00 40.09 348 ARG A CA 1
ATOM 2784 C C . ARG A 1 348 ? -2.842 36.198 -19.394 1.00 40.09 348 ARG A C 1
ATOM 2786 O O . ARG A 1 348 ? -2.596 37.026 -20.259 1.00 40.09 348 ARG A O 1
ATOM 2793 N N . THR A 1 349 ? -2.206 35.032 -19.257 1.00 37.12 349 THR A N 1
ATOM 2794 C CA . THR A 1 349 ? -1.591 34.181 -20.309 1.00 37.12 349 THR A CA 1
ATOM 2795 C C . THR A 1 349 ? -0.414 33.402 -19.707 1.00 37.12 349 THR A C 1
ATOM 2797 O O . THR A 1 349 ? 0.740 33.798 -19.817 1.00 37.12 349 THR A O 1
ATOM 2800 N N . ILE A 1 350 ? -0.686 32.256 -19.078 1.00 44.38 350 ILE A N 1
ATOM 2801 C CA . ILE A 1 350 ? 0.289 31.139 -19.071 1.00 44.38 350 ILE A CA 1
ATOM 2802 C C . ILE A 1 350 ? -0.104 30.088 -20.127 1.00 44.38 350 ILE A C 1
ATOM 2804 O O . ILE A 1 350 ? 0.723 29.307 -20.583 1.00 44.38 350 ILE A O 1
ATOM 2808 N N . SER A 1 351 ? -1.348 30.147 -20.591 1.00 40.19 351 SER A N 1
ATOM 2809 C CA . SER A 1 351 ? -1.884 29.483 -21.769 1.00 40.19 351 SER A CA 1
ATOM 2810 C C . SER A 1 351 ? -2.894 30.471 -22.345 1.00 40.19 351 SER A C 1
ATOM 2812 O O . SER A 1 351 ? -3.787 30.901 -21.619 1.00 40.19 351 SER A O 1
ATOM 2814 N N . GLY A 1 352 ? -2.748 30.905 -23.594 1.00 37.78 352 GLY A N 1
ATOM 2815 C CA . GLY A 1 352 ? -3.681 31.838 -24.244 1.00 37.78 352 GLY A CA 1
ATOM 2816 C C . GLY A 1 352 ? -5.074 31.252 -24.504 1.00 37.78 352 GLY A C 1
ATOM 2817 O O . GLY A 1 352 ? -5.801 31.778 -25.339 1.00 37.78 352 GLY A O 1
ATOM 2818 N N . ASP A 1 353 ? -5.448 30.164 -23.830 1.00 44.56 353 ASP A N 1
ATOM 2819 C CA . ASP A 1 353 ? -6.684 29.440 -24.063 1.00 44.56 353 ASP A CA 1
ATOM 2820 C C . ASP A 1 353 ? -7.656 29.644 -22.890 1.00 44.56 353 ASP A C 1
ATOM 2822 O O . ASP A 1 353 ? -7.433 29.160 -21.780 1.00 44.56 353 ASP A O 1
ATOM 2826 N N . ARG A 1 354 ? -8.783 30.333 -23.127 1.00 47.56 354 ARG A N 1
ATOM 2827 C CA . ARG A 1 354 ? -9.909 30.482 -22.170 1.00 47.56 354 ARG A CA 1
ATOM 2828 C C . ARG A 1 354 ? -10.638 29.146 -21.899 1.00 47.56 354 ARG A C 1
ATOM 2830 O O . ARG A 1 354 ? -11.790 29.157 -21.480 1.00 47.56 354 ARG A O 1
ATOM 2837 N N . ARG A 1 355 ? -9.996 28.004 -22.169 1.00 56.72 355 ARG A N 1
ATOM 2838 C CA . ARG A 1 355 ? -10.572 26.650 -22.181 1.00 56.72 355 ARG A CA 1
ATOM 2839 C C . ARG A 1 355 ? -10.004 25.710 -21.113 1.00 56.72 355 ARG A C 1
ATOM 2841 O O . ARG A 1 355 ? -10.209 24.511 -21.227 1.00 56.72 355 ARG A O 1
ATOM 2848 N N . THR A 1 356 ? -9.292 26.190 -20.094 1.00 71.94 356 THR A N 1
ATOM 2849 C CA . THR A 1 356 ? -8.727 25.312 -19.044 1.00 71.94 356 THR A CA 1
ATOM 2850 C C . THR A 1 356 ? -9.302 25.655 -17.673 1.00 71.94 356 THR A C 1
ATOM 2852 O O . THR A 1 356 ? -9.133 26.798 -17.253 1.00 71.94 356 THR A O 1
ATOM 2855 N N . GLY A 1 357 ? -9.933 24.695 -16.982 1.00 85.50 357 GLY A N 1
ATOM 2856 C CA . GLY A 1 357 ? -10.486 24.853 -15.625 1.00 85.50 357 GLY A CA 1
ATOM 2857 C C . GLY A 1 357 ? -9.423 24.971 -14.517 1.00 85.50 357 GLY A C 1
ATOM 2858 O O . GLY A 1 357 ? -8.224 24.800 -14.767 1.00 85.50 357 GLY A O 1
ATOM 2859 N N . PHE A 1 358 ? -9.837 25.269 -13.280 1.00 88.88 358 PHE A N 1
ATOM 2860 C CA . PHE A 1 358 ? -8.935 25.567 -12.154 1.00 88.88 358 PHE A CA 1
ATOM 2861 C C . PHE A 1 358 ? -8.002 24.400 -11.837 1.00 88.88 358 PHE A C 1
ATOM 2863 O O . PHE A 1 358 ? -6.834 24.608 -11.515 1.00 88.88 358 PHE A O 1
ATOM 2870 N N . ARG A 1 359 ? -8.483 23.165 -12.008 1.00 92.38 359 ARG A N 1
ATOM 2871 C CA . ARG A 1 359 ? -7.718 21.931 -11.781 1.00 92.38 359 ARG A CA 1
ATOM 2872 C C . ARG A 1 359 ? -6.469 21.859 -12.662 1.00 92.38 359 ARG A C 1
ATOM 2874 O O . ARG A 1 359 ? -5.404 21.477 -12.180 1.00 92.38 359 ARG A O 1
ATOM 2881 N N . GLU A 1 360 ? -6.567 22.289 -13.921 1.00 92.25 360 GLU A N 1
ATOM 2882 C CA . GLU A 1 360 ? -5.414 22.335 -14.827 1.00 92.25 360 GLU A CA 1
ATOM 2883 C C . GLU A 1 360 ? -4.430 23.445 -14.445 1.00 92.25 360 GLU A C 1
ATOM 2885 O O . GLU A 1 360 ? -3.212 23.240 -14.455 1.00 92.25 360 GLU A O 1
ATOM 2890 N N . ARG A 1 361 ? -4.945 24.609 -14.027 1.00 90.50 361 ARG A N 1
ATOM 2891 C CA . ARG A 1 361 ? -4.113 25.715 -13.528 1.00 90.50 361 ARG A CA 1
ATOM 2892 C C . ARG A 1 361 ? -3.335 25.298 -12.276 1.00 90.50 361 ARG A C 1
ATOM 2894 O O . ARG A 1 361 ? -2.128 25.529 -12.208 1.00 90.50 361 ARG A O 1
ATOM 2901 N N . VAL A 1 362 ? -3.994 24.625 -11.331 1.00 95.12 362 VAL A N 1
ATOM 2902 C CA . VAL A 1 362 ? -3.384 24.071 -10.111 1.00 95.12 362 VAL A CA 1
ATOM 2903 C C . VAL A 1 362 ? -2.312 23.034 -10.447 1.00 95.12 362 VAL A C 1
ATOM 2905 O O . VAL A 1 362 ? -1.203 23.104 -9.915 1.00 95.12 362 VAL A O 1
ATOM 2908 N N . TYR A 1 363 ? -2.597 22.103 -11.363 1.00 95.75 363 TYR A N 1
ATOM 2909 C CA . TYR A 1 363 ? -1.613 21.117 -11.809 1.00 95.75 363 TYR A CA 1
ATOM 2910 C C . TYR A 1 363 ? -0.361 21.788 -12.397 1.00 95.75 363 TYR A C 1
ATOM 2912 O O . TYR A 1 363 ? 0.766 21.456 -12.019 1.00 95.75 363 TYR A O 1
ATOM 2920 N N . HIS A 1 364 ? -0.534 22.772 -13.282 1.00 94.06 364 HIS A N 1
ATOM 2921 C CA . HIS A 1 364 ? 0.588 23.504 -13.870 1.00 94.06 364 HIS A CA 1
ATOM 2922 C C . HIS A 1 364 ? 1.360 24.351 -12.861 1.00 94.06 364 HIS A C 1
ATOM 2924 O O . HIS A 1 364 ? 2.587 24.426 -12.960 1.00 94.06 364 HIS A O 1
ATOM 2930 N N . TYR A 1 365 ? 0.669 24.968 -11.900 1.00 94.94 365 TYR A N 1
ATOM 2931 C CA . TYR A 1 365 ? 1.309 25.666 -10.791 1.00 94.94 365 TYR A CA 1
ATOM 2932 C C . TYR A 1 365 ? 2.240 24.713 -10.039 1.00 94.94 365 TYR A C 1
ATOM 2934 O O . TYR A 1 365 ? 3.440 24.977 -9.945 1.00 94.94 365 TYR A O 1
ATOM 2942 N N . ALA A 1 366 ? 1.719 23.559 -9.608 1.00 96.81 366 ALA A N 1
ATOM 2943 C CA . ALA A 1 366 ? 2.497 22.577 -8.864 1.00 96.81 366 ALA A CA 1
ATOM 2944 C C . ALA A 1 366 ? 3.691 22.057 -9.676 1.00 96.81 366 ALA A C 1
ATOM 2946 O O . ALA A 1 366 ? 4.811 22.025 -9.175 1.00 96.81 366 ALA A O 1
ATOM 2947 N N . ARG A 1 367 ? 3.497 21.733 -10.963 1.00 95.25 367 ARG A N 1
ATOM 2948 C CA . ARG A 1 367 ? 4.589 21.285 -11.848 1.00 95.25 367 ARG A CA 1
ATOM 2949 C C . ARG A 1 367 ? 5.719 22.302 -12.001 1.00 95.25 367 ARG A C 1
ATOM 2951 O O . ARG A 1 367 ? 6.849 21.888 -12.236 1.00 95.25 367 ARG A O 1
ATOM 2958 N N . LYS A 1 368 ? 5.425 23.603 -11.917 1.00 95.12 368 LYS A N 1
ATOM 2959 C CA . LYS A 1 368 ? 6.414 24.678 -12.103 1.00 95.12 368 LYS A CA 1
ATOM 2960 C C . LYS A 1 368 ? 7.045 25.168 -10.801 1.00 95.12 368 LYS A C 1
ATOM 2962 O O . LYS A 1 368 ? 8.141 25.715 -10.854 1.00 95.12 368 LYS A O 1
ATOM 2967 N N . ARG A 1 369 ? 6.336 25.072 -9.672 1.00 95.06 369 ARG A N 1
ATOM 2968 C CA . ARG A 1 369 ? 6.708 25.756 -8.420 1.00 95.06 369 ARG A CA 1
ATOM 2969 C C . ARG A 1 369 ? 6.941 24.827 -7.235 1.00 95.06 369 ARG A C 1
ATOM 2971 O O . ARG A 1 369 ? 7.579 25.258 -6.284 1.00 95.06 369 ARG A O 1
ATOM 2978 N N . CYS A 1 370 ? 6.443 23.596 -7.281 1.00 97.00 370 CYS A N 1
ATOM 2979 C CA . CYS A 1 370 ? 6.521 22.669 -6.161 1.00 97.00 370 CYS A CA 1
ATOM 2980 C C . CYS A 1 370 ? 7.592 21.597 -6.390 1.00 97.00 370 CYS A C 1
ATOM 2982 O O . CYS A 1 370 ? 7.842 21.167 -7.521 1.00 97.00 370 CYS A O 1
ATOM 2984 N N . SER A 1 371 ? 8.169 21.121 -5.294 1.00 97.12 371 SER A N 1
ATOM 2985 C CA . SER A 1 371 ? 9.006 19.927 -5.216 1.00 97.12 371 SER A CA 1
ATOM 2986 C C . SER A 1 371 ? 8.262 18.679 -5.722 1.00 97.12 371 SER A C 1
ATOM 2988 O O . SER A 1 371 ? 7.025 18.657 -5.739 1.00 97.12 371 SER A O 1
ATOM 2990 N N . PRO A 1 372 ? 8.971 17.602 -6.117 1.00 96.50 372 PRO A N 1
ATOM 2991 C CA . PRO A 1 372 ? 8.330 16.366 -6.561 1.00 96.50 372 PRO A CA 1
ATOM 2992 C C . PRO A 1 372 ? 7.303 15.813 -5.571 1.00 96.50 372 PRO A C 1
ATOM 2994 O O . PRO A 1 372 ? 6.261 15.318 -5.992 1.00 96.50 372 PRO A O 1
ATOM 2997 N N . GLU A 1 373 ? 7.562 15.935 -4.269 1.00 96.25 373 GLU A N 1
ATOM 2998 C CA . GLU A 1 373 ? 6.661 15.421 -3.245 1.00 96.25 373 GLU A CA 1
ATOM 2999 C C . GLU A 1 373 ? 5.415 16.299 -3.054 1.00 96.25 373 GLU A C 1
ATOM 3001 O O . GLU A 1 373 ? 4.297 15.779 -3.015 1.00 96.25 373 GLU A O 1
ATOM 3006 N N . ALA A 1 374 ? 5.558 17.629 -3.052 1.00 97.69 374 ALA A N 1
ATOM 3007 C CA . ALA A 1 374 ? 4.407 18.533 -3.070 1.00 97.69 374 ALA A CA 1
ATOM 3008 C C . ALA A 1 374 ? 3.571 18.387 -4.358 1.00 97.69 374 ALA A C 1
ATOM 3010 O O . ALA A 1 374 ? 2.343 18.448 -4.297 1.00 97.69 374 ALA A O 1
ATOM 3011 N N . GLN A 1 375 ? 4.196 18.115 -5.511 1.00 97.94 375 GLN A N 1
ATOM 3012 C CA . GLN A 1 375 ? 3.474 17.803 -6.752 1.00 97.94 375 GLN A CA 1
ATOM 3013 C C . GLN A 1 375 ? 2.566 16.575 -6.596 1.00 97.94 375 GLN A C 1
ATOM 3015 O O . GLN A 1 375 ? 1.398 16.626 -6.980 1.00 97.94 375 GLN A O 1
ATOM 3020 N N . GLU A 1 376 ? 3.071 15.475 -6.029 1.00 97.62 376 GLU A N 1
ATOM 3021 C CA . GLU A 1 376 ? 2.279 14.250 -5.852 1.00 97.62 376 GLU A CA 1
ATOM 3022 C C . GLU A 1 376 ? 1.179 14.400 -4.780 1.00 97.62 376 GLU A C 1
ATOM 3024 O O . GLU A 1 376 ? 0.107 13.793 -4.909 1.00 97.62 376 GLU A O 1
ATOM 3029 N N . LEU A 1 377 ? 1.386 15.257 -3.772 1.00 97.38 377 LEU A N 1
ATOM 3030 C CA . LEU A 1 377 ? 0.333 15.664 -2.836 1.00 97.38 377 LEU A CA 1
ATOM 3031 C C . LEU A 1 377 ? -0.780 16.448 -3.549 1.00 97.38 377 LEU A C 1
ATOM 3033 O O . LEU A 1 377 ? -1.956 16.118 -3.391 1.00 97.38 377 LEU A O 1
ATOM 3037 N N . VAL A 1 378 ? -0.423 17.451 -4.360 1.00 97.88 378 VAL A N 1
ATOM 3038 C CA . VAL A 1 378 ? -1.392 18.248 -5.134 1.00 97.88 378 VAL A CA 1
ATOM 3039 C C . VAL A 1 378 ? -2.162 17.372 -6.115 1.00 97.88 378 VAL A C 1
ATOM 3041 O O . VAL A 1 378 ? -3.373 17.519 -6.240 1.00 97.88 378 VAL A O 1
ATOM 3044 N N . ILE A 1 379 ? -1.504 16.412 -6.769 1.00 97.31 379 ILE A N 1
ATOM 3045 C CA . ILE A 1 379 ? -2.192 15.430 -7.615 1.00 97.31 379 ILE A CA 1
ATOM 3046 C C . ILE A 1 379 ? -3.230 14.659 -6.802 1.00 97.31 379 ILE A C 1
ATOM 3048 O O . ILE A 1 379 ? -4.358 14.508 -7.254 1.00 97.31 379 ILE A O 1
ATOM 3052 N N . SER A 1 380 ? -2.895 14.222 -5.590 1.00 96.38 380 SER A N 1
ATOM 3053 C CA . SER A 1 380 ? -3.849 13.508 -4.736 1.00 96.38 380 SER A CA 1
ATOM 3054 C C . SER A 1 380 ? -5.046 14.387 -4.354 1.00 96.38 380 SER A C 1
ATOM 3056 O O . SER A 1 380 ? -6.178 13.921 -4.440 1.00 96.38 380 SER A O 1
ATOM 3058 N N . LEU A 1 381 ? -4.826 15.672 -4.047 1.00 95.88 381 LEU A N 1
ATOM 3059 C CA . LEU A 1 381 ? -5.899 16.658 -3.835 1.00 95.88 381 LEU A CA 1
ATOM 3060 C C . LEU A 1 381 ? -6.785 16.848 -5.075 1.00 95.88 381 LEU A C 1
ATOM 3062 O O . LEU A 1 381 ? -8.010 16.898 -4.964 1.00 95.88 381 LEU A O 1
ATOM 3066 N N . LEU A 1 382 ? -6.182 16.925 -6.264 1.00 95.50 382 LEU A N 1
ATOM 3067 C CA . LEU A 1 382 ? -6.923 17.014 -7.522 1.00 95.50 382 LEU A CA 1
ATOM 3068 C C . LEU A 1 382 ? -7.805 15.775 -7.718 1.00 95.50 382 LEU A C 1
ATOM 3070 O O . LEU A 1 382 ? -8.984 15.923 -8.033 1.00 95.50 382 LEU A O 1
ATOM 3074 N N . LEU A 1 383 ? -7.274 14.574 -7.473 1.00 95.19 383 LEU A N 1
ATOM 3075 C CA . LEU A 1 383 ? -8.042 13.330 -7.574 1.00 95.19 383 LEU A CA 1
ATOM 3076 C C . LEU A 1 383 ? -9.224 13.292 -6.592 1.00 95.19 383 LEU A C 1
ATOM 3078 O O . LEU A 1 383 ? -10.312 12.872 -6.982 1.00 95.19 383 LEU A O 1
ATOM 3082 N N . GLU A 1 384 ? -9.061 13.783 -5.359 1.00 92.00 384 GLU A N 1
ATOM 3083 C CA . GLU A 1 384 ? -10.184 13.896 -4.412 1.00 92.00 384 GLU A CA 1
ATOM 3084 C C . GLU A 1 384 ? -11.300 14.812 -4.943 1.00 92.00 384 GLU A C 1
ATOM 3086 O O . GLU A 1 384 ? -12.479 14.502 -4.782 1.00 92.00 384 GLU A O 1
ATOM 3091 N N . SER A 1 385 ? -10.950 15.888 -5.657 1.00 88.94 385 SER A N 1
ATOM 3092 C CA . SER A 1 385 ? -11.919 16.849 -6.214 1.00 88.94 385 SER A CA 1
ATOM 3093 C C . SER A 1 385 ? -12.715 16.355 -7.431 1.00 88.94 385 SER A C 1
ATOM 3095 O O . SER A 1 385 ? -13.560 17.090 -7.942 1.00 88.94 385 SER A O 1
ATOM 3097 N N . GLY A 1 386 ? -12.417 15.160 -7.950 1.00 84.19 386 GLY A N 1
ATOM 3098 C CA . GLY A 1 386 ? -12.993 14.632 -9.190 1.00 84.19 386 GLY A CA 1
ATOM 3099 C C . GLY A 1 386 ? -13.706 13.293 -9.040 1.00 84.19 386 GLY A C 1
ATOM 3100 O O . GLY A 1 386 ? -13.821 12.561 -10.021 1.00 84.19 386 GLY A O 1
ATOM 3101 N N . GLY A 1 387 ? -14.140 12.955 -7.824 1.00 83.69 387 GLY A N 1
ATOM 3102 C CA . GLY A 1 387 ? -14.483 11.590 -7.436 1.00 83.69 387 GLY A CA 1
ATOM 3103 C C . GLY A 1 387 ? -15.427 10.824 -8.360 1.00 83.69 387 GLY A C 1
ATOM 3104 O O . GLY A 1 387 ? -15.062 9.755 -8.846 1.00 83.69 387 GLY A O 1
ATOM 3105 N N . GLU A 1 388 ? -16.589 11.395 -8.677 1.00 83.19 388 GLU A N 1
ATOM 3106 C CA . GLU A 1 388 ? -17.601 10.754 -9.535 1.00 83.19 388 GLU A CA 1
ATOM 3107 C C . GLU A 1 388 ? -17.087 10.403 -10.944 1.00 83.19 388 GLU A C 1
ATOM 3109 O O . GLU A 1 388 ? -17.647 9.537 -11.608 1.00 83.19 388 GLU A O 1
ATOM 3114 N N . ARG A 1 389 ? -16.006 11.046 -11.409 1.00 89.62 389 ARG A N 1
ATOM 3115 C CA . ARG A 1 389 ? -15.439 10.851 -12.756 1.00 89.62 389 ARG A CA 1
ATOM 3116 C C . ARG A 1 389 ? -14.310 9.823 -12.814 1.00 89.62 389 ARG A C 1
ATOM 3118 O O . ARG A 1 389 ? -13.848 9.495 -13.912 1.00 89.62 389 ARG A O 1
ATOM 3125 N N . ILE A 1 390 ? -13.809 9.391 -11.656 1.00 94.56 390 ILE A N 1
ATOM 3126 C CA . ILE A 1 390 ? -12.628 8.523 -11.568 1.00 94.56 390 ILE A CA 1
ATOM 3127 C C . ILE A 1 390 ? -12.844 7.278 -10.711 1.00 94.56 390 ILE A C 1
ATOM 3129 O O . ILE A 1 390 ? -12.010 6.378 -10.751 1.00 94.56 390 ILE A O 1
ATOM 3133 N N . ASP A 1 391 ? -13.919 7.203 -9.924 1.00 93.38 391 ASP A N 1
ATOM 3134 C CA . ASP A 1 391 ? -14.153 6.070 -9.024 1.00 93.38 391 ASP A CA 1
ATOM 3135 C C . ASP A 1 391 ? -14.301 4.727 -9.756 1.00 93.38 391 ASP A C 1
ATOM 3137 O O . ASP A 1 391 ? -13.923 3.694 -9.197 1.00 93.38 391 ASP A O 1
ATOM 3141 N N . ASP A 1 392 ? -14.768 4.740 -11.009 1.00 94.25 392 ASP A N 1
ATOM 3142 C CA . ASP A 1 392 ? -14.858 3.573 -11.897 1.00 94.25 392 ASP A CA 1
ATOM 3143 C C . ASP A 1 392 ? -13.486 2.938 -12.177 1.00 94.25 392 ASP A C 1
ATOM 3145 O O . ASP A 1 392 ? -13.363 1.717 -12.283 1.00 94.25 392 ASP A O 1
ATOM 3149 N N . LEU A 1 393 ? -12.419 3.744 -12.211 1.00 96.06 393 LEU A N 1
ATOM 3150 C CA . LEU A 1 393 ? -11.061 3.265 -12.483 1.00 96.06 393 LEU A CA 1
ATOM 3151 C C . LEU A 1 393 ? -10.542 2.315 -11.396 1.00 96.06 393 LEU A C 1
ATOM 3153 O O . LEU A 1 393 ? -9.659 1.497 -11.663 1.00 96.06 393 LEU A O 1
ATOM 3157 N N . ALA A 1 394 ? -11.109 2.368 -10.185 1.00 93.19 394 ALA A N 1
ATOM 3158 C CA . ALA A 1 394 ? -10.751 1.455 -9.104 1.00 93.19 394 ALA A CA 1
ATOM 3159 C C . ALA A 1 394 ? -11.154 -0.007 -9.390 1.00 93.19 394 ALA A C 1
ATOM 3161 O O . ALA A 1 394 ? -10.585 -0.929 -8.800 1.00 93.19 394 ALA A O 1
ATOM 3162 N N . GLU A 1 395 ? -12.105 -0.240 -10.299 1.00 88.50 395 GLU A N 1
ATOM 3163 C CA . GLU A 1 395 ? -12.553 -1.584 -10.689 1.00 88.50 395 GLU A CA 1
ATOM 3164 C C . GLU A 1 395 ? -11.564 -2.269 -11.653 1.00 88.50 395 GLU A C 1
ATOM 3166 O O . GLU A 1 395 ? -11.490 -3.495 -11.699 1.00 88.50 395 GLU A O 1
ATOM 3171 N N . GLY A 1 396 ? -10.729 -1.496 -12.362 1.00 88.62 396 GLY A N 1
ATOM 3172 C CA . GLY A 1 396 ? -9.755 -1.992 -13.347 1.00 88.62 396 GLY A CA 1
ATOM 3173 C C . GLY A 1 396 ? -8.365 -2.346 -12.798 1.00 88.62 396 GLY A C 1
ATOM 3174 O O . GLY A 1 396 ? -7.475 -2.710 -13.576 1.00 88.62 396 GLY A O 1
ATOM 3175 N N . LEU A 1 397 ? -8.160 -2.233 -11.480 1.00 92.94 397 LEU A N 1
ATOM 3176 C CA . LEU A 1 397 ? -6.848 -2.370 -10.827 1.00 92.94 397 LEU A CA 1
ATOM 3177 C C . LEU A 1 397 ? -6.373 -3.826 -10.682 1.00 92.94 397 LEU A C 1
ATOM 3179 O O . LEU A 1 397 ? -5.201 -4.068 -10.379 1.00 92.94 397 LEU A O 1
ATOM 3183 N N . GLU A 1 398 ? -7.261 -4.803 -10.871 1.00 89.06 398 GLU A N 1
ATOM 3184 C CA . GLU A 1 398 ? -6.904 -6.222 -10.887 1.00 89.06 398 GLU A CA 1
ATOM 3185 C C . GLU A 1 398 ? -6.330 -6.663 -12.240 1.00 89.06 398 GLU A C 1
ATOM 3187 O O . GLU A 1 398 ? -6.637 -6.102 -13.291 1.00 89.06 398 GLU A O 1
ATOM 3192 N N . MET A 1 399 ? -5.517 -7.719 -12.225 1.00 83.25 399 MET A N 1
ATOM 3193 C CA . MET A 1 399 ? -5.027 -8.372 -13.434 1.00 83.25 399 MET A CA 1
ATOM 3194 C C . MET A 1 399 ? -5.498 -9.822 -13.459 1.00 83.25 399 MET A C 1
ATOM 3196 O O . MET A 1 399 ? -5.298 -10.561 -12.496 1.00 83.25 399 MET A O 1
ATOM 3200 N N . LYS A 1 400 ? -6.098 -10.223 -14.581 1.00 73.88 400 LYS A N 1
ATOM 3201 C CA . LYS A 1 400 ? -6.493 -11.608 -14.845 1.00 73.88 400 LYS A CA 1
ATOM 3202 C C . LYS A 1 400 ? -5.286 -12.384 -15.371 1.00 73.88 400 LYS A C 1
ATOM 3204 O O . LYS A 1 400 ? -4.545 -11.870 -16.208 1.00 73.88 400 LYS A O 1
ATOM 3209 N N . GLU A 1 401 ? -5.070 -13.595 -14.869 1.00 65.19 401 GLU A N 1
ATOM 3210 C CA . GLU A 1 401 ? -3.898 -14.420 -15.201 1.00 65.19 401 GLU A CA 1
ATOM 3211 C C . GLU A 1 401 ? -3.849 -14.757 -16.700 1.00 65.19 401 GLU A C 1
ATOM 3213 O O . GLU A 1 401 ? -2.785 -14.755 -17.315 1.00 65.19 401 GLU A O 1
ATOM 3218 N N . GLU A 1 402 ? -5.019 -14.906 -17.320 1.00 62.47 402 GLU A N 1
ATOM 3219 C CA . GLU A 1 402 ? -5.207 -15.135 -18.753 1.00 62.47 402 GLU A CA 1
ATOM 3220 C C . GLU A 1 402 ? -4.733 -13.954 -19.621 1.00 62.47 402 GLU A C 1
ATOM 3222 O O . GLU A 1 402 ? -4.568 -14.104 -20.828 1.00 62.47 402 GLU A O 1
ATOM 3227 N N . SER A 1 403 ? -4.497 -12.779 -19.020 1.00 63.09 403 SER A N 1
ATOM 3228 C CA . SER A 1 403 ? -3.957 -11.595 -19.708 1.00 63.09 403 SER A CA 1
ATOM 3229 C C . SER A 1 403 ? -2.430 -11.608 -19.843 1.00 63.09 403 SER A C 1
ATOM 3231 O O . SER A 1 403 ? -1.875 -10.710 -20.471 1.00 63.09 403 SER A O 1
ATOM 3233 N N . LEU A 1 404 ? -1.728 -12.576 -19.240 1.00 67.00 404 LEU A N 1
ATOM 3234 C CA . LEU A 1 404 ? -0.281 -12.718 -19.398 1.00 67.00 404 LEU A CA 1
ATOM 3235 C C . LEU A 1 404 ? 0.019 -13.391 -20.739 1.00 67.00 404 LEU A C 1
ATOM 3237 O O . LEU A 1 404 ? -0.277 -14.573 -20.928 1.00 67.00 404 LEU A O 1
ATOM 3241 N N . SER A 1 405 ? 0.633 -12.652 -21.665 1.00 66.94 405 SER A N 1
ATOM 3242 C CA . SER A 1 405 ? 0.987 -13.211 -22.967 1.00 66.94 405 SER A CA 1
ATOM 3243 C C . SER A 1 405 ? 1.979 -14.371 -22.818 1.00 66.94 405 SER A C 1
ATOM 3245 O O . SER A 1 405 ? 2.889 -14.395 -21.974 1.00 66.94 405 SER A O 1
ATOM 3247 N N . ARG A 1 406 ? 1.764 -15.397 -23.643 1.00 79.69 406 ARG A N 1
ATOM 3248 C CA . ARG A 1 406 ? 2.769 -16.434 -23.867 1.00 79.69 406 ARG A CA 1
ATOM 3249 C C . ARG A 1 406 ? 3.876 -15.830 -24.726 1.00 79.69 406 ARG A C 1
ATOM 3251 O O . ARG A 1 406 ? 3.616 -14.933 -25.518 1.00 79.69 406 ARG A O 1
ATOM 3258 N N . LEU A 1 407 ? 5.095 -16.336 -24.550 1.00 89.69 407 LEU A N 1
ATOM 3259 C CA . LEU A 1 407 ? 6.208 -16.002 -25.434 1.00 89.69 407 LEU A CA 1
ATOM 3260 C C . LEU A 1 407 ? 5.796 -16.354 -26.871 1.00 89.69 407 LEU A C 1
ATOM 3262 O O . LEU A 1 407 ? 5.435 -17.507 -27.111 1.00 89.69 407 LEU A O 1
ATOM 3266 N N . ASP A 1 408 ? 5.849 -15.388 -27.781 1.00 94.38 408 ASP A N 1
ATOM 3267 C CA . ASP A 1 408 ? 5.699 -15.608 -29.215 1.00 94.38 408 ASP A CA 1
ATOM 3268 C C . ASP A 1 408 ? 7.061 -16.032 -29.784 1.00 94.38 408 ASP A C 1
ATOM 3270 O O . ASP A 1 408 ? 7.974 -15.203 -29.875 1.00 94.38 408 ASP A O 1
ATOM 3274 N N . PRO A 1 409 ? 7.230 -17.316 -30.144 1.00 95.38 409 PRO A N 1
ATOM 3275 C CA . PRO A 1 409 ? 8.496 -17.828 -30.648 1.00 95.38 409 PRO A CA 1
ATOM 3276 C C . PRO A 1 409 ? 8.767 -17.413 -32.102 1.00 95.38 409 PRO A C 1
ATOM 3278 O O . PRO A 1 409 ? 9.881 -17.618 -32.579 1.00 95.38 409 PRO A O 1
ATOM 3281 N N . THR A 1 410 ? 7.770 -16.873 -32.812 1.00 96.94 410 THR A N 1
ATOM 3282 C CA . THR A 1 410 ? 7.845 -16.571 -34.249 1.00 96.94 410 THR A CA 1
ATOM 3283 C C . THR A 1 410 ? 8.358 -15.164 -34.552 1.00 96.94 410 THR A C 1
ATOM 3285 O O . THR A 1 410 ? 8.833 -14.926 -35.660 1.00 96.94 410 THR A O 1
ATOM 3288 N N . MET A 1 411 ? 8.322 -14.259 -33.566 1.00 96.81 411 MET A N 1
ATOM 3289 C CA . MET A 1 411 ? 8.884 -12.908 -33.660 1.00 96.81 411 MET A CA 1
ATOM 3290 C C . MET A 1 411 ? 10.334 -12.952 -34.153 1.00 96.81 411 MET A C 1
ATOM 3292 O O . MET A 1 411 ? 11.129 -13.755 -33.663 1.00 96.81 411 MET A O 1
ATOM 3296 N N . ARG A 1 412 ? 10.691 -12.079 -35.100 1.00 98.19 412 ARG A N 1
ATOM 3297 C CA . ARG A 1 412 ? 12.070 -11.994 -35.601 1.00 98.19 412 ARG A CA 1
ATOM 3298 C C . ARG A 1 412 ? 13.002 -11.409 -34.547 1.00 98.19 412 ARG A C 1
ATOM 3300 O O . ARG A 1 412 ? 12.618 -10.501 -33.805 1.00 98.19 412 ARG A O 1
ATOM 3307 N N . VAL A 1 413 ? 14.249 -11.869 -34.535 1.00 98.25 413 VAL A N 1
ATOM 3308 C CA . VAL A 1 413 ? 15.311 -11.350 -33.657 1.00 98.25 413 VAL A CA 1
ATOM 3309 C C . VAL A 1 413 ? 15.475 -9.832 -33.808 1.00 98.25 413 VAL A C 1
ATOM 3311 O O . VAL A 1 413 ? 15.451 -9.109 -32.809 1.00 98.25 413 VAL A O 1
ATOM 3314 N N . ALA A 1 414 ? 15.549 -9.333 -35.045 1.00 97.88 414 ALA A N 1
ATOM 3315 C CA . ALA A 1 414 ? 15.666 -7.902 -35.325 1.00 97.88 414 ALA A CA 1
ATOM 3316 C C . ALA A 1 414 ? 14.447 -7.099 -34.836 1.00 97.88 414 ALA A C 1
ATOM 3318 O O . ALA A 1 414 ? 14.591 -5.973 -34.352 1.00 97.88 414 ALA A O 1
ATOM 3319 N N . GLU A 1 415 ? 13.243 -7.682 -34.900 1.00 97.44 415 GLU A N 1
ATOM 3320 C CA . GLU A 1 415 ? 12.051 -7.037 -34.350 1.00 97.44 415 GLU A CA 1
ATOM 3321 C C . GLU A 1 415 ? 12.156 -6.915 -32.827 1.00 97.44 415 GLU A C 1
ATOM 3323 O O . GLU A 1 415 ? 11.966 -5.820 -32.295 1.00 97.44 415 GLU A O 1
ATOM 3328 N N . LEU A 1 416 ? 12.502 -7.996 -32.117 1.00 97.25 416 LEU A N 1
ATOM 3329 C CA . LEU A 1 416 ? 12.655 -7.956 -30.660 1.00 97.25 416 LEU A CA 1
ATOM 3330 C C . LEU A 1 416 ? 13.695 -6.907 -30.235 1.00 97.25 416 LEU A C 1
ATOM 3332 O O . LEU A 1 416 ? 13.426 -6.126 -29.320 1.00 97.25 416 LEU A O 1
ATOM 3336 N N . LYS A 1 417 ? 14.840 -6.837 -30.928 1.00 97.75 417 LYS A N 1
ATOM 3337 C CA . LYS A 1 417 ? 15.876 -5.823 -30.682 1.00 97.75 417 LYS A CA 1
ATOM 3338 C C . LYS A 1 417 ? 15.323 -4.400 -30.821 1.00 97.75 417 LYS A C 1
ATOM 3340 O O . LYS A 1 417 ? 15.458 -3.604 -29.892 1.00 97.75 417 LYS A O 1
ATOM 3345 N N . SER A 1 418 ? 14.612 -4.103 -31.911 1.00 96.06 418 SER A N 1
ATOM 3346 C CA . SER A 1 418 ? 13.991 -2.785 -32.122 1.00 96.06 418 SER A CA 1
ATOM 3347 C C . SER A 1 418 ? 12.987 -2.419 -31.016 1.00 96.06 418 SER A C 1
ATOM 3349 O O . SER A 1 418 ? 12.887 -1.263 -30.591 1.00 96.06 418 SER A O 1
ATOM 3351 N N . ARG A 1 419 ? 12.249 -3.405 -30.488 1.00 94.25 419 ARG A N 1
ATOM 3352 C CA . ARG A 1 419 ? 11.316 -3.195 -29.367 1.00 94.25 419 ARG A CA 1
ATOM 3353 C C . ARG A 1 419 ? 12.054 -2.851 -28.074 1.00 94.25 419 ARG A C 1
ATOM 3355 O O . ARG A 1 419 ? 11.608 -1.955 -27.356 1.00 94.25 419 ARG A O 1
ATOM 3362 N N . ILE A 1 420 ? 13.173 -3.520 -27.792 1.00 96.75 420 ILE A N 1
ATOM 3363 C CA . ILE A 1 420 ? 14.029 -3.215 -26.636 1.00 96.75 420 ILE A CA 1
ATOM 3364 C C . ILE A 1 420 ? 14.545 -1.774 -26.739 1.00 96.75 420 ILE A C 1
ATOM 3366 O O . ILE A 1 420 ? 14.372 -0.994 -25.807 1.00 96.75 420 ILE A O 1
ATOM 3370 N N . GLU A 1 421 ? 15.075 -1.371 -27.891 1.00 95.00 421 GLU A N 1
ATOM 3371 C CA . GLU A 1 421 ? 15.599 -0.014 -28.110 1.00 95.00 421 GLU A CA 1
ATOM 3372 C C . GLU A 1 421 ? 14.555 1.095 -27.936 1.00 95.00 421 GLU A C 1
ATOM 3374 O O . GLU A 1 421 ? 14.895 2.225 -27.565 1.00 95.00 421 GLU A O 1
ATOM 3379 N N . ARG A 1 422 ? 13.284 0.785 -28.216 1.00 91.50 422 ARG A N 1
ATOM 3380 C CA . ARG A 1 422 ? 12.165 1.720 -28.076 1.00 91.50 422 ARG A CA 1
ATOM 3381 C C . ARG A 1 422 ? 11.635 1.801 -26.648 1.00 91.50 422 ARG A C 1
ATOM 3383 O O . ARG A 1 422 ? 11.344 2.894 -26.173 1.00 91.50 422 ARG A O 1
ATOM 3390 N N . HIS A 1 423 ? 11.454 0.663 -25.982 1.00 91.12 423 HIS A N 1
ATOM 3391 C CA . HIS A 1 423 ? 10.701 0.590 -24.721 1.00 91.12 423 HIS A CA 1
ATOM 3392 C C . HIS A 1 423 ? 11.582 0.410 -23.480 1.00 91.12 423 HIS A C 1
ATOM 3394 O O . HIS A 1 423 ? 11.156 0.730 -22.371 1.00 91.12 423 HIS A O 1
ATOM 3400 N N . TYR A 1 424 ? 12.816 -0.051 -23.666 1.00 95.06 424 TYR A N 1
ATOM 3401 C CA . TYR A 1 424 ? 13.780 -0.346 -22.610 1.00 95.06 424 TYR A CA 1
ATOM 3402 C C . TYR A 1 424 ? 15.052 0.503 -22.715 1.00 95.06 424 TYR A C 1
ATOM 3404 O O . TYR A 1 424 ? 16.072 0.137 -22.144 1.00 95.06 424 TYR A O 1
ATOM 3412 N N . ARG A 1 425 ? 15.005 1.665 -23.385 1.00 93.44 425 ARG A N 1
ATOM 3413 C CA . ARG A 1 425 ? 16.151 2.594 -23.442 1.00 93.44 425 ARG A CA 1
ATOM 3414 C C . ARG A 1 425 ? 16.721 2.883 -22.049 1.00 93.44 425 ARG A C 1
ATOM 3416 O O . ARG A 1 425 ? 17.908 2.701 -21.839 1.00 93.44 425 ARG A O 1
ATOM 3423 N N . TRP A 1 426 ? 15.837 3.157 -21.086 1.00 94.38 426 TRP A N 1
ATOM 3424 C CA . TRP A 1 426 ? 16.190 3.372 -19.679 1.00 94.38 426 TRP A CA 1
ATOM 3425 C C . TRP A 1 426 ? 17.045 2.244 -19.072 1.00 94.38 426 TRP A C 1
ATOM 3427 O O . TRP A 1 426 ? 17.852 2.503 -18.189 1.00 94.38 426 TRP A O 1
ATOM 3437 N N . ALA A 1 427 ? 16.853 0.996 -19.511 1.00 95.62 427 ALA A N 1
ATOM 3438 C CA . ALA A 1 427 ? 17.608 -0.158 -19.035 1.00 95.62 427 ALA A CA 1
ATOM 3439 C C . ALA A 1 427 ? 18.978 -0.260 -19.718 1.00 95.62 427 ALA A C 1
ATOM 3441 O O . ALA A 1 427 ? 19.944 -0.651 -19.069 1.00 95.62 427 ALA A O 1
ATOM 3442 N N . LEU A 1 428 ? 19.047 0.093 -21.007 1.00 95.62 428 LEU A N 1
ATOM 3443 C CA . LEU A 1 428 ? 20.275 0.082 -21.808 1.00 95.62 428 LEU A CA 1
ATOM 3444 C C . LEU A 1 428 ? 21.245 1.211 -21.434 1.00 95.62 428 LEU A C 1
ATOM 3446 O O . LEU A 1 428 ? 22.438 1.083 -21.674 1.00 95.62 428 LEU A O 1
ATOM 3450 N N . ASP A 1 429 ? 20.746 2.296 -20.840 1.00 93.94 429 ASP A N 1
ATOM 3451 C CA . ASP A 1 429 ? 21.564 3.444 -20.430 1.00 93.94 429 ASP A CA 1
ATOM 3452 C C . ASP A 1 429 ? 22.438 3.149 -19.186 1.00 93.94 429 ASP A C 1
ATOM 3454 O O . ASP A 1 429 ? 23.265 3.972 -18.792 1.00 93.94 429 ASP A O 1
ATOM 3458 N N . HIS A 1 430 ? 22.264 1.987 -18.543 1.00 93.31 430 HIS A N 1
ATOM 3459 C CA . HIS A 1 430 ? 23.066 1.567 -17.395 1.00 93.31 430 HIS A CA 1
ATOM 3460 C C . HIS A 1 430 ? 24.366 0.867 -17.821 1.00 93.31 430 HIS A C 1
ATOM 3462 O O . HIS A 1 430 ? 24.342 -0.147 -18.512 1.00 93.31 430 HIS A O 1
ATOM 3468 N N . ASP A 1 431 ? 25.500 1.347 -17.306 1.00 92.69 431 ASP A N 1
ATOM 3469 C CA . ASP A 1 431 ? 26.804 0.701 -17.469 1.00 92.69 431 ASP A CA 1
ATOM 3470 C C . ASP A 1 431 ? 27.054 -0.333 -16.357 1.00 92.69 431 ASP A C 1
ATOM 3472 O O . ASP A 1 431 ? 27.391 0.013 -15.222 1.00 92.69 431 ASP A O 1
ATOM 3476 N N . PHE A 1 432 ? 26.891 -1.615 -16.692 1.00 93.38 432 PHE A N 1
ATOM 3477 C CA . PHE A 1 432 ? 27.128 -2.740 -15.782 1.00 93.38 432 PHE A CA 1
ATOM 3478 C C . PHE A 1 432 ? 28.584 -3.228 -15.754 1.00 93.38 432 PHE A C 1
ATOM 3480 O O . PHE A 1 432 ? 28.885 -4.171 -15.023 1.00 93.38 432 PHE A O 1
ATOM 3487 N N . SER A 1 433 ? 29.504 -2.600 -16.497 1.00 91.56 433 SER A N 1
ATOM 3488 C CA . SER A 1 433 ? 30.943 -2.849 -16.316 1.00 91.56 433 SER A CA 1
ATOM 3489 C C . SER A 1 433 ? 31.457 -2.250 -15.001 1.00 91.56 433 SER A C 1
ATOM 3491 O O . SER A 1 433 ? 32.441 -2.720 -14.427 1.00 91.56 433 SER A O 1
ATOM 3493 N N . ARG A 1 434 ? 30.743 -1.243 -14.486 1.00 93.25 434 ARG A N 1
ATOM 3494 C CA . ARG A 1 434 ? 31.027 -0.588 -13.215 1.00 93.25 434 ARG A CA 1
ATOM 3495 C C . ARG A 1 434 ? 30.548 -1.426 -12.027 1.00 93.25 434 ARG A C 1
ATOM 3497 O O . ARG A 1 434 ? 29.360 -1.755 -11.965 1.00 93.25 434 ARG A O 1
ATOM 3504 N N . PRO A 1 435 ? 31.410 -1.696 -11.028 1.00 92.00 435 PRO A N 1
ATOM 3505 C CA . PRO A 1 435 ? 31.012 -2.429 -9.830 1.00 92.00 435 PRO A CA 1
ATOM 3506 C C . PRO A 1 435 ? 29.820 -1.801 -9.094 1.00 92.00 435 PRO A C 1
ATOM 3508 O O . PRO A 1 435 ? 28.937 -2.515 -8.622 1.00 92.00 435 PRO A O 1
ATOM 3511 N N . GLU A 1 436 ? 29.729 -0.467 -9.048 1.00 93.81 436 GLU A N 1
ATOM 3512 C CA . GLU A 1 436 ? 28.658 0.226 -8.316 1.00 93.81 436 GLU A CA 1
ATOM 3513 C C . GLU A 1 436 ? 27.253 -0.126 -8.839 1.00 93.81 436 GLU A C 1
ATOM 3515 O O . GLU A 1 436 ? 26.312 -0.270 -8.056 1.00 93.81 436 GLU A O 1
ATOM 3520 N N . ALA A 1 437 ? 27.109 -0.364 -10.149 1.00 94.62 437 ALA A N 1
ATOM 3521 C CA . ALA A 1 437 ? 25.838 -0.749 -10.763 1.00 94.62 437 ALA A CA 1
ATOM 3522 C C . ALA A 1 437 ? 25.338 -2.132 -10.300 1.00 94.62 437 ALA A C 1
ATOM 3524 O O . ALA A 1 437 ? 24.158 -2.453 -10.452 1.00 94.62 437 ALA A O 1
ATOM 3525 N N . MET A 1 438 ? 26.215 -2.954 -9.723 1.00 95.00 438 MET A N 1
ATOM 3526 C CA . MET A 1 438 ? 25.898 -4.279 -9.187 1.00 95.00 438 MET A CA 1
ATOM 3527 C C . MET A 1 438 ? 26.238 -4.397 -7.698 1.00 95.00 438 MET A C 1
ATOM 3529 O O . MET A 1 438 ? 26.360 -5.513 -7.192 1.00 95.00 438 MET A O 1
ATOM 3533 N N . GLN A 1 439 ? 26.364 -3.275 -6.980 1.00 95.94 439 GLN A N 1
ATOM 3534 C CA . GLN A 1 439 ? 26.793 -3.265 -5.581 1.00 95.94 439 GLN A CA 1
ATOM 3535 C C . GLN A 1 439 ? 25.908 -4.119 -4.674 1.00 95.94 439 GLN A C 1
ATOM 3537 O O . GLN A 1 439 ? 26.413 -4.735 -3.743 1.00 95.94 439 GLN A O 1
ATOM 3542 N N . HIS A 1 440 ? 24.603 -4.182 -4.924 1.00 96.06 440 HIS A N 1
ATOM 3543 C CA . HIS A 1 440 ? 23.674 -4.961 -4.117 1.00 96.06 440 HIS A CA 1
ATOM 3544 C C . HIS A 1 440 ? 23.173 -6.200 -4.853 1.00 96.06 440 HIS A C 1
ATOM 3546 O O . HIS A 1 440 ? 23.021 -6.213 -6.074 1.00 96.06 440 HIS A O 1
ATOM 3552 N N . PHE A 1 441 ? 22.827 -7.221 -4.077 1.00 95.62 441 PHE A N 1
ATOM 3553 C CA . PHE A 1 441 ? 22.064 -8.376 -4.537 1.00 95.62 441 PHE A CA 1
ATOM 3554 C C . PHE A 1 441 ? 20.895 -8.634 -3.586 1.00 95.62 441 PHE A C 1
ATOM 3556 O O . PHE A 1 441 ? 20.937 -8.307 -2.395 1.00 95.62 441 PHE A O 1
ATOM 3563 N N . TRP A 1 442 ? 19.826 -9.218 -4.119 1.00 95.44 442 TRP A N 1
ATOM 3564 C CA . TRP A 1 442 ? 18.614 -9.525 -3.362 1.00 95.44 442 TRP A CA 1
ATOM 3565 C C . TRP A 1 442 ? 18.475 -11.024 -3.171 1.00 95.44 442 TRP A C 1
ATOM 3567 O O . TRP A 1 442 ? 18.713 -11.773 -4.105 1.00 95.44 442 TRP A O 1
ATOM 3577 N N . TYR A 1 443 ? 18.062 -11.479 -1.993 1.00 93.81 443 TYR A N 1
ATOM 3578 C CA . TYR A 1 443 ? 17.934 -12.908 -1.692 1.00 93.81 443 TYR A CA 1
ATOM 3579 C C . TYR A 1 443 ? 16.783 -13.173 -0.717 1.00 93.81 443 TYR A C 1
ATOM 3581 O O . TYR A 1 443 ? 16.267 -12.257 -0.078 1.00 93.81 443 TYR A O 1
ATOM 3589 N N . HIS A 1 444 ? 16.363 -14.431 -0.581 1.00 90.69 444 HIS A N 1
ATOM 3590 C CA . HIS A 1 444 ? 15.444 -14.841 0.484 1.00 90.69 444 HIS A CA 1
ATOM 3591 C C . HIS A 1 444 ? 16.231 -15.358 1.688 1.00 90.69 444 HIS A C 1
ATOM 3593 O O . HIS A 1 444 ? 17.092 -16.227 1.544 1.00 90.69 444 HIS A O 1
ATOM 3599 N N . SER A 1 445 ? 15.918 -14.856 2.884 1.00 86.12 445 SER A N 1
ATOM 3600 C CA . SER A 1 445 ? 16.536 -15.363 4.114 1.00 86.12 445 SER A CA 1
ATOM 3601 C C . SER A 1 445 ? 16.061 -16.788 4.421 1.00 86.12 445 SER A C 1
ATOM 3603 O O . SER A 1 445 ? 14.893 -17.119 4.207 1.00 86.12 445 SER A O 1
ATOM 3605 N N . LYS A 1 446 ? 16.951 -17.633 4.956 1.00 83.19 446 LYS A N 1
ATOM 3606 C CA . LYS A 1 446 ? 16.629 -19.028 5.302 1.00 83.19 446 LYS A CA 1
ATOM 3607 C C . LYS A 1 446 ? 15.640 -19.119 6.466 1.00 83.19 446 LYS A C 1
ATOM 3609 O O . LYS A 1 446 ? 14.818 -20.025 6.502 1.00 83.19 446 LYS A O 1
ATOM 3614 N N . GLU A 1 447 ? 15.721 -18.194 7.418 1.00 74.19 447 GLU A N 1
ATOM 3615 C CA . GLU A 1 447 ? 14.965 -18.244 8.672 1.00 74.19 447 GLU A CA 1
ATOM 3616 C C . GLU A 1 447 ? 13.475 -17.984 8.456 1.00 74.19 447 GLU A C 1
ATOM 3618 O O . GLU A 1 447 ? 12.638 -18.628 9.083 1.00 74.19 447 GLU A O 1
ATOM 3623 N N . LYS A 1 448 ? 13.139 -17.003 7.607 1.00 74.62 448 LYS A N 1
ATOM 3624 C CA . LYS A 1 448 ? 11.763 -16.500 7.460 1.00 74.62 448 LYS A CA 1
ATOM 3625 C C . LYS A 1 448 ? 11.284 -16.402 6.013 1.00 74.62 448 LYS A C 1
ATOM 3627 O O . LYS A 1 448 ? 10.151 -15.986 5.790 1.00 74.62 448 LYS A O 1
ATOM 3632 N N . MET A 1 449 ? 12.113 -16.788 5.035 1.00 80.19 449 MET A N 1
ATOM 3633 C CA . MET A 1 449 ? 11.798 -16.696 3.601 1.00 80.19 449 MET A CA 1
ATOM 3634 C C . MET A 1 449 ? 11.359 -15.285 3.179 1.00 80.19 449 MET A C 1
ATOM 3636 O O . MET A 1 449 ? 10.563 -15.110 2.258 1.00 80.19 449 MET A O 1
ATOM 3640 N N . GLU A 1 450 ? 11.869 -14.268 3.875 1.00 83.62 450 GLU A N 1
ATOM 3641 C CA . GLU A 1 450 ? 11.590 -12.865 3.586 1.00 83.62 450 GLU A CA 1
ATOM 3642 C C . GLU A 1 450 ? 12.726 -12.285 2.725 1.00 83.62 450 GLU A C 1
ATOM 3644 O O . GLU A 1 450 ? 13.898 -12.612 2.964 1.00 83.62 450 GLU A O 1
ATOM 3649 N N . PRO A 1 451 ? 12.412 -11.421 1.743 1.00 90.12 451 PRO A N 1
ATOM 3650 C CA . PRO A 1 451 ? 13.413 -10.729 0.944 1.00 90.12 451 PRO A CA 1
ATOM 3651 C C . PRO A 1 451 ? 14.384 -9.891 1.778 1.00 90.12 451 PRO A C 1
ATOM 3653 O O . PRO A 1 451 ? 13.992 -9.139 2.675 1.00 90.12 451 PRO A O 1
ATOM 3656 N N . ARG A 1 452 ? 15.664 -10.004 1.437 1.00 91.94 452 ARG A N 1
ATOM 3657 C CA . ARG A 1 452 ? 16.799 -9.274 2.001 1.00 91.94 452 ARG A CA 1
ATOM 3658 C C . ARG A 1 452 ? 17.639 -8.684 0.878 1.00 91.94 452 ARG A C 1
ATOM 3660 O O . ARG A 1 452 ? 17.531 -9.108 -0.272 1.00 91.94 452 ARG A O 1
ATOM 3667 N N . ARG A 1 453 ? 18.468 -7.711 1.241 1.00 93.50 453 ARG A N 1
ATOM 3668 C CA . ARG A 1 453 ? 19.439 -7.060 0.366 1.00 93.50 453 ARG A CA 1
ATOM 3669 C C . ARG A 1 453 ? 20.796 -7.112 1.059 1.00 93.50 453 ARG A C 1
ATOM 3671 O O . ARG A 1 453 ? 20.854 -6.723 2.223 1.00 93.50 453 ARG A O 1
ATOM 3678 N N . GLY A 1 454 ? 21.814 -7.613 0.370 1.00 93.81 454 GLY A N 1
ATOM 3679 C CA . GLY A 1 454 ? 23.204 -7.636 0.835 1.00 93.81 454 GLY A CA 1
ATOM 3680 C C . GLY A 1 454 ? 24.109 -6.840 -0.103 1.00 93.81 454 GLY A C 1
ATOM 3681 O O . GLY A 1 454 ? 23.725 -6.575 -1.249 1.00 93.81 454 GLY A O 1
ATOM 3682 N N . CYS A 1 455 ? 25.286 -6.448 0.379 1.00 95.38 455 CYS A N 1
ATOM 3683 C CA . CYS A 1 455 ? 26.341 -5.848 -0.437 1.00 95.38 455 CYS A CA 1
ATOM 3684 C C . CYS A 1 455 ? 27.195 -6.941 -1.100 1.00 95.38 455 CYS A C 1
ATOM 3686 O O . CYS A 1 455 ? 27.829 -7.739 -0.420 1.00 95.38 455 CYS A O 1
ATOM 3688 N N . ARG A 1 456 ? 27.233 -6.982 -2.435 1.00 95.25 456 ARG A N 1
ATOM 3689 C CA . ARG A 1 456 ? 27.902 -8.016 -3.244 1.00 95.25 456 ARG A CA 1
ATOM 3690 C C . ARG A 1 456 ? 29.393 -8.145 -2.952 1.00 95.25 456 ARG A C 1
ATOM 3692 O O . ARG A 1 456 ? 29.928 -9.243 -3.052 1.00 95.25 456 ARG A O 1
ATOM 3699 N N . TYR A 1 457 ? 30.049 -7.031 -2.648 1.00 94.00 457 TYR A N 1
ATOM 3700 C CA . TYR A 1 457 ? 31.501 -6.979 -2.477 1.00 94.00 457 TYR A CA 1
ATOM 3701 C C . TYR A 1 457 ? 31.946 -7.154 -1.021 1.00 94.00 457 TYR A C 1
ATOM 3703 O O . TYR A 1 457 ? 33.112 -7.461 -0.792 1.00 94.00 457 TYR A O 1
ATOM 3711 N N . ASP A 1 458 ? 31.015 -7.039 -0.067 1.00 93.94 458 ASP A N 1
ATOM 3712 C CA . ASP A 1 458 ? 31.311 -7.115 1.370 1.00 93.94 458 ASP A CA 1
ATOM 3713 C C . ASP A 1 458 ? 30.685 -8.346 2.047 1.00 93.94 458 ASP A C 1
ATOM 3715 O O . ASP A 1 458 ? 31.148 -8.782 3.102 1.00 93.94 458 ASP A O 1
ATOM 3719 N N . GLU A 1 459 ? 29.628 -8.922 1.466 1.00 93.94 459 GLU A N 1
ATOM 3720 C CA . GLU A 1 459 ? 28.848 -10.005 2.065 1.00 93.94 459 GLU A CA 1
ATOM 3721 C C . GLU A 1 459 ? 28.806 -11.254 1.163 1.00 93.94 459 GLU A C 1
ATOM 3723 O O . GLU A 1 459 ? 28.609 -11.146 -0.051 1.00 93.94 459 GLU A O 1
ATOM 3728 N N . PRO A 1 460 ? 28.912 -12.472 1.734 1.00 92.19 460 PRO A N 1
ATOM 3729 C CA . PRO A 1 460 ? 28.651 -13.703 0.991 1.00 92.19 460 PRO A CA 1
ATOM 3730 C C . PRO A 1 460 ? 27.154 -13.842 0.664 1.00 92.19 460 PRO A C 1
ATOM 3732 O O . PRO A 1 460 ? 26.300 -13.254 1.328 1.00 92.19 460 PRO A O 1
ATOM 3735 N N . GLY A 1 461 ? 26.806 -14.690 -0.308 1.00 91.44 461 GLY A N 1
ATOM 3736 C CA . GLY A 1 461 ? 25.410 -15.003 -0.636 1.00 91.44 461 GLY A CA 1
ATOM 3737 C C . GLY A 1 461 ? 24.947 -14.524 -2.011 1.00 91.44 461 GLY A C 1
ATOM 3738 O O . GLY A 1 461 ? 23.803 -14.798 -2.381 1.00 91.44 461 GLY A O 1
ATOM 3739 N N . ALA A 1 462 ? 25.804 -13.843 -2.780 1.00 92.94 462 ALA A N 1
ATOM 3740 C CA . ALA A 1 462 ? 25.497 -13.404 -4.142 1.00 92.94 462 ALA A CA 1
ATOM 3741 C C . ALA A 1 462 ? 25.131 -14.575 -5.077 1.00 92.94 462 ALA A C 1
ATOM 3743 O O . ALA A 1 462 ? 24.377 -14.397 -6.028 1.00 92.94 462 ALA A O 1
ATOM 3744 N N . GLU A 1 463 ? 25.572 -15.799 -4.774 1.00 93.12 463 GLU A N 1
ATOM 3745 C CA . GLU A 1 463 ? 25.173 -17.015 -5.489 1.00 93.12 463 GLU A CA 1
ATOM 3746 C C . GLU A 1 463 ? 23.682 -17.373 -5.322 1.00 93.12 463 GLU A C 1
ATOM 3748 O O . GLU A 1 463 ? 23.152 -18.197 -6.065 1.00 93.12 463 GLU A O 1
ATOM 3753 N N . ARG A 1 464 ? 22.992 -16.758 -4.352 1.00 93.00 464 ARG A N 1
ATOM 3754 C CA . ARG A 1 464 ? 21.556 -16.944 -4.061 1.00 93.00 464 ARG A CA 1
ATOM 3755 C C . ARG A 1 464 ? 20.700 -15.785 -4.560 1.00 93.00 464 ARG A C 1
ATOM 3757 O O . ARG A 1 464 ? 19.567 -15.606 -4.100 1.00 93.00 464 ARG A O 1
ATOM 3764 N N . GLU A 1 465 ? 21.257 -14.973 -5.449 1.00 94.50 465 GLU A N 1
ATOM 3765 C CA . GLU A 1 465 ? 20.613 -13.779 -5.961 1.00 94.50 465 GLU A CA 1
ATOM 3766 C C . GLU A 1 465 ? 19.282 -14.087 -6.665 1.00 94.50 465 GLU A C 1
ATOM 3768 O O . GLU A 1 465 ? 19.140 -14.992 -7.487 1.00 94.50 465 GLU A O 1
ATOM 3773 N N . MET A 1 466 ? 18.274 -13.295 -6.324 1.00 93.44 466 MET A N 1
ATOM 3774 C CA . MET A 1 466 ? 16.979 -13.272 -6.974 1.00 93.44 466 MET A CA 1
ATOM 3775 C C . MET A 1 466 ? 17.085 -12.518 -8.303 1.00 93.44 466 MET A C 1
ATOM 3777 O O . MET A 1 466 ? 17.709 -11.459 -8.348 1.00 93.44 466 MET A O 1
ATOM 3781 N N . PRO A 1 467 ? 16.364 -12.952 -9.352 1.00 91.06 467 PRO A N 1
ATOM 3782 C CA . PRO A 1 467 ? 16.340 -12.258 -10.639 1.00 91.06 467 PRO A CA 1
ATOM 3783 C C . PRO A 1 467 ? 15.489 -10.981 -10.548 1.00 91.06 467 PRO A C 1
ATOM 3785 O O . PRO A 1 467 ? 14.314 -10.969 -10.922 1.00 91.06 467 PRO A O 1
ATOM 3788 N N . LEU A 1 468 ? 16.046 -9.928 -9.946 1.00 94.06 468 LEU A N 1
ATOM 3789 C CA . LEU A 1 468 ? 15.421 -8.605 -9.814 1.00 94.06 468 LEU A CA 1
ATOM 3790 C C . LEU A 1 468 ? 16.124 -7.531 -10.655 1.00 94.06 468 LEU A C 1
ATOM 3792 O O . LEU A 1 468 ? 15.554 -6.461 -10.856 1.00 94.06 468 LEU A O 1
ATOM 3796 N N . GLY A 1 469 ? 17.326 -7.811 -11.166 1.00 94.06 469 GLY A N 1
ATOM 3797 C CA . GLY A 1 469 ? 18.103 -6.918 -12.024 1.00 94.06 469 GLY A CA 1
ATOM 3798 C C . GLY A 1 469 ? 17.567 -6.842 -13.453 1.00 94.06 469 GLY A C 1
ATOM 3799 O O . GLY A 1 469 ? 18.257 -7.243 -14.382 1.00 94.06 469 GLY A O 1
ATOM 3800 N N . VAL A 1 470 ? 16.349 -6.319 -13.641 1.00 95.12 470 VAL A N 1
ATOM 3801 C CA . VAL A 1 470 ? 15.702 -6.230 -14.966 1.00 95.12 470 VAL A CA 1
ATOM 3802 C C . VAL A 1 470 ? 16.582 -5.485 -15.969 1.00 95.12 470 VAL A C 1
ATOM 3804 O O . VAL A 1 470 ? 16.731 -5.945 -17.093 1.00 95.12 470 VAL A O 1
ATOM 3807 N N . ALA A 1 471 ? 17.200 -4.372 -15.569 1.00 96.00 471 ALA A N 1
ATOM 3808 C CA . ALA A 1 471 ? 18.065 -3.611 -16.465 1.00 96.00 471 ALA A CA 1
ATOM 3809 C C . ALA A 1 471 ? 19.278 -4.428 -16.955 1.00 96.00 471 ALA A C 1
ATOM 3811 O O . ALA A 1 471 ? 19.550 -4.453 -18.152 1.00 96.00 471 ALA A O 1
ATOM 3812 N N . LEU A 1 472 ? 19.926 -5.181 -16.060 1.00 96.12 472 LEU A N 1
ATOM 3813 C CA . LEU A 1 472 ? 21.038 -6.075 -16.402 1.00 96.12 472 LEU A CA 1
ATOM 3814 C C . LEU A 1 472 ? 20.590 -7.214 -17.326 1.00 96.12 472 LEU A C 1
ATOM 3816 O O . LEU A 1 472 ? 21.246 -7.514 -18.321 1.00 96.12 472 LEU A O 1
ATOM 3820 N N . ASP A 1 473 ? 19.454 -7.833 -17.012 1.00 96.31 473 ASP A N 1
ATOM 3821 C CA . ASP A 1 473 ? 18.873 -8.925 -17.795 1.00 96.31 473 ASP A CA 1
ATOM 3822 C C . ASP A 1 473 ? 18.485 -8.492 -19.217 1.00 96.31 473 ASP A C 1
ATOM 3824 O O . ASP A 1 473 ? 18.576 -9.290 -20.155 1.00 96.31 473 ASP A O 1
ATOM 3828 N N . ILE A 1 474 ? 18.051 -7.239 -19.383 1.00 97.31 474 ILE A N 1
ATOM 3829 C CA . ILE A 1 474 ? 17.746 -6.640 -20.684 1.00 97.31 474 ILE A CA 1
ATOM 3830 C C . ILE A 1 474 ? 19.022 -6.249 -21.433 1.00 97.31 474 ILE A C 1
ATOM 3832 O O . ILE A 1 474 ? 19.089 -6.504 -22.632 1.00 97.31 474 ILE A O 1
ATOM 3836 N N . GLY A 1 475 ? 20.033 -5.703 -20.751 1.00 96.75 475 GLY A N 1
ATOM 3837 C CA . GLY A 1 475 ? 21.342 -5.414 -21.349 1.00 96.75 475 GLY A CA 1
ATOM 3838 C C . GLY A 1 475 ? 21.987 -6.670 -21.938 1.00 96.75 475 GLY A C 1
ATOM 3839 O O . GLY A 1 475 ? 22.283 -6.711 -23.128 1.00 96.75 475 GLY A O 1
ATOM 3840 N N . ARG A 1 476 ? 22.054 -7.754 -21.155 1.00 97.25 476 ARG A N 1
ATOM 3841 C CA . ARG A 1 476 ? 22.563 -9.063 -21.613 1.00 97.25 476 ARG A CA 1
ATOM 3842 C C . ARG A 1 476 ? 21.777 -9.635 -22.791 1.00 97.25 476 ARG A C 1
ATOM 3844 O O . ARG A 1 476 ? 22.354 -10.242 -23.689 1.00 97.25 476 ARG A O 1
ATOM 3851 N N . LEU A 1 477 ? 20.450 -9.472 -22.784 1.00 98.25 477 LEU A N 1
ATOM 3852 C CA . LEU A 1 477 ? 19.621 -9.873 -23.919 1.00 98.25 477 LEU A CA 1
ATOM 3853 C C . LEU A 1 477 ? 19.957 -9.039 -25.159 1.00 98.25 477 LEU A C 1
ATOM 3855 O O . LEU A 1 477 ? 20.101 -9.605 -26.236 1.00 98.25 477 LEU A O 1
ATOM 3859 N N . ALA A 1 478 ? 20.086 -7.721 -25.014 1.00 98.06 478 ALA A N 1
ATOM 3860 C CA . ALA A 1 478 ? 20.397 -6.820 -26.115 1.00 98.06 478 ALA A CA 1
ATOM 3861 C C . ALA A 1 478 ? 21.762 -7.134 -26.747 1.00 98.06 478 ALA A C 1
ATOM 3863 O O . ALA A 1 478 ? 21.818 -7.257 -27.965 1.00 98.06 478 ALA A O 1
ATOM 3864 N N . GLU A 1 479 ? 22.803 -7.350 -25.939 1.00 97.56 479 GLU A N 1
ATOM 3865 C CA . GLU A 1 479 ? 24.145 -7.738 -26.404 1.00 97.56 479 GLU A CA 1
ATOM 3866 C C . GLU A 1 479 ? 24.125 -9.059 -27.189 1.00 97.56 479 GLU A C 1
ATOM 3868 O O . GLU A 1 479 ? 24.709 -9.167 -28.266 1.00 97.56 479 GLU A O 1
ATOM 3873 N N . ALA A 1 480 ? 23.413 -10.072 -26.683 1.00 98.25 480 ALA A N 1
ATOM 3874 C CA . ALA A 1 480 ? 23.298 -11.356 -27.370 1.00 98.25 480 ALA A CA 1
ATOM 3875 C C . ALA A 1 480 ? 22.510 -11.248 -28.686 1.00 98.25 480 ALA A C 1
ATOM 3877 O O . ALA A 1 480 ? 22.853 -11.913 -29.664 1.00 98.25 480 ALA A O 1
ATOM 3878 N N . LEU A 1 481 ? 21.463 -10.415 -28.724 1.00 98.38 481 LEU A N 1
ATOM 3879 C CA . LEU A 1 481 ? 20.725 -10.132 -29.957 1.00 98.38 481 LEU A CA 1
ATOM 3880 C C . LEU A 1 481 ? 21.617 -9.410 -30.974 1.00 98.38 481 LEU A C 1
ATOM 3882 O O . LEU A 1 481 ? 21.576 -9.777 -32.144 1.00 98.38 481 LEU A O 1
ATOM 3886 N N . ASP A 1 482 ? 22.435 -8.445 -30.542 1.00 98.00 482 ASP A N 1
ATOM 3887 C CA . ASP A 1 482 ? 23.368 -7.727 -31.420 1.00 98.00 482 ASP A CA 1
ATOM 3888 C C . ASP A 1 482 ? 24.365 -8.691 -32.061 1.00 98.00 482 ASP A C 1
ATOM 3890 O O . ASP A 1 482 ? 24.441 -8.755 -33.285 1.00 98.00 482 ASP A O 1
ATOM 3894 N N . ALA A 1 483 ? 25.017 -9.545 -31.266 1.00 97.94 483 ALA A N 1
ATOM 3895 C CA . ALA A 1 483 ? 25.935 -10.558 -31.786 1.00 97.94 483 ALA A CA 1
ATOM 3896 C C . ALA A 1 483 ? 25.255 -11.529 -32.778 1.00 97.94 483 ALA A C 1
ATOM 3898 O O . ALA A 1 483 ? 25.850 -11.930 -33.782 1.00 97.94 483 ALA A O 1
ATOM 3899 N N . HIS A 1 484 ? 23.991 -11.904 -32.531 1.00 97.69 484 HIS A N 1
ATOM 3900 C CA . HIS A 1 484 ? 23.220 -12.758 -33.446 1.00 97.69 484 HIS A CA 1
ATOM 3901 C C . HIS A 1 484 ? 22.887 -12.034 -34.761 1.00 97.69 484 HIS A C 1
ATOM 3903 O O . HIS A 1 484 ? 22.980 -12.627 -35.837 1.00 97.69 484 HIS A O 1
ATOM 3909 N N . ILE A 1 485 ? 22.534 -10.747 -34.692 1.00 97.88 485 ILE A N 1
ATOM 3910 C CA . ILE A 1 485 ? 22.224 -9.901 -35.855 1.00 97.88 485 ILE A CA 1
ATOM 3911 C C . ILE A 1 485 ? 23.481 -9.620 -36.686 1.00 97.88 485 ILE A C 1
ATOM 3913 O O . ILE A 1 485 ? 23.432 -9.765 -37.907 1.00 97.88 485 ILE A O 1
ATOM 3917 N N . GLU A 1 486 ? 24.604 -9.283 -36.049 1.00 97.44 486 GLU A N 1
ATOM 3918 C CA . GLU A 1 486 ? 25.907 -9.059 -36.696 1.00 97.44 486 GLU A CA 1
ATOM 3919 C C . GLU A 1 486 ? 26.393 -10.302 -37.454 1.00 97.44 486 GLU A C 1
ATOM 3921 O O . GLU A 1 486 ? 27.003 -10.192 -38.516 1.00 97.44 486 GLU A O 1
ATOM 3926 N N . GLY A 1 487 ? 26.033 -11.497 -36.975 1.00 96.12 487 GLY A N 1
ATOM 3927 C CA . GLY A 1 487 ? 26.238 -12.763 -37.680 1.00 96.12 487 GLY A CA 1
ATOM 3928 C C . GLY A 1 487 ? 25.328 -12.994 -38.897 1.00 96.12 487 GLY A C 1
ATOM 3929 O O . GLY A 1 487 ? 25.320 -14.102 -39.434 1.00 96.12 487 GLY A O 1
ATOM 3930 N N . GLY A 1 488 ? 24.533 -12.002 -39.316 1.00 95.69 488 GLY A N 1
ATOM 3931 C CA . GLY A 1 488 ? 23.622 -12.077 -40.463 1.00 95.69 488 GLY A CA 1
ATOM 3932 C C . GLY A 1 488 ? 22.300 -12.799 -40.185 1.00 95.69 488 GLY A C 1
ATOM 3933 O O . GLY A 1 488 ? 21.597 -13.163 -41.124 1.00 95.69 488 GLY A O 1
ATOM 3934 N N . LYS A 1 489 ? 21.948 -13.025 -38.912 1.00 96.75 489 LYS A N 1
ATOM 3935 C CA . LYS A 1 489 ? 20.801 -13.859 -38.507 1.00 96.75 489 LYS A CA 1
ATOM 3936 C C . LYS A 1 489 ? 19.644 -13.062 -37.896 1.00 96.75 489 LYS A C 1
ATOM 3938 O O . LYS A 1 489 ? 18.861 -13.585 -37.108 1.00 96.75 489 LYS A O 1
ATOM 3943 N N . GLY A 1 490 ? 19.511 -11.782 -38.244 1.00 94.00 490 GLY A N 1
ATOM 3944 C CA . GLY A 1 490 ? 18.453 -10.915 -37.706 1.00 94.00 490 GLY A CA 1
ATOM 3945 C C . GLY A 1 490 ? 17.024 -11.335 -38.081 1.00 94.00 490 GLY A C 1
ATOM 3946 O O . GLY A 1 490 ? 16.087 -11.040 -37.335 1.00 94.00 490 GLY A O 1
ATOM 3947 N N . ASP A 1 491 ? 16.857 -12.050 -39.196 1.00 97.56 491 ASP A N 1
ATOM 3948 C CA . ASP A 1 491 ? 15.566 -12.591 -39.642 1.00 97.56 491 ASP A CA 1
ATOM 3949 C C . ASP A 1 491 ? 15.218 -13.955 -39.024 1.00 97.56 491 ASP A C 1
ATOM 3951 O O . ASP A 1 491 ? 14.103 -14.444 -39.227 1.00 97.56 491 ASP A O 1
ATOM 3955 N N . ASP A 1 492 ? 16.122 -14.556 -38.237 1.00 98.19 492 ASP A N 1
ATOM 3956 C CA . ASP A 1 492 ? 15.810 -15.772 -37.491 1.00 98.19 492 ASP A CA 1
ATOM 3957 C C . ASP A 1 492 ? 14.631 -15.530 -36.543 1.00 98.19 492 ASP A C 1
ATOM 3959 O O . ASP A 1 492 ? 14.453 -14.455 -35.956 1.00 98.19 492 ASP A O 1
ATOM 3963 N N . SER A 1 493 ? 13.835 -16.578 -36.347 1.00 98.31 493 SER A N 1
ATOM 3964 C CA . SER A 1 493 ? 12.803 -16.573 -35.315 1.00 98.31 493 SER A CA 1
ATOM 3965 C C . SER A 1 493 ? 13.421 -16.553 -33.915 1.00 98.31 493 SER A C 1
ATOM 3967 O O . SER A 1 493 ? 14.478 -17.144 -33.661 1.00 98.31 493 SER A O 1
ATOM 3969 N N . LEU A 1 494 ? 12.705 -15.955 -32.966 1.00 97.62 494 LEU A N 1
ATOM 3970 C CA . LEU A 1 494 ? 13.080 -15.950 -31.557 1.00 97.62 494 LEU A CA 1
ATOM 3971 C C . LEU A 1 494 ? 13.257 -17.374 -31.001 1.00 97.62 494 LEU A C 1
ATOM 3973 O O . LEU A 1 494 ? 14.073 -17.585 -30.106 1.00 97.62 494 LEU A O 1
ATOM 3977 N N . ALA A 1 495 ? 12.545 -18.366 -31.544 1.00 97.75 495 ALA A N 1
ATOM 3978 C CA . ALA A 1 495 ? 12.739 -19.777 -31.212 1.00 97.75 495 ALA A CA 1
ATOM 3979 C C . ALA A 1 495 ? 14.175 -20.256 -31.469 1.00 97.75 495 ALA A C 1
ATOM 3981 O O . ALA A 1 495 ? 14.770 -20.895 -30.602 1.00 97.75 495 ALA A O 1
ATOM 3982 N N . VAL A 1 496 ? 14.726 -19.934 -32.645 1.00 97.88 496 VAL A N 1
ATOM 3983 C CA . VAL A 1 496 ? 16.081 -20.331 -33.055 1.00 97.88 496 VAL A CA 1
ATOM 3984 C C . VAL A 1 496 ? 17.117 -19.634 -32.181 1.00 97.88 496 VAL A C 1
ATOM 3986 O O . VAL A 1 496 ? 18.024 -20.287 -31.668 1.00 97.88 496 VAL A O 1
ATOM 3989 N N . PHE A 1 497 ? 16.949 -18.335 -31.931 1.00 98.38 497 PHE A N 1
ATOM 3990 C CA . PHE A 1 497 ? 17.815 -17.592 -31.014 1.00 98.38 497 PHE A CA 1
ATOM 3991 C C . PHE A 1 497 ? 17.812 -18.204 -29.603 1.00 98.38 497 PHE A C 1
ATOM 3993 O O . PHE A 1 497 ? 18.862 -18.522 -29.048 1.00 98.38 497 PHE A O 1
ATOM 4000 N N . LEU A 1 498 ? 16.632 -18.457 -29.030 1.00 97.81 498 LEU A N 1
ATOM 4001 C CA . LEU A 1 498 ? 16.513 -18.992 -27.670 1.00 97.81 498 LEU A CA 1
ATOM 4002 C C . LEU A 1 498 ? 16.951 -20.456 -27.538 1.00 97.81 498 LEU A C 1
ATOM 4004 O O . LEU A 1 498 ? 17.259 -20.879 -26.425 1.00 97.81 498 LEU A O 1
ATOM 4008 N N . ALA A 1 499 ? 17.005 -21.223 -28.630 1.00 97.31 499 ALA A N 1
ATOM 4009 C CA . ALA A 1 499 ? 17.613 -22.552 -28.621 1.00 97.31 499 ALA A CA 1
ATOM 4010 C C . ALA A 1 499 ? 19.127 -22.480 -28.348 1.00 97.31 499 ALA A C 1
ATOM 4012 O O . ALA A 1 499 ? 19.661 -23.340 -27.651 1.00 97.31 499 ALA A O 1
ATOM 4013 N N . HIS A 1 500 ? 19.796 -21.428 -28.832 1.00 96.25 500 HIS A N 1
ATOM 4014 C CA . HIS A 1 500 ? 21.214 -21.162 -28.568 1.00 96.25 500 HIS A CA 1
ATOM 4015 C C . HIS A 1 500 ? 21.435 -20.410 -27.245 1.00 96.25 500 HIS A C 1
ATOM 4017 O O . HIS A 1 500 ? 22.467 -20.583 -26.600 1.00 96.25 500 HIS A O 1
ATOM 4023 N N . HIS A 1 501 ? 20.449 -19.619 -26.805 1.00 96.88 501 HIS A N 1
ATOM 4024 C CA . HIS A 1 501 ? 20.517 -18.804 -25.587 1.00 96.88 501 HIS A CA 1
ATOM 4025 C C . HIS A 1 501 ? 19.369 -19.101 -24.601 1.00 96.88 501 HIS A C 1
ATOM 4027 O O . HIS A 1 501 ? 18.576 -18.209 -24.276 1.00 96.88 501 HIS A O 1
ATOM 4033 N N . PRO A 1 502 ? 19.260 -20.332 -24.063 1.00 95.69 502 PRO A N 1
ATOM 4034 C CA . PRO A 1 502 ? 18.121 -20.727 -23.229 1.00 95.69 502 PRO A CA 1
ATOM 4035 C C . PRO A 1 502 ? 17.979 -19.882 -21.953 1.00 95.69 502 PRO A C 1
ATOM 4037 O O . PRO A 1 502 ? 16.860 -19.632 -21.500 1.00 95.69 502 PRO A O 1
ATOM 4040 N N . GLY A 1 503 ? 19.094 -19.381 -21.407 1.00 95.06 503 GLY A N 1
ATOM 4041 C CA . GLY A 1 503 ? 19.124 -18.509 -20.229 1.00 95.06 503 GLY A CA 1
ATOM 4042 C C . GLY A 1 503 ? 18.529 -17.111 -20.439 1.00 95.06 503 GLY A C 1
ATOM 4043 O O . GLY A 1 503 ? 18.284 -16.422 -19.459 1.00 95.06 503 GLY A O 1
ATOM 4044 N N . LEU A 1 504 ? 18.259 -16.695 -21.682 1.00 96.62 504 LEU A N 1
ATOM 4045 C CA . LEU A 1 504 ? 17.668 -15.387 -22.004 1.00 96.62 504 LEU A CA 1
ATOM 4046 C C . LEU A 1 504 ? 16.148 -15.445 -22.220 1.00 96.62 504 LEU A C 1
ATOM 4048 O O . LEU A 1 504 ? 15.501 -14.428 -22.488 1.00 96.62 504 LEU A O 1
ATOM 4052 N N . ARG A 1 505 ? 15.547 -16.635 -22.088 1.00 95.00 505 ARG A N 1
ATOM 4053 C CA . ARG A 1 505 ? 14.114 -16.851 -22.327 1.00 95.00 505 ARG A CA 1
ATOM 4054 C C . ARG A 1 505 ? 13.230 -15.996 -21.418 1.00 95.00 505 ARG A C 1
ATOM 4056 O O . ARG A 1 505 ? 12.173 -15.547 -21.863 1.00 95.00 505 ARG A O 1
ATOM 4063 N N . HIS A 1 506 ? 13.613 -15.779 -20.157 1.00 92.19 506 HIS A N 1
ATOM 4064 C CA . HIS A 1 506 ? 12.823 -14.966 -19.226 1.00 92.19 506 HIS A CA 1
ATOM 4065 C C . HIS A 1 506 ? 12.853 -13.484 -19.604 1.00 92.19 506 HIS A C 1
ATOM 4067 O O . HIS A 1 506 ? 11.791 -12.864 -19.605 1.00 92.19 506 HIS A O 1
ATOM 4073 N N . SER A 1 507 ? 14.015 -12.948 -19.994 1.00 95.25 507 SER A N 1
ATOM 4074 C CA . SER A 1 507 ? 14.163 -11.569 -20.476 1.00 95.25 507 SER A CA 1
ATOM 4075 C C . SER A 1 507 ? 13.342 -11.341 -21.742 1.00 95.25 507 SER A C 1
ATOM 4077 O O . SER A 1 507 ? 12.535 -10.415 -21.793 1.00 95.25 507 SER A O 1
ATOM 4079 N N . ALA A 1 508 ? 13.458 -12.234 -22.732 1.00 95.94 508 ALA A N 1
ATOM 4080 C CA . ALA A 1 508 ? 12.704 -12.129 -23.982 1.00 95.94 508 ALA A CA 1
ATOM 4081 C C . ALA A 1 508 ? 11.187 -12.196 -23.736 1.00 95.94 508 ALA A C 1
ATOM 4083 O O . ALA A 1 508 ? 10.425 -11.376 -24.253 1.00 95.94 508 ALA A O 1
ATOM 4084 N N . ARG A 1 509 ? 10.744 -13.121 -22.868 1.00 93.25 509 ARG A N 1
ATOM 4085 C CA . ARG A 1 509 ? 9.338 -13.204 -22.454 1.00 93.25 509 ARG A CA 1
ATOM 4086 C C . ARG A 1 509 ? 8.885 -11.938 -21.740 1.00 93.25 509 ARG A C 1
ATOM 4088 O O . ARG A 1 509 ? 7.763 -11.509 -21.974 1.00 93.25 509 ARG A O 1
ATOM 4095 N N . ARG A 1 510 ? 9.716 -11.354 -20.872 1.00 92.75 510 ARG A N 1
ATOM 4096 C CA . ARG A 1 510 ? 9.384 -10.113 -20.164 1.00 92.75 510 ARG A CA 1
ATOM 4097 C C . ARG A 1 510 ? 9.160 -8.971 -21.150 1.00 92.75 510 ARG A C 1
ATOM 4099 O O . ARG A 1 510 ? 8.108 -8.353 -21.070 1.00 92.75 510 ARG A O 1
ATOM 4106 N N . VAL A 1 511 ? 10.078 -8.766 -22.100 1.00 94.38 511 VAL A N 1
ATOM 4107 C CA . VAL A 1 511 ? 9.950 -7.730 -23.141 1.00 94.38 511 VAL A CA 1
ATOM 4108 C C . VAL A 1 511 ? 8.650 -7.893 -23.922 1.00 94.38 511 VAL A C 1
ATOM 4110 O O . VAL A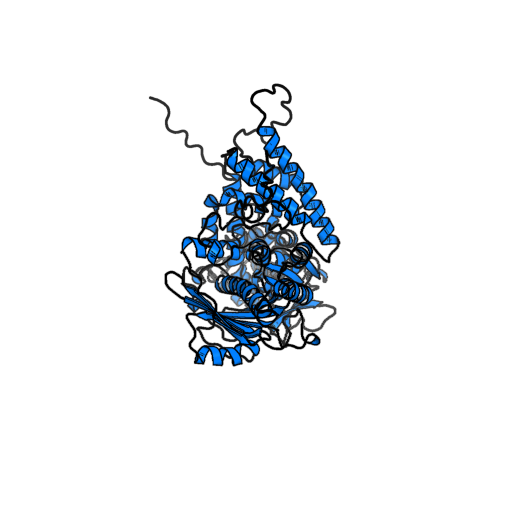 1 511 ? 7.934 -6.917 -24.103 1.00 94.38 511 VAL A O 1
ATOM 4113 N N . GLN A 1 512 ? 8.314 -9.116 -24.352 1.00 93.19 512 GLN A N 1
ATOM 4114 C CA . GLN A 1 512 ? 7.052 -9.394 -25.049 1.00 93.19 512 GLN A CA 1
ATOM 4115 C C . GLN A 1 512 ? 5.818 -9.199 -24.158 1.00 93.19 512 GLN A C 1
ATOM 4117 O O . GLN A 1 512 ? 4.798 -8.690 -24.617 1.00 93.19 512 GLN A O 1
ATOM 4122 N N . ALA A 1 513 ? 5.898 -9.585 -22.885 1.00 89.19 513 ALA A N 1
ATOM 4123 C CA . ALA A 1 513 ? 4.782 -9.498 -21.948 1.00 89.19 513 ALA A CA 1
ATOM 4124 C C . ALA A 1 513 ? 4.414 -8.067 -21.565 1.00 89.19 513 ALA A C 1
ATOM 4126 O O . ALA A 1 513 ? 3.260 -7.811 -21.240 1.00 89.19 513 ALA A O 1
ATOM 4127 N N . THR A 1 514 ? 5.369 -7.144 -21.598 1.00 90.94 514 THR A N 1
ATOM 4128 C CA . THR A 1 514 ? 5.161 -5.732 -21.256 1.00 90.94 514 THR A CA 1
ATOM 4129 C C . THR A 1 514 ? 4.924 -4.849 -22.482 1.00 90.94 514 THR A C 1
ATOM 4131 O O . THR A 1 514 ? 4.751 -3.637 -22.333 1.00 90.94 514 THR A O 1
ATOM 4134 N N . MET A 1 515 ? 4.877 -5.419 -23.695 1.00 86.38 515 MET A N 1
ATOM 4135 C CA . MET A 1 515 ? 4.583 -4.654 -24.908 1.00 86.38 515 MET A CA 1
ATOM 4136 C C . MET A 1 515 ? 3.213 -3.978 -24.797 1.00 86.38 515 MET A C 1
ATOM 4138 O O . MET A 1 515 ? 2.191 -4.628 -24.591 1.00 86.38 515 MET A O 1
ATOM 4142 N N . GLY A 1 516 ? 3.198 -2.652 -24.942 1.00 85.62 516 GLY A N 1
ATOM 4143 C CA . GLY A 1 516 ? 1.985 -1.839 -24.812 1.00 85.62 516 GLY A CA 1
ATOM 4144 C C . GLY A 1 516 ? 1.603 -1.476 -23.373 1.00 85.62 516 GLY A C 1
ATOM 4145 O O . GLY A 1 516 ? 0.574 -0.836 -23.170 1.00 85.62 516 GLY A O 1
ATOM 4146 N N . TRP A 1 517 ? 2.410 -1.843 -22.372 1.00 91.94 517 TRP A N 1
ATOM 4147 C CA . TRP A 1 517 ? 2.199 -1.460 -20.975 1.00 91.94 517 TRP A CA 1
ATOM 4148 C C . TRP A 1 517 ? 3.214 -0.402 -20.532 1.00 91.94 517 TRP A C 1
ATOM 4150 O O . TRP A 1 517 ? 4.218 -0.708 -19.895 1.00 91.94 517 TRP A O 1
ATOM 4160 N N . ASP A 1 518 ? 2.932 0.871 -20.820 1.00 92.81 518 ASP A N 1
ATOM 4161 C CA . ASP A 1 518 ? 3.886 1.982 -20.625 1.00 92.81 518 ASP A CA 1
ATOM 4162 C C . ASP A 1 518 ? 4.470 2.075 -19.200 1.00 92.81 518 ASP A C 1
ATOM 4164 O O . ASP A 1 518 ? 5.651 2.374 -19.017 1.00 92.81 518 ASP A O 1
ATOM 4168 N N . TYR A 1 519 ? 3.634 1.790 -18.197 1.00 96.44 519 TYR A N 1
ATOM 4169 C CA . TYR A 1 519 ? 3.951 1.843 -16.761 1.00 96.44 519 TYR A CA 1
ATOM 4170 C C . TYR A 1 519 ? 4.302 0.477 -16.134 1.00 96.44 519 TYR A C 1
ATOM 4172 O O . TYR A 1 519 ? 4.208 0.316 -14.921 1.00 96.44 519 TYR A O 1
ATOM 4180 N N . ALA A 1 520 ? 4.632 -0.541 -16.935 1.00 94.25 520 ALA A N 1
ATOM 4181 C CA . ALA A 1 520 ? 4.911 -1.893 -16.432 1.00 94.25 520 ALA A CA 1
ATOM 4182 C C . ALA A 1 520 ? 6.230 -2.024 -15.660 1.00 94.25 520 ALA A C 1
ATOM 4184 O O . ALA A 1 520 ? 6.361 -2.899 -14.805 1.00 94.25 520 ALA A O 1
ATOM 4185 N N . GLU A 1 521 ? 7.214 -1.192 -15.989 1.00 94.94 521 GLU A N 1
ATOM 4186 C CA . GLU A 1 521 ? 8.583 -1.321 -15.501 1.00 94.94 521 GLU A CA 1
ATOM 4187 C C . GLU A 1 521 ? 8.921 -0.218 -14.513 1.00 94.94 521 GLU A C 1
ATOM 4189 O O . GLU A 1 521 ? 8.681 0.953 -14.796 1.00 94.94 521 GLU A O 1
ATOM 4194 N N . ILE A 1 522 ? 9.541 -0.588 -13.391 1.00 95.25 522 ILE A N 1
ATOM 4195 C CA . ILE A 1 522 ? 10.266 0.371 -12.556 1.00 95.25 522 ILE A CA 1
ATOM 4196 C C . ILE A 1 522 ? 11.551 0.717 -13.306 1.00 95.25 522 ILE A C 1
ATOM 4198 O O . ILE A 1 522 ? 12.400 -0.149 -13.509 1.00 95.25 522 ILE A O 1
ATOM 4202 N N . ARG A 1 523 ? 11.688 1.980 -13.713 1.00 95.12 523 ARG A N 1
ATOM 4203 C CA . ARG A 1 523 ? 12.815 2.491 -14.501 1.00 95.12 523 ARG A CA 1
ATOM 4204 C C . ARG A 1 523 ? 13.974 2.884 -13.590 1.00 95.12 523 ARG A C 1
ATOM 4206 O O . ARG A 1 523 ? 14.326 4.053 -13.476 1.00 95.12 523 ARG A O 1
ATOM 4213 N N . GLY A 1 524 ? 14.503 1.896 -12.881 1.00 93.31 524 GLY A N 1
ATOM 4214 C CA . GLY A 1 524 ? 15.648 2.036 -11.993 1.00 93.31 524 GLY A CA 1
ATOM 4215 C C . GLY A 1 524 ? 16.343 0.698 -11.783 1.00 93.31 524 GLY A C 1
ATOM 4216 O O . GLY A 1 524 ? 15.781 -0.361 -12.068 1.00 93.31 524 GLY A O 1
ATOM 4217 N N . ASN A 1 525 ? 17.570 0.745 -11.274 1.00 94.75 525 ASN A N 1
ATOM 4218 C CA . ASN A 1 525 ? 18.373 -0.444 -11.036 1.00 94.75 525 ASN A CA 1
ATOM 4219 C C . ASN A 1 525 ? 18.371 -0.813 -9.538 1.00 94.75 525 ASN A C 1
ATOM 4221 O O . ASN A 1 525 ? 19.097 -0.188 -8.768 1.00 94.75 525 ASN A O 1
ATOM 4225 N N . PRO A 1 526 ? 17.620 -1.846 -9.104 1.00 93.75 526 PRO A N 1
ATOM 4226 C CA . PRO A 1 526 ? 17.515 -2.224 -7.690 1.00 93.75 526 PRO A CA 1
ATOM 4227 C C . PRO A 1 526 ? 18.809 -2.797 -7.087 1.00 93.75 526 PRO A C 1
ATOM 4229 O O . PRO A 1 526 ? 18.845 -3.066 -5.883 1.00 93.75 526 PRO A O 1
ATOM 4232 N N . MET A 1 527 ? 19.842 -3.022 -7.904 1.00 95.00 527 MET A N 1
ATOM 4233 C CA . MET A 1 527 ? 21.176 -3.448 -7.469 1.00 95.00 527 MET A CA 1
ATOM 4234 C C . MET A 1 527 ? 22.103 -2.255 -7.196 1.00 95.00 527 MET A C 1
ATOM 4236 O O . MET A 1 527 ? 23.076 -2.391 -6.458 1.00 95.00 527 MET A O 1
ATOM 4240 N N . ALA A 1 528 ? 21.792 -1.080 -7.743 1.00 94.56 528 ALA A N 1
ATOM 4241 C CA . ALA A 1 528 ? 22.579 0.128 -7.539 1.00 94.56 528 ALA A CA 1
ATOM 4242 C C . ALA A 1 528 ? 22.295 0.753 -6.155 1.00 94.56 528 ALA A C 1
ATOM 4244 O O . ALA A 1 528 ? 21.182 0.599 -5.629 1.00 94.56 528 ALA A O 1
ATOM 4245 N N . PRO A 1 529 ? 23.262 1.456 -5.543 1.00 91.81 529 PRO A N 1
ATOM 4246 C CA . PRO A 1 529 ? 23.052 2.163 -4.278 1.00 91.81 529 PRO A CA 1
ATOM 4247 C C . PRO A 1 529 ? 22.005 3.279 -4.371 1.00 91.81 529 PRO A C 1
ATOM 4249 O O . PRO A 1 529 ? 21.300 3.525 -3.393 1.00 91.81 529 PRO A O 1
ATOM 4252 N N . GLU A 1 530 ? 21.852 3.908 -5.538 1.00 90.81 530 GLU A N 1
ATOM 4253 C CA . GLU A 1 530 ? 20.920 5.016 -5.766 1.00 90.81 530 GLU A CA 1
ATOM 4254 C C . GLU A 1 530 ? 19.455 4.566 -5.676 1.00 90.81 530 GLU A C 1
ATOM 4256 O O . GLU A 1 530 ? 18.586 5.333 -5.265 1.00 90.81 530 GLU A O 1
ATOM 4261 N N . CYS A 1 531 ? 19.161 3.303 -6.007 1.00 91.75 531 CYS A N 1
ATOM 4262 C CA . CYS A 1 531 ? 17.811 2.764 -5.899 1.00 91.75 531 CYS A CA 1
ATOM 4263 C C . CYS A 1 531 ? 17.499 2.388 -4.446 1.00 91.75 531 CYS A C 1
ATOM 4265 O O . CYS A 1 531 ? 17.705 1.251 -3.998 1.00 91.75 531 CYS A O 1
ATOM 4267 N N . ARG A 1 532 ? 16.945 3.344 -3.703 1.00 92.31 532 ARG A N 1
ATOM 4268 C CA . ARG A 1 532 ? 16.555 3.146 -2.307 1.00 92.31 532 ARG A CA 1
ATOM 4269 C C . ARG A 1 532 ? 15.298 2.269 -2.225 1.00 92.31 532 ARG A C 1
ATOM 4271 O O . ARG A 1 532 ? 14.255 2.631 -2.770 1.00 92.31 532 ARG A O 1
ATOM 4278 N N . PRO A 1 533 ? 15.332 1.126 -1.513 1.00 93.50 533 PRO A N 1
ATOM 4279 C CA . PRO A 1 533 ? 14.171 0.248 -1.394 1.00 93.50 533 PRO A CA 1
ATOM 4280 C C . PRO A 1 533 ? 12.930 0.952 -0.854 1.00 93.50 533 PRO A C 1
ATOM 4282 O O . PRO A 1 533 ? 11.829 0.690 -1.336 1.00 93.50 533 PRO A O 1
ATOM 4285 N N . ILE A 1 534 ? 13.111 1.855 0.116 1.00 92.38 534 ILE A N 1
ATOM 4286 C CA . ILE A 1 534 ? 12.025 2.621 0.729 1.00 92.38 534 ILE A CA 1
ATOM 4287 C C . ILE A 1 534 ? 11.175 3.380 -0.292 1.00 92.38 534 ILE A C 1
ATOM 4289 O O . ILE A 1 534 ? 9.960 3.445 -0.114 1.00 92.38 534 ILE A O 1
ATOM 4293 N N . ASP A 1 535 ? 11.760 3.865 -1.384 1.00 93.69 535 ASP A N 1
ATOM 4294 C CA . ASP A 1 535 ? 11.017 4.598 -2.404 1.00 93.69 535 ASP A CA 1
ATOM 4295 C C . ASP A 1 535 ? 10.005 3.683 -3.116 1.00 93.69 535 ASP A C 1
ATOM 4297 O O . ASP A 1 535 ? 8.829 4.012 -3.289 1.00 93.69 535 ASP A O 1
ATOM 4301 N N . LEU A 1 536 ? 10.412 2.447 -3.407 1.00 95.06 536 LEU A N 1
ATOM 4302 C CA . LEU A 1 536 ? 9.518 1.433 -3.962 1.00 95.06 536 LEU A CA 1
ATOM 4303 C C . LEU A 1 536 ? 8.457 0.998 -2.937 1.00 95.06 536 LEU A C 1
ATOM 4305 O O . LEU A 1 536 ? 7.288 0.814 -3.286 1.00 95.06 536 LEU A O 1
ATOM 4309 N N . LEU A 1 537 ? 8.828 0.869 -1.656 1.00 94.38 537 LEU A N 1
ATOM 4310 C CA . LEU A 1 537 ? 7.872 0.553 -0.586 1.00 94.38 537 LEU A CA 1
ATOM 4311 C C . LEU A 1 537 ? 6.772 1.619 -0.497 1.00 94.38 537 LEU A C 1
ATOM 4313 O O . LEU A 1 537 ? 5.590 1.268 -0.440 1.00 94.38 537 LEU A O 1
ATOM 4317 N N . ARG A 1 538 ? 7.147 2.905 -0.527 1.00 94.38 538 ARG A N 1
ATOM 4318 C CA . ARG A 1 538 ? 6.214 4.038 -0.444 1.00 94.38 538 ARG A CA 1
ATOM 4319 C C . ARG A 1 538 ? 5.182 4.006 -1.568 1.00 94.38 538 ARG A C 1
ATOM 4321 O O . ARG A 1 538 ? 3.995 4.113 -1.272 1.00 94.38 538 ARG A O 1
ATOM 4328 N N . ALA A 1 539 ? 5.589 3.731 -2.808 1.00 95.12 539 ALA A N 1
ATOM 4329 C CA . ALA A 1 539 ? 4.664 3.599 -3.937 1.00 95.12 539 ALA A CA 1
ATOM 4330 C C . ALA A 1 539 ? 3.572 2.540 -3.709 1.00 95.12 539 ALA A C 1
ATOM 4332 O O . ALA A 1 539 ? 2.380 2.803 -3.900 1.00 95.12 539 ALA A O 1
ATOM 4333 N N . LYS A 1 540 ? 3.953 1.334 -3.264 1.00 95.94 540 LYS A N 1
ATOM 4334 C CA . LYS A 1 540 ? 2.981 0.259 -3.004 1.00 95.94 540 LYS A CA 1
ATOM 4335 C C . LYS A 1 540 ? 2.073 0.584 -1.820 1.00 95.94 540 LYS A C 1
ATOM 4337 O O . LYS A 1 540 ? 0.867 0.357 -1.881 1.00 95.94 540 LYS A O 1
ATOM 4342 N N . LEU A 1 541 ? 2.650 1.115 -0.747 1.00 96.75 541 LEU A N 1
ATOM 4343 C CA . LEU A 1 541 ? 1.920 1.505 0.457 1.00 96.75 541 LEU A CA 1
ATOM 4344 C C . LEU A 1 541 ? 0.921 2.636 0.171 1.00 96.75 541 LEU A C 1
ATOM 4346 O O . LEU A 1 541 ? -0.209 2.594 0.657 1.00 96.75 541 LEU A O 1
ATOM 4350 N N . ALA A 1 542 ? 1.277 3.594 -0.683 1.00 96.50 542 ALA A N 1
ATOM 4351 C CA . ALA A 1 542 ? 0.355 4.612 -1.174 1.00 96.50 542 ALA A CA 1
ATOM 4352 C C . ALA A 1 542 ? -0.822 3.986 -1.946 1.00 96.50 542 ALA A C 1
ATOM 4354 O O . ALA A 1 542 ? -1.976 4.344 -1.703 1.00 96.50 542 ALA A O 1
ATOM 4355 N N . CYS A 1 543 ? -0.575 2.973 -2.787 1.00 97.06 543 CYS A N 1
ATOM 4356 C CA . CYS A 1 543 ? -1.650 2.213 -3.441 1.00 97.06 543 CYS A CA 1
ATOM 4357 C C . CYS A 1 543 ? -2.561 1.502 -2.425 1.00 97.06 543 CYS A C 1
ATOM 4359 O O . CYS A 1 543 ? -3.766 1.426 -2.636 1.00 97.06 543 CYS A O 1
ATOM 4361 N N . PHE A 1 544 ? -2.034 1.031 -1.290 1.00 97.19 544 PHE A N 1
ATOM 4362 C CA . PHE A 1 544 ? -2.859 0.459 -0.215 1.00 97.19 544 PHE A CA 1
ATOM 4363 C C . PHE A 1 544 ? -3.718 1.510 0.501 1.00 97.19 544 PHE A C 1
ATOM 4365 O O . PHE A 1 544 ? -4.772 1.178 1.040 1.00 97.19 544 PHE A O 1
ATOM 4372 N N . GLY A 1 545 ? -3.301 2.776 0.476 1.00 96.31 545 GLY A N 1
ATOM 4373 C CA . GLY A 1 545 ? -3.945 3.868 1.203 1.00 96.31 545 GLY A CA 1
ATOM 4374 C C . GLY A 1 545 ? -3.270 4.192 2.533 1.00 96.31 545 GLY A C 1
ATOM 4375 O O . GLY A 1 545 ? -3.937 4.634 3.465 1.00 96.31 545 GLY A O 1
ATOM 4376 N N . ALA A 1 546 ? -1.971 3.904 2.645 1.00 95.75 546 ALA A N 1
ATOM 4377 C CA . ALA A 1 546 ? -1.157 4.268 3.794 1.00 95.75 546 ALA A CA 1
ATOM 4378 C C . ALA A 1 546 ? -0.901 5.781 3.856 1.00 95.75 546 ALA A C 1
ATOM 4380 O O . ALA A 1 546 ? -0.710 6.436 2.830 1.00 95.75 546 ALA A O 1
ATOM 4381 N N . SER A 1 547 ? -0.827 6.306 5.075 1.00 93.06 547 SER A N 1
ATOM 4382 C CA . SER A 1 547 ? -0.417 7.675 5.385 1.00 93.06 547 SER A CA 1
ATOM 4383 C C . SER A 1 547 ? 0.650 7.681 6.486 1.00 93.06 547 SER A C 1
ATOM 4385 O O . SER A 1 547 ? 1.049 6.626 6.990 1.00 93.06 547 SER A O 1
ATOM 4387 N N . LYS A 1 548 ? 1.127 8.877 6.854 1.00 91.88 548 LYS A N 1
ATOM 4388 C CA . LYS A 1 548 ? 2.104 9.095 7.930 1.00 91.88 548 LYS A CA 1
ATOM 4389 C C . LYS A 1 548 ? 3.389 8.245 7.806 1.00 91.88 548 LYS A C 1
ATOM 4391 O O . LYS A 1 548 ? 3.807 7.600 8.758 1.00 91.88 548 LYS A O 1
ATOM 4396 N N . PHE A 1 549 ? 4.002 8.247 6.618 1.00 92.38 549 PHE A N 1
ATOM 4397 C CA . PHE A 1 549 ? 5.316 7.643 6.343 1.00 92.38 549 PHE A CA 1
ATOM 4398 C C . PHE A 1 549 ? 6.428 8.230 7.229 1.00 92.38 549 PHE A C 1
ATOM 4400 O O . PHE A 1 549 ? 6.878 9.355 7.020 1.00 92.38 549 PHE A O 1
ATOM 4407 N N . ASP A 1 550 ? 6.886 7.440 8.193 1.00 90.31 550 ASP A N 1
ATOM 4408 C CA . ASP A 1 550 ? 7.959 7.762 9.136 1.00 90.31 550 ASP A CA 1
ATOM 4409 C C . ASP A 1 550 ? 9.140 6.809 8.858 1.00 90.31 550 ASP A C 1
ATOM 4411 O O . ASP A 1 550 ? 9.093 5.625 9.230 1.00 90.31 550 ASP A O 1
ATOM 4415 N N . PRO A 1 551 ? 10.139 7.237 8.060 1.00 88.75 551 PRO A N 1
ATOM 4416 C CA . PRO A 1 551 ? 11.279 6.401 7.697 1.00 88.75 551 PRO A CA 1
ATOM 4417 C C . PRO A 1 551 ? 12.144 6.100 8.926 1.00 88.75 551 PRO A C 1
ATOM 4419 O O . PRO A 1 551 ? 12.364 6.952 9.781 1.00 88.75 551 PRO A O 1
ATOM 4422 N N . LYS A 1 552 ? 12.653 4.869 9.016 1.00 87.81 552 LYS A N 1
ATOM 4423 C CA . LYS A 1 552 ? 13.583 4.457 10.088 1.00 87.81 552 LYS A CA 1
ATOM 4424 C C . LYS A 1 552 ? 14.953 4.057 9.559 1.00 87.81 552 LYS A C 1
ATOM 4426 O O . LYS A 1 552 ? 15.932 4.092 10.295 1.00 87.81 552 LYS A O 1
ATOM 4431 N N . SER A 1 553 ? 15.013 3.679 8.289 1.00 86.75 553 SER A N 1
ATOM 4432 C CA . SER A 1 553 ? 16.214 3.629 7.459 1.00 86.75 553 SER A CA 1
ATOM 4433 C C . SER A 1 553 ? 15.786 3.562 5.990 1.00 86.75 553 SER A C 1
ATOM 4435 O O . SER A 1 553 ? 14.592 3.497 5.695 1.00 86.75 553 SER A O 1
ATOM 4437 N N . ASP A 1 554 ? 16.735 3.458 5.061 1.00 83.00 554 ASP A N 1
ATOM 4438 C CA . ASP A 1 554 ? 16.437 3.221 3.638 1.00 83.00 554 ASP A CA 1
ATOM 4439 C C . ASP A 1 554 ? 15.771 1.865 3.343 1.00 83.00 554 ASP A C 1
ATOM 4441 O O . ASP A 1 554 ? 15.361 1.596 2.211 1.00 83.00 554 ASP A O 1
ATOM 4445 N N . LEU A 1 555 ? 15.660 0.989 4.347 1.00 87.50 555 LEU A N 1
ATOM 4446 C CA . LEU A 1 555 ? 15.153 -0.375 4.191 1.00 87.50 555 LEU A CA 1
ATOM 4447 C C . LEU A 1 555 ? 13.727 -0.557 4.720 1.00 87.50 555 LEU A C 1
ATOM 4449 O O . LEU A 1 555 ? 13.098 -1.569 4.394 1.00 87.50 555 LEU A O 1
ATOM 4453 N N . TRP A 1 556 ? 13.230 0.355 5.565 1.00 89.44 556 TRP A N 1
ATOM 4454 C CA . TRP A 1 556 ? 11.908 0.217 6.176 1.00 89.44 556 TRP A CA 1
ATOM 4455 C C . TRP A 1 556 ? 11.322 1.530 6.717 1.00 89.44 556 TRP A C 1
ATOM 4457 O O . TRP A 1 556 ? 12.030 2.467 7.093 1.00 89.44 556 TRP A O 1
ATOM 4467 N N . THR A 1 557 ? 9.991 1.568 6.790 1.00 91.38 557 THR A N 1
ATOM 4468 C CA . THR A 1 557 ? 9.206 2.724 7.244 1.00 91.38 557 THR A CA 1
ATOM 4469 C C . THR A 1 557 ? 8.020 2.285 8.101 1.00 91.38 557 THR A C 1
ATOM 4471 O O . THR A 1 557 ? 7.503 1.169 7.955 1.00 91.38 557 THR A O 1
ATOM 4474 N N . ARG A 1 558 ? 7.597 3.160 9.016 1.00 92.19 558 ARG A N 1
ATOM 4475 C CA . ARG A 1 558 ? 6.323 3.047 9.726 1.00 92.19 558 ARG A CA 1
ATOM 4476 C C . ARG A 1 558 ? 5.257 3.840 8.981 1.00 92.19 558 ARG A C 1
ATOM 4478 O O . ARG A 1 558 ? 5.531 4.921 8.472 1.00 92.19 558 ARG A O 1
ATOM 4485 N N . ILE A 1 559 ? 4.051 3.291 8.934 1.00 94.75 559 ILE A N 1
ATOM 4486 C CA . ILE A 1 559 ? 2.883 3.914 8.309 1.00 94.75 559 ILE A CA 1
ATOM 4487 C C . ILE A 1 559 ? 1.634 3.677 9.147 1.00 94.75 559 ILE A C 1
ATOM 4489 O O . ILE A 1 559 ? 1.612 2.793 10.008 1.00 94.75 559 ILE A O 1
ATOM 4493 N N . THR A 1 560 ? 0.575 4.414 8.833 1.00 95.69 560 THR A N 1
ATOM 4494 C CA . THR A 1 560 ? -0.760 4.215 9.397 1.00 95.69 560 THR A CA 1
ATOM 4495 C C . THR A 1 560 ? -1.755 3.918 8.275 1.00 95.69 560 THR A C 1
ATOM 4497 O O . THR A 1 560 ? -1.774 4.595 7.249 1.00 95.69 560 THR A O 1
ATOM 4500 N N . LEU A 1 561 ? -2.591 2.894 8.458 1.00 97.25 561 LEU A N 1
ATOM 4501 C CA . LEU A 1 561 ? -3.707 2.552 7.568 1.00 97.25 561 LEU A CA 1
ATOM 4502 C C . LEU A 1 561 ? -5.042 2.940 8.207 1.00 97.25 561 LEU A C 1
ATOM 4504 O O . LEU A 1 561 ? -5.188 2.874 9.428 1.00 97.25 561 LEU A O 1
ATOM 4508 N N . TYR A 1 562 ? -6.028 3.290 7.376 1.00 97.00 562 TYR A N 1
ATOM 4509 C CA . TYR A 1 562 ? -7.398 3.637 7.792 1.00 97.00 562 TYR A CA 1
ATOM 4510 C C . TYR A 1 562 ? -7.513 4.816 8.766 1.00 97.00 562 TYR A C 1
ATOM 4512 O O . TYR A 1 562 ? -8.530 4.970 9.441 1.00 97.00 562 TYR A O 1
ATOM 4520 N N . GLN A 1 563 ? -6.493 5.669 8.832 1.00 94.56 563 GLN A N 1
ATOM 4521 C CA . GLN A 1 563 ? -6.593 6.906 9.589 1.00 94.56 563 GLN A CA 1
ATOM 4522 C C . GLN A 1 563 ? -7.631 7.826 8.932 1.00 94.56 563 GLN A C 1
ATOM 4524 O O . GLN A 1 563 ? -7.546 8.076 7.734 1.00 94.56 563 GLN A O 1
ATOM 4529 N N . GLY A 1 564 ? -8.605 8.307 9.702 1.00 93.62 564 GLY A N 1
ATOM 4530 C CA . GLY A 1 564 ? -9.747 9.089 9.220 1.00 93.62 564 GLY A CA 1
ATOM 4531 C C . GLY A 1 564 ? -10.965 8.248 8.835 1.00 93.62 564 GLY A C 1
ATOM 4532 O O . GLY A 1 564 ? -12.078 8.762 8.870 1.00 93.62 564 GLY A O 1
ATOM 4533 N N . ALA A 1 565 ? -10.785 6.965 8.506 1.00 94.50 565 ALA A N 1
ATOM 4534 C CA . ALA A 1 565 ? -11.836 6.144 7.909 1.00 94.50 565 ALA A CA 1
ATOM 4535 C C . ALA A 1 565 ? -13.092 6.023 8.798 1.00 94.50 565 ALA A C 1
ATOM 4537 O O . ALA A 1 565 ? -12.962 5.952 10.032 1.00 94.50 565 ALA A O 1
ATOM 4538 N N . PRO A 1 566 ? -14.291 5.904 8.191 1.00 94.19 566 PRO A N 1
ATOM 4539 C CA . PRO A 1 566 ? -15.543 5.765 8.929 1.00 94.19 566 PRO A CA 1
ATOM 4540 C C . PRO A 1 566 ? -15.547 4.518 9.820 1.00 94.19 566 PRO A C 1
ATOM 4542 O O . PRO A 1 566 ? -14.861 3.521 9.551 1.00 94.19 566 PRO A O 1
ATOM 4545 N N . LEU A 1 567 ? -16.316 4.576 10.903 1.00 93.31 567 LEU A N 1
ATOM 4546 C CA . LEU A 1 567 ? -16.601 3.435 11.770 1.00 93.31 567 LEU A CA 1
ATOM 4547 C C . LEU A 1 567 ? -17.672 2.529 11.145 1.00 93.31 567 LEU A C 1
ATOM 4549 O O . LEU A 1 567 ? -18.417 2.981 10.278 1.00 93.31 567 LEU A O 1
ATOM 4553 N N . PRO A 1 568 ? -17.798 1.264 11.592 1.00 91.81 568 PRO A N 1
ATOM 4554 C CA . PRO A 1 568 ? -18.752 0.320 11.010 1.00 91.81 568 PRO A CA 1
ATOM 4555 C C . PRO A 1 568 ? -20.189 0.851 10.887 1.00 91.81 568 PRO A C 1
ATOM 4557 O O . PRO A 1 568 ? -20.804 0.698 9.835 1.00 91.81 568 PRO A O 1
ATOM 4560 N N . HIS A 1 569 ? -20.691 1.545 11.915 1.00 88.88 569 HIS A N 1
ATOM 4561 C CA . HIS A 1 569 ? -22.040 2.127 11.929 1.00 88.88 569 HIS A CA 1
ATOM 4562 C C . HIS A 1 569 ? -22.189 3.392 11.064 1.00 88.88 569 HIS A C 1
ATOM 4564 O O . HIS A 1 569 ? -23.305 3.809 10.795 1.00 88.88 569 HIS A O 1
ATOM 4570 N N . GLU A 1 570 ? -21.085 3.990 10.609 1.00 86.94 570 GLU A N 1
ATOM 4571 C CA . GLU A 1 570 ? -21.063 5.222 9.800 1.00 86.94 570 GLU A CA 1
ATOM 4572 C C . GLU A 1 570 ? -20.947 4.927 8.301 1.00 86.94 570 GLU A C 1
ATOM 4574 O O . GLU A 1 570 ? -21.023 5.826 7.469 1.00 86.94 570 GLU A O 1
ATOM 4579 N N . THR A 1 571 ? -20.754 3.659 7.926 1.00 71.00 571 THR A N 1
ATOM 4580 C CA . THR A 1 571 ? -20.612 3.265 6.517 1.00 71.00 571 THR A CA 1
ATOM 4581 C C . THR A 1 571 ? -21.890 3.487 5.690 1.00 71.00 571 THR A C 1
ATOM 4583 O O . THR A 1 571 ? -21.811 3.459 4.461 1.00 71.00 571 THR A O 1
ATOM 4586 N N . GLY A 1 572 ? -23.033 3.771 6.335 1.00 62.38 572 GLY A N 1
ATOM 4587 C CA . GLY A 1 572 ? -24.328 4.061 5.705 1.00 62.38 572 GLY A CA 1
ATOM 4588 C C . GLY A 1 572 ? -24.660 5.542 5.418 1.00 62.38 572 GLY A C 1
ATOM 4589 O O . GLY A 1 572 ? -25.387 5.786 4.459 1.00 62.38 572 GLY A O 1
ATOM 4590 N N . ASP A 1 573 ? -24.115 6.525 6.154 1.00 56.12 573 ASP A N 1
ATOM 4591 C CA . ASP A 1 573 ? -24.558 7.946 6.110 1.00 56.12 573 ASP A CA 1
ATOM 4592 C C . ASP A 1 573 ? -23.613 8.877 5.299 1.00 56.12 573 ASP A C 1
ATOM 4594 O O . ASP A 1 573 ? -22.426 8.593 5.147 1.00 56.12 573 ASP A O 1
ATOM 4598 N N . GLU A 1 574 ? -24.107 9.972 4.691 1.00 58.16 574 GLU A N 1
ATOM 4599 C CA . GLU A 1 574 ? -23.341 10.908 3.820 1.00 58.16 574 GLU A CA 1
ATOM 4600 C C . GLU A 1 574 ? -22.341 11.852 4.539 1.00 58.16 574 GLU A C 1
ATOM 4602 O O . GLU A 1 574 ? -22.672 12.347 5.613 1.00 58.16 574 GLU A O 1
ATOM 4607 N N . PRO A 1 575 ? -21.187 12.220 3.914 1.00 56.03 575 PRO A N 1
ATOM 4608 C CA . PRO A 1 575 ? -20.462 11.548 2.830 1.00 56.03 575 PRO A CA 1
ATOM 4609 C C . PRO A 1 575 ? -19.270 10.730 3.378 1.00 56.03 575 PRO A C 1
ATOM 4611 O O . PRO A 1 575 ? -18.218 11.263 3.722 1.00 56.03 575 PRO A O 1
ATOM 4614 N N . ALA A 1 576 ? -19.399 9.397 3.380 1.00 57.41 576 ALA A N 1
ATOM 4615 C CA . ALA A 1 576 ? -18.436 8.460 3.982 1.00 57.41 576 ALA A CA 1
ATOM 4616 C C . ALA A 1 576 ? -17.049 8.366 3.307 1.00 57.41 576 ALA A C 1
ATOM 4618 O O . ALA A 1 576 ? -16.217 7.584 3.767 1.00 57.41 576 ALA A O 1
ATOM 4619 N N . ASP A 1 577 ? -16.785 9.105 2.222 1.00 77.44 577 ASP A N 1
ATOM 4620 C CA . ASP A 1 577 ? -15.470 9.113 1.555 1.00 77.44 577 ASP A CA 1
ATOM 4621 C C . ASP A 1 577 ? -14.670 10.407 1.813 1.00 77.44 577 ASP A C 1
ATOM 4623 O O . ASP A 1 577 ? -13.545 10.532 1.338 1.00 77.44 577 ASP A O 1
ATOM 4627 N N . ASP A 1 578 ? -15.183 11.344 2.623 1.00 82.38 578 ASP A N 1
ATOM 4628 C CA . ASP A 1 578 ? -14.463 12.571 3.004 1.00 82.38 578 ASP A CA 1
ATOM 4629 C C . ASP A 1 578 ? -13.567 12.382 4.242 1.00 82.38 578 ASP A C 1
ATOM 4631 O O . ASP A 1 578 ? -13.714 13.029 5.276 1.00 82.38 578 ASP A O 1
ATOM 4635 N N . TRP A 1 579 ? -12.630 11.438 4.157 1.00 88.94 579 TRP A N 1
ATOM 4636 C CA . TRP A 1 579 ? -11.749 11.099 5.282 1.00 88.94 579 TRP A CA 1
ATOM 4637 C C . TRP A 1 579 ? -10.253 11.153 4.969 1.00 88.94 579 TRP A C 1
ATOM 4639 O O . TRP A 1 579 ? -9.430 10.706 5.770 1.00 88.94 579 TRP A O 1
ATOM 4649 N N . TYR A 1 580 ? -9.875 11.692 3.807 1.00 87.94 580 TYR A N 1
ATOM 4650 C CA . TYR A 1 580 ? -8.463 11.854 3.468 1.00 87.94 580 TYR A CA 1
ATOM 4651 C C . TYR A 1 580 ? -7.845 13.053 4.197 1.00 87.94 580 TYR A C 1
ATOM 4653 O O . TYR A 1 580 ? -8.543 14.008 4.530 1.00 87.94 580 TYR A O 1
ATOM 4661 N N . PHE A 1 581 ? -6.533 12.996 4.450 1.00 91.88 581 PHE A N 1
ATOM 4662 C CA . PHE A 1 581 ? -5.803 13.984 5.260 1.00 91.88 581 PHE A CA 1
ATOM 4663 C C . PHE A 1 581 ? -6.435 14.219 6.645 1.00 91.88 581 PHE A C 1
ATOM 4665 O O . PHE A 1 581 ? -6.826 15.341 6.967 1.00 91.88 581 PHE A O 1
ATOM 4672 N N . PRO A 1 582 ? -6.560 13.172 7.483 1.00 91.50 582 PRO A N 1
ATOM 4673 C CA . PRO A 1 582 ? -7.206 13.299 8.782 1.00 91.50 582 PRO A CA 1
ATOM 4674 C C . PRO A 1 582 ? -6.463 14.295 9.672 1.00 91.50 582 PRO A C 1
ATOM 4676 O O . PRO A 1 582 ? -5.244 14.213 9.842 1.00 91.50 582 PRO A O 1
ATOM 4679 N N . THR A 1 583 ? -7.230 15.189 10.280 1.00 92.25 583 THR A N 1
ATOM 4680 C CA . THR A 1 583 ? -6.776 16.208 11.228 1.00 92.25 583 THR A CA 1
ATOM 4681 C C . THR A 1 583 ? -7.529 16.052 12.536 1.00 92.25 583 THR A C 1
ATOM 4683 O O . THR A 1 583 ? -8.691 15.638 12.550 1.00 92.25 583 THR A O 1
ATOM 4686 N N . LEU A 1 584 ? -6.884 16.380 13.646 1.00 88.94 584 LEU A N 1
ATOM 4687 C CA . LEU A 1 584 ? -7.509 16.370 14.958 1.00 88.94 584 LEU A CA 1
ATOM 4688 C C . LEU A 1 584 ? -7.872 17.772 15.432 1.00 88.94 584 LEU A C 1
ATOM 4690 O O . LEU A 1 584 ? -8.888 17.914 16.107 1.00 88.94 584 LEU A O 1
ATOM 4694 N N . PHE A 1 585 ? -7.107 18.796 15.047 1.00 86.12 585 PHE A N 1
ATOM 4695 C CA . PHE A 1 585 ? -7.270 20.162 15.556 1.00 86.12 585 PHE A CA 1
ATOM 4696 C C . PHE A 1 585 ? -7.903 21.113 14.542 1.00 86.12 585 PHE A C 1
ATOM 4698 O O . PHE A 1 585 ? -8.528 22.098 14.933 1.00 86.12 585 PHE A O 1
ATOM 4705 N N . PHE A 1 586 ? -7.813 20.800 13.251 1.00 78.69 586 PHE A N 1
ATOM 4706 C CA . PHE A 1 586 ? -8.540 21.534 12.219 1.00 78.69 586 PHE A CA 1
ATOM 4707 C C . PHE A 1 586 ? -10.062 21.277 12.315 1.00 78.69 586 PHE A C 1
ATOM 4709 O O . PHE A 1 586 ? -10.462 20.131 12.560 1.00 78.69 586 PHE A O 1
ATOM 4716 N N . PRO A 1 587 ? -10.924 22.300 12.147 1.00 66.69 587 PRO A N 1
ATOM 4717 C CA . PRO A 1 587 ? -12.374 22.121 12.169 1.00 66.69 587 PRO A CA 1
ATOM 4718 C C . PRO A 1 587 ? -12.829 21.183 11.045 1.00 66.69 587 PRO A C 1
ATOM 4720 O O . PRO A 1 587 ? -12.530 21.413 9.876 1.00 66.69 587 PRO A O 1
ATOM 4723 N N . SER A 1 588 ? -13.567 20.128 11.389 1.00 57.62 588 SER A N 1
ATOM 4724 C CA . SER A 1 588 ? -14.335 19.363 10.406 1.00 57.62 588 SER A CA 1
ATOM 4725 C C . SER A 1 588 ? -15.620 20.121 10.061 1.00 57.62 588 SER A C 1
ATOM 4727 O O . SER A 1 588 ? -16.192 20.767 10.938 1.00 57.62 588 SER A O 1
ATOM 4729 N N . GLU A 1 589 ? -16.137 19.983 8.836 1.00 49.06 589 GLU A N 1
ATOM 4730 C CA . GLU A 1 589 ? -17.503 20.437 8.496 1.00 49.06 589 GLU A CA 1
ATOM 4731 C C . GLU A 1 589 ? -18.597 19.694 9.293 1.00 49.06 589 GLU A C 1
ATOM 4733 O O . GLU A 1 589 ? -19.770 20.064 9.249 1.00 49.06 589 GLU A O 1
ATOM 4738 N N . ASP A 1 590 ? -18.212 18.664 10.049 1.00 44.47 590 ASP A N 1
ATOM 4739 C CA . ASP A 1 590 ? -19.106 17.804 10.808 1.00 44.47 590 ASP A CA 1
ATOM 4740 C C . ASP A 1 590 ? -19.839 18.571 11.925 1.00 44.47 590 ASP A C 1
ATOM 4742 O O . ASP A 1 590 ? -19.302 18.864 12.997 1.00 44.47 590 ASP A O 1
ATOM 4746 N N . ARG A 1 591 ? -21.106 18.903 11.654 1.00 35.38 591 ARG A N 1
ATOM 4747 C CA . ARG A 1 591 ? -22.043 19.586 12.564 1.00 35.38 591 ARG A CA 1
ATOM 4748 C C . ARG A 1 591 ? -22.604 18.670 13.665 1.00 35.38 591 ARG A C 1
ATOM 4750 O O . ARG A 1 591 ? -23.483 19.094 14.414 1.00 35.38 591 ARG A O 1
ATOM 4757 N N . SER A 1 592 ? -22.151 17.420 13.771 1.00 36.28 592 SER A N 1
ATOM 4758 C CA . SER A 1 592 ? -22.729 16.428 14.688 1.00 36.28 592 SER A CA 1
ATOM 4759 C C . SER A 1 592 ? -22.288 16.592 16.148 1.00 36.28 592 SER A C 1
ATOM 4761 O O . SER A 1 592 ? -23.064 16.277 17.049 1.00 36.28 592 SER A O 1
ATOM 4763 N N . ASP A 1 593 ? -21.097 17.141 16.411 1.00 36.50 593 ASP A N 1
ATOM 4764 C CA . ASP A 1 593 ? -20.562 17.270 17.780 1.00 36.50 593 ASP A CA 1
ATOM 4765 C C . ASP A 1 593 ? -20.987 18.570 18.494 1.00 36.50 593 ASP A C 1
ATOM 4767 O O . ASP A 1 593 ? -20.842 18.688 19.714 1.00 36.50 593 ASP A O 1
ATOM 4771 N N . SER A 1 594 ? -21.592 19.538 17.790 1.00 29.64 594 SER A N 1
ATOM 4772 C CA . SER A 1 594 ? -22.007 20.817 18.394 1.00 29.64 594 SER A CA 1
ATOM 4773 C C . SER A 1 594 ? -23.248 20.718 19.292 1.00 29.64 594 SER A C 1
ATOM 4775 O O . SER A 1 594 ? -23.651 21.718 19.881 1.00 29.64 594 SER A O 1
ATOM 4777 N N . LYS A 1 595 ? -23.864 19.535 19.428 1.00 31.39 595 LYS A N 1
ATOM 4778 C CA . LYS A 1 595 ? -24.989 19.309 20.356 1.00 31.39 595 LYS A CA 1
ATOM 4779 C C . LYS A 1 595 ? -24.569 18.800 21.740 1.00 31.39 595 LYS A C 1
ATOM 4781 O O . LYS A 1 595 ? -25.418 18.690 22.615 1.00 31.39 595 LYS A O 1
ATOM 4786 N N . SER A 1 596 ? -23.281 18.528 21.971 1.00 31.02 596 SER A N 1
ATOM 4787 C CA . SER A 1 596 ? -22.791 17.946 23.233 1.00 31.02 596 SER A CA 1
ATOM 4788 C C . SER A 1 596 ? -22.105 18.946 24.177 1.00 31.02 596 SER A C 1
ATOM 4790 O O . SER A 1 596 ? -21.678 18.552 25.263 1.00 31.02 596 SER A O 1
ATOM 4792 N N . SER A 1 597 ? -21.974 20.224 23.811 1.00 29.56 597 SER A N 1
ATOM 4793 C CA . SER A 1 597 ? -21.310 21.224 24.658 1.00 29.56 597 SER A CA 1
ATOM 4794 C C . SER A 1 597 ? -22.095 22.532 24.734 1.00 29.56 597 SER A C 1
ATOM 4796 O O . SER A 1 597 ? -21.660 23.568 24.238 1.00 29.56 597 SER A O 1
ATOM 4798 N N . MET A 1 598 ? -23.248 22.497 25.394 1.00 24.62 598 MET A N 1
ATOM 4799 C CA . MET A 1 598 ? -23.745 23.664 26.119 1.00 24.62 598 MET A CA 1
ATOM 4800 C C . MET A 1 598 ? -24.070 23.223 27.548 1.00 24.62 598 MET A C 1
ATOM 4802 O O . MET A 1 598 ? -24.856 22.290 27.714 1.00 24.62 598 MET A O 1
ATOM 4806 N N . PRO A 1 599 ? -23.489 23.850 28.585 1.00 27.02 599 PRO A N 1
ATOM 4807 C CA . PRO A 1 599 ? -24.037 23.731 29.921 1.00 27.02 599 PRO A CA 1
ATOM 4808 C C . PRO A 1 599 ? -25.384 24.457 29.927 1.00 27.02 599 PRO A C 1
ATOM 4810 O O . PRO A 1 599 ? -25.446 25.676 29.762 1.00 27.02 599 PRO A O 1
ATOM 4813 N N . ALA A 1 600 ? -26.466 23.699 30.089 1.00 32.78 600 ALA A N 1
ATOM 4814 C CA . ALA A 1 600 ? -27.706 24.249 30.604 1.00 32.78 600 ALA A CA 1
ATOM 4815 C C . ALA A 1 600 ? -27.426 24.680 32.048 1.00 32.78 600 ALA A C 1
ATOM 4817 O O . ALA A 1 600 ? -27.150 23.825 32.879 1.00 32.78 600 ALA A O 1
ATOM 4818 N N . ASP A 1 601 ? -27.343 25.990 32.288 1.00 28.53 601 ASP A N 1
ATOM 4819 C CA . ASP A 1 601 ? -27.913 26.657 33.466 1.00 28.53 601 ASP A CA 1
ATOM 4820 C C . ASP A 1 601 ? -27.429 28.106 33.573 1.00 28.53 601 ASP A C 1
ATOM 4822 O O . ASP A 1 601 ? -26.243 28.378 33.763 1.00 28.53 601 ASP A O 1
ATOM 4826 N N . ARG A 1 602 ? -28.389 29.037 33.486 1.00 29.58 602 ARG A N 1
ATOM 4827 C CA . ARG A 1 602 ? -28.503 30.260 34.305 1.00 29.58 602 ARG A CA 1
ATOM 4828 C C . ARG A 1 602 ? -29.814 30.983 33.965 1.00 29.58 602 ARG A C 1
ATOM 4830 O O . ARG A 1 602 ? -29.820 32.066 33.392 1.00 29.58 602 ARG A O 1
ATOM 4837 N N . CYS A 1 603 ? -30.941 30.397 34.366 1.00 27.03 603 CYS A N 1
ATOM 4838 C CA . CYS A 1 603 ? -32.130 31.185 34.688 1.00 27.03 603 CYS A CA 1
ATOM 4839 C C . CYS A 1 603 ? -32.042 31.552 36.172 1.00 27.03 603 CYS A C 1
ATOM 4841 O O . CYS A 1 603 ? -32.435 30.779 37.039 1.00 27.03 603 CYS A O 1
ATOM 4843 N N . ILE A 1 604 ? -31.481 32.725 36.464 1.00 30.00 604 ILE A N 1
ATOM 4844 C CA . ILE A 1 604 ? -31.616 33.355 37.778 1.00 30.00 604 ILE A CA 1
ATOM 4845 C C . ILE A 1 604 ? -32.932 34.128 37.743 1.00 30.00 604 ILE A C 1
ATOM 4847 O O . ILE A 1 604 ? -33.043 35.156 37.079 1.00 30.00 604 ILE A O 1
ATOM 4851 N N . ALA A 1 605 ? -33.935 33.603 38.442 1.00 28.94 605 ALA A N 1
ATOM 4852 C CA . ALA A 1 605 ? -35.105 34.367 38.833 1.00 28.94 605 ALA A CA 1
ATOM 4853 C C . ALA A 1 605 ? -34.682 35.396 39.893 1.00 28.94 605 ALA A C 1
ATOM 4855 O O . ALA A 1 605 ? -34.107 35.031 40.921 1.00 28.94 605 ALA A O 1
ATOM 4856 N N . HIS A 1 606 ? -34.971 36.674 39.656 1.00 27.20 606 HIS A N 1
ATOM 4857 C CA . HIS A 1 606 ? -34.986 37.681 40.712 1.00 27.20 606 HIS A CA 1
ATOM 4858 C C . HIS A 1 606 ? -36.432 37.931 41.150 1.00 27.20 606 HIS A C 1
ATOM 4860 O O . HIS A 1 606 ? -37.299 38.078 40.288 1.00 27.20 606 HIS A O 1
ATOM 4866 N N . PRO A 1 607 ? -36.706 37.988 42.465 1.00 38.03 607 PRO A N 1
ATOM 4867 C CA . PRO A 1 607 ? -38.028 38.303 42.969 1.00 38.03 607 PRO A CA 1
ATOM 4868 C C . PRO A 1 607 ? -38.236 39.820 42.991 1.00 38.03 607 PRO A C 1
ATOM 4870 O O . PRO A 1 607 ? -37.423 40.549 43.563 1.00 38.03 607 PRO A O 1
ATOM 4873 N N . ARG A 1 608 ? -39.350 40.270 42.416 1.00 31.58 608 ARG A N 1
ATOM 4874 C CA . ARG A 1 608 ? -40.228 41.312 42.959 1.00 31.58 608 ARG A CA 1
ATOM 4875 C C . ARG A 1 608 ? -41.580 41.254 42.273 1.00 31.58 608 ARG A C 1
ATOM 4877 O O . ARG A 1 608 ? -41.584 41.119 41.031 1.00 31.58 608 ARG A O 1
#

Foldseek 3Di:
DDDDDPPDPQDFDDFDFLVQCLALVLLQQFFFFCLFLLNLLLVLCLVQVKAKDDKDQPADLVRFDWIWIWIDGPPFIKIKIKGADDDDPVQDDLAPLGLFARMKIWIFTHDDDPVRSVLCNVALSRFLNHEEEQRGFKIWGKHFPVPQLVQQLVQQLQLHGHDPLVCLQVQAGIAIADIDGACRSHYHHCVVCCPPLSQVFPCNSSSVNQQVVLVVSQVSSQSNSCSNHVPRGDGHDQLSSLQHFYKYKDFLQCLVVLLVFLVLQLLLSVLLSSLLRQLFSDQDQDPVLLVVLVVVLVLLLQLLVSQHFPDPVSNVLSPQLSVQLVVLNCLSVVVVPPPDDDDDPPPCDPPVDPRTYSSNVQLVSCVVGHDSNSSSVSSSSSSVSRCVRRSVSSSRSGDDPVLQDDQDQQDFLLRLLVLCVVQVVLLQPDDPVDCQLQQKFWAQDPSNRGIDIDGPVPDPDNVRGDPSQLSVLSNVSNVLSVVCVVVVRRRPTNNVSCVVVVVSVVSSSVSVRCVPSSSSHSSDGPSHPVSQSSSVVSSVCSSNNWDSWHDPDSGMTMTGPSRSAHDSVCSHDPPRSPRPSRHSPDDDPDPPCVVPDDDPDDPDDDDD

Radius of gyration: 27.05 Å; chains: 1; bounding box: 72×74×83 Å